Protein AF-0000000072477777 (afdb_homodimer)

pLDDT: mean 87.53, std 17.12, range [31.22, 98.88]

Secondary structure (DSSP, 8-state):
-------------------HHHHHHHHHHHHHHHHHHHTTHHHHTS------EEEEEE-GGG-B--SSEE--GGGGSSPPEEEEEE-SS-TTS------TT--EEEEEEETT-S-SS--TTPSEEEEEEEEEPBSSPP-TT-SEEEB-GGGSEEEE------PPTTS--EEEEEEEEEPPTT------S-SBGGGS-STT-SHHHHHHHH-TT-EEEEEEEEEE--S-----/-------------------HHHHHHHHHHHHHHHHHHHTTHHHHTS------EEEEEE-GGG-B--SSEE--GGGGSSPPEEEEEE-SS-TTS------TT--EEEEEEETT-S-SS--TTPSEEEEEEEEEPBSSPP-TT-SEEEB-GGGSEEEE------PPTTS-EEEEEEEEEEPPTT------S-SBGGGS-STT-SHHHHHHHH-TT-EEEEEEEEEEE-S-----

Radius of gyration: 25.32 Å; Cα contacts (8 Å, |Δi|>4): 1079; chains: 2; bounding box: 70×66×112 Å

InterPro domains:
  IPR001858 Phosphatidylethanolamine-binding, conserved site [PS01220] (104-126)
  IPR008914 Phosphatidylethanolamine-binding protein [PF01161] (75-219)
  IPR035810 Phosphatidylethanolamine-binding protein, eukaryotic [PTHR11362] (37-225)
  IPR035810 Phosphatidylethanolamine-binding protein, eukaryotic [cd00866] (53-224)
  IPR036610 PEBP-like superfamily [G3DSA:3.90.280.10] (22-226)
  IPR036610 PEBP-like superfamily [SSF49777] (28-226)

Nearest PDB structures (foldseek):
  1wpx-assembly1_B  TM=9.021E-01  e=7.093E-21  Saccharomyces cerevisiae
  5tvd-assembly1_A  TM=8.126E-01  e=9.063E-13  Trichuris muris
  6ywx-assembly1_1  TM=7.406E-01  e=5.701E-10  Neurospora crassa OR74A
  7o9k-assembly1_6  TM=7.422E-01  e=9.399E-10  Homo sapiens
  5mrc-assembly1_1  TM=7.133E-01  e=5.260E-09  Saccharomyces cerevisiae

Sequence (464 aa):
MLSRCLRPALGPWRTFAPSVASRSLITISQSLNESYTTHKIVPDVVDEFDTQGLLSVDYDNGNRVTLGNELAVDATQNTPRVSFTLNSPNQDGTTESFEPEDKFMVVLTDPDAPSNHDHKWSEYCHWIATDIPLSPPANKEDVIHTLDIANATQLVPYEGPAPPPSTGKHRYVFLLYKQAQAAKLHPPKDRPTWGTGVAGSGVRDWINKYGAGSKLLGVNFFYAKNPVQEESMLSRCLRPALGPWRTFAPSVASRSLITISQSLNESYTTHKIVPDVVDEFDTQGLLSVDYDNGNRVTLGNELAVDATQNTPRVSFTLNSPNQDGTTESFEPEDKFMVVLTDPDAPSNHDHKWSEYCHWIATDIPLSPPANKEDVIHTLDIANATQLVPYEGPAPPPSTGKHRYVFLLYKQAQAAKLHPPKDRPTWGTGVAGSGVRDWINKYGAGSKLLGVNFFYAKNPVQEES

Solvent-accessible surface area (backbone atoms only — not comparable to full-atom values): 24870 Å² total; per-residue (Å²): 136,85,78,76,79,79,72,78,76,76,67,80,80,71,76,72,71,72,51,68,67,54,48,50,46,38,38,50,50,46,28,52,52,41,48,33,45,76,68,38,39,38,65,68,56,37,71,90,73,72,64,40,38,51,44,39,41,37,31,66,93,79,43,62,46,22,69,61,40,77,49,58,41,84,61,40,56,60,86,56,49,44,34,39,34,52,37,84,51,30,85,84,64,45,65,83,78,58,52,58,82,49,30,24,29,43,34,32,36,22,66,25,26,65,19,68,87,43,45,70,26,3,16,25,54,27,26,32,35,31,65,20,36,47,53,70,61,50,47,83,83,59,47,67,44,32,51,31,66,90,68,31,45,64,64,37,63,78,50,43,70,72,51,43,69,59,26,55,65,32,50,42,38,37,38,36,27,45,46,34,88,83,43,68,76,70,65,60,85,34,39,54,8,35,46,68,78,39,58,63,32,31,67,52,58,50,35,62,72,32,35,55,78,39,41,72,33,29,61,33,26,27,28,33,43,35,86,55,55,73,76,127,139,83,81,76,79,79,72,77,75,77,67,81,81,73,75,72,71,72,52,69,69,54,48,50,47,39,38,50,49,48,27,52,53,41,48,33,45,75,69,40,41,39,65,70,56,36,72,90,71,73,64,40,38,50,44,40,42,36,33,67,94,80,42,62,47,22,69,61,40,77,48,59,42,82,62,40,58,59,87,57,50,44,35,40,34,52,36,83,50,31,85,84,64,44,64,83,78,57,52,58,83,49,28,23,29,44,36,32,38,22,65,25,27,65,19,69,88,42,44,71,27,3,16,26,54,27,27,31,36,31,63,21,36,46,53,68,61,50,47,83,82,58,48,68,46,32,51,32,66,89,67,31,45,65,64,37,63,78,50,41,71,72,51,42,70,58,28,53,63,31,52,43,39,38,38,34,28,45,45,34,87,81,44,68,77,70,64,60,85,34,40,53,8,36,46,69,79,39,58,63,32,34,66,53,58,49,35,62,73,32,32,56,78,39,40,72,34,28,62,34,26,27,27,32,44,35,88,54,55,73,77,126

Structure (mmCIF, N/CA/C/O backbone):
data_AF-0000000072477777-model_v1
#
loop_
_entity.id
_entity.type
_entity.pdbx_description
1 polymer 'Phosphatidylethanolamine-binding protein'
#
loop_
_atom_site.group_PDB
_atom_site.id
_atom_site.type_symbol
_atom_site.label_atom_id
_atom_site.label_alt_id
_atom_site.label_comp_id
_atom_site.label_asym_id
_atom_site.label_entity_id
_atom_site.label_seq_id
_atom_site.pdbx_PDB_ins_code
_atom_site.Cartn_x
_atom_site.Cartn_y
_atom_site.Cartn_z
_atom_site.occupancy
_atom_site.B_iso_or_equiv
_atom_site.auth_seq_id
_atom_site.auth_comp_id
_atom_site.auth_asym_id
_atom_site.auth_atom_id
_atom_site.pdbx_PDB_model_num
ATOM 1 N N . MET A 1 1 ? 39.781 -14.172 53.125 1 31.55 1 MET A N 1
ATOM 2 C CA . MET A 1 1 ? 39.938 -13.258 52 1 31.55 1 MET A CA 1
ATOM 3 C C . MET A 1 1 ? 38.812 -13.461 51 1 31.55 1 MET A C 1
ATOM 5 O O . MET A 1 1 ? 38.781 -14.461 50.281 1 31.55 1 MET A O 1
ATOM 9 N N . LEU A 1 2 ? 37.531 -13.016 51.344 1 34.03 2 LEU A N 1
ATOM 10 C CA . LEU A 1 2 ? 36.219 -13.164 50.688 1 34.03 2 LEU A CA 1
ATOM 11 C C . LEU A 1 2 ? 36.156 -12.414 49.375 1 34.03 2 LEU A C 1
ATOM 13 O O . LEU A 1 2 ? 36.438 -11.211 49.312 1 34.03 2 LEU A O 1
ATOM 17 N N . SER A 1 3 ? 36.531 -13.086 48.281 1 33.31 3 SER A N 1
ATOM 18 C CA . SER A 1 3 ? 36.531 -12.602 46.875 1 33.31 3 SER A CA 1
ATOM 19 C C . SER A 1 3 ? 35.156 -12.039 46.5 1 33.31 3 SER A C 1
ATOM 21 O O . SER A 1 3 ? 34.156 -12.711 46.656 1 33.31 3 SER A O 1
ATOM 23 N N . ARG A 1 4 ? 34.938 -10.727 46.719 1 33.22 4 ARG A N 1
ATOM 24 C CA . ARG A 1 4 ? 33.75 -9.977 46.312 1 33.22 4 ARG A CA 1
ATOM 25 C C . ARG A 1 4 ? 33.5 -10.18 44.812 1 33.22 4 ARG A C 1
ATOM 27 O O . ARG A 1 4 ? 34.375 -9.969 44 1 33.22 4 ARG A O 1
ATOM 34 N N . CYS A 1 5 ? 32.656 -11.117 44.375 1 31.83 5 CYS A N 1
ATOM 35 C CA . CYS A 1 5 ? 32.188 -11.367 43 1 31.83 5 CYS A CA 1
ATOM 36 C C . CYS A 1 5 ? 31.625 -10.094 42.406 1 31.83 5 CYS A C 1
ATOM 38 O O . CYS A 1 5 ? 30.656 -9.523 42.906 1 31.83 5 CYS A O 1
ATOM 40 N N . LEU A 1 6 ? 32.438 -9.234 41.719 1 36.47 6 LEU A N 1
ATOM 41 C CA . LEU A 1 6 ? 32 -8.086 40.938 1 36.47 6 LEU A CA 1
ATOM 42 C C . LEU A 1 6 ? 30.906 -8.477 39.969 1 36.47 6 LEU A C 1
ATOM 44 O O . LEU A 1 6 ? 31.125 -9.312 39.062 1 36.47 6 LEU A O 1
ATOM 48 N N . ARG A 1 7 ? 29.641 -8.531 40.375 1 36.47 7 ARG A N 1
ATOM 49 C CA . ARG A 1 7 ? 28.531 -8.695 39.438 1 36.47 7 ARG A CA 1
ATOM 50 C C . ARG A 1 7 ? 28.625 -7.676 38.312 1 36.47 7 ARG A C 1
ATOM 52 O O . ARG A 1 7 ? 28.719 -6.473 38.562 1 36.47 7 ARG A O 1
ATOM 59 N N . PRO A 1 8 ? 28.984 -8.055 37.031 1 35.69 8 PRO A N 1
ATOM 60 C CA . PRO A 1 8 ? 28.953 -7.094 35.938 1 35.69 8 PRO A CA 1
ATOM 61 C C . PRO A 1 8 ? 27.609 -6.387 35.812 1 35.69 8 PRO A C 1
ATOM 63 O O . PRO A 1 8 ? 26.562 -6.992 36.031 1 35.69 8 PRO A O 1
ATOM 66 N N . ALA A 1 9 ? 27.531 -5.066 36.125 1 36.81 9 ALA A N 1
ATOM 67 C CA . ALA A 1 9 ? 26.344 -4.242 35.844 1 36.81 9 ALA A CA 1
ATOM 68 C C . ALA A 1 9 ? 25.859 -4.418 34.406 1 36.81 9 ALA A C 1
ATOM 70 O O . ALA A 1 9 ? 26.641 -4.254 33.469 1 36.81 9 ALA A O 1
ATOM 71 N N . LEU A 1 10 ? 24.984 -5.371 34.156 1 38.12 10 LEU A N 1
ATOM 72 C CA . LEU A 1 10 ? 24.312 -5.418 32.844 1 38.12 10 LEU A CA 1
ATOM 73 C C . LEU A 1 10 ? 23.859 -4.027 32.438 1 38.12 10 LEU A C 1
ATOM 75 O O . LEU A 1 10 ? 23.156 -3.34 33.156 1 38.12 10 LEU A O 1
ATOM 79 N N . GLY A 1 11 ? 24.703 -3.316 31.734 1 35.59 11 GLY A N 1
ATOM 80 C CA . GLY A 1 11 ? 24.312 -2.035 31.172 1 35.59 11 GLY A CA 1
ATOM 81 C C . GLY A 1 11 ? 22.938 -2.062 30.531 1 35.59 11 GLY A C 1
ATOM 82 O O . GLY A 1 11 ? 22.406 -3.133 30.219 1 35.59 11 GLY A O 1
ATOM 83 N N . PRO A 1 12 ? 22.094 -1.069 30.75 1 37.59 12 PRO A N 1
ATOM 84 C CA . PRO A 1 12 ? 20.734 -1.023 30.203 1 37.59 12 PRO A CA 1
ATOM 85 C C . PRO A 1 12 ? 20.688 -1.323 28.703 1 37.59 12 PRO A C 1
ATOM 87 O O . PRO A 1 12 ? 21.641 -1.03 27.984 1 37.59 12 PRO A O 1
ATOM 90 N N . TRP A 1 13 ? 20.203 -2.416 28.281 1 33.44 13 TRP A N 1
ATOM 91 C CA . TRP A 1 13 ? 19.844 -2.691 26.891 1 33.44 13 TRP A CA 1
ATOM 92 C C . TRP A 1 13 ? 19.219 -1.464 26.234 1 33.44 13 TRP A C 1
ATOM 94 O O . TRP A 1 13 ? 18.156 -0.993 26.672 1 33.44 13 TRP A O 1
ATOM 104 N N . ARG A 1 14 ? 19.922 -0.51 25.703 1 33.94 14 ARG A N 1
ATOM 105 C CA . ARG A 1 14 ? 19.406 0.594 24.906 1 33.94 14 ARG A CA 1
ATOM 106 C C . ARG A 1 14 ? 18.5 0.082 23.781 1 33.94 14 ARG A C 1
ATOM 108 O O . ARG A 1 14 ? 18.938 -0.706 22.938 1 33.94 14 ARG A O 1
ATOM 115 N N . THR A 1 15 ? 17.328 -0.073 24 1 37.84 15 THR A N 1
ATOM 116 C CA . THR A 1 15 ? 16.391 -0.35 22.906 1 37.84 15 THR A CA 1
ATOM 117 C C . THR A 1 15 ? 16.672 0.549 21.719 1 37.84 15 THR A C 1
ATOM 119 O O . THR A 1 15 ? 16.594 1.774 21.812 1 37.84 15 THR A O 1
ATOM 122 N N . PHE A 1 16 ? 17.594 0.126 20.969 1 42.97 16 PHE A N 1
ATOM 123 C CA . PHE A 1 16 ? 17.922 0.893 19.781 1 42.97 16 PHE A CA 1
ATOM 124 C C . PHE A 1 16 ? 16.688 1.125 18.922 1 42.97 16 PHE A C 1
ATOM 126 O O . PHE A 1 16 ? 15.961 0.182 18.609 1 42.97 16 PHE A O 1
ATOM 133 N N . ALA A 1 17 ? 16.156 2.277 19.078 1 51.97 17 ALA A N 1
ATOM 134 C CA . ALA A 1 17 ? 15.102 2.689 18.156 1 51.97 17 ALA A CA 1
ATOM 135 C C . ALA A 1 17 ? 15.5 2.406 16.719 1 51.97 17 ALA A C 1
ATOM 137 O O . ALA A 1 17 ? 16.641 2.678 16.312 1 51.97 17 ALA A O 1
ATOM 138 N N . PRO A 1 18 ? 14.719 1.582 15.992 1 57.72 18 PRO A N 1
ATOM 139 C CA . PRO A 1 18 ? 15.062 1.335 14.594 1 57.72 18 PRO A CA 1
ATOM 140 C C . PRO A 1 18 ? 15.461 2.607 13.852 1 57.72 18 PRO A C 1
ATOM 142 O O . PRO A 1 18 ? 14.945 3.688 14.148 1 57.72 18 PRO A O 1
ATOM 145 N N . SER A 1 19 ? 16.469 2.451 13.062 1 71.44 19 SER A N 1
ATOM 146 C CA . SER A 1 19 ? 16.906 3.543 12.195 1 71.44 19 SER A CA 1
ATOM 147 C C . SER A 1 19 ? 15.758 4.035 11.32 1 71.44 19 SER A C 1
ATOM 149 O O . SER A 1 19 ? 14.758 3.334 11.148 1 71.44 19 SER A O 1
ATOM 151 N N . VAL A 1 20 ? 15.812 5.09 10.82 1 70.56 20 VAL A N 1
ATOM 152 C CA . VAL A 1 20 ? 14.797 5.664 9.953 1 70.56 20 VAL A CA 1
ATOM 153 C C . VAL A 1 20 ? 14.57 4.75 8.75 1 70.56 20 VAL A C 1
ATOM 155 O O . VAL A 1 20 ? 13.438 4.574 8.297 1 70.56 20 VAL A O 1
ATOM 158 N N . ALA A 1 21 ? 15.625 4.238 8.234 1 70.88 21 ALA A N 1
ATOM 159 C CA . ALA A 1 21 ? 15.508 3.307 7.117 1 70.88 21 ALA A CA 1
ATOM 160 C C . ALA A 1 21 ? 14.672 2.09 7.508 1 70.88 21 ALA A C 1
ATOM 162 O O . ALA A 1 21 ? 13.797 1.659 6.754 1 70.88 21 ALA A O 1
ATOM 163 N N . SER A 1 22 ? 14.961 1.63 8.641 1 74.62 22 SER A N 1
ATOM 164 C CA . SER A 1 22 ? 14.211 0.479 9.125 1 74.62 22 SER A CA 1
ATOM 165 C C . SER A 1 22 ? 12.734 0.828 9.328 1 74.62 22 SER A C 1
ATOM 167 O O . SER A 1 22 ? 11.852 0.033 9 1 74.62 22 SER A O 1
ATOM 169 N N . ARG A 1 23 ? 12.508 1.962 9.711 1 74.38 23 ARG A N 1
ATOM 170 C CA . ARG A 1 23 ? 11.125 2.369 9.969 1 74.38 23 ARG A CA 1
ATOM 171 C C . ARG A 1 23 ? 10.344 2.498 8.664 1 74.38 23 ARG A C 1
ATOM 173 O O . ARG A 1 23 ? 9.172 2.135 8.602 1 74.38 23 ARG A O 1
ATOM 180 N N . SER A 1 24 ? 11.008 3.043 7.629 1 76.69 24 SER A N 1
ATOM 181 C CA . SER A 1 24 ? 10.352 3.182 6.336 1 76.69 24 SER A CA 1
ATOM 182 C C . SER A 1 24 ? 9.984 1.821 5.75 1 76.69 24 SER A C 1
ATOM 184 O O . SER A 1 24 ? 8.898 1.649 5.195 1 76.69 24 SER A O 1
ATOM 186 N N . LEU A 1 25 ? 10.844 1.001 5.93 1 75.62 25 LEU A N 1
ATOM 187 C CA . LEU A 1 25 ? 10.609 -0.344 5.414 1 75.62 25 LEU A CA 1
ATOM 188 C C . LEU A 1 25 ? 9.477 -1.028 6.18 1 75.62 25 LEU A C 1
ATOM 190 O O . LEU A 1 25 ? 8.656 -1.729 5.586 1 75.62 25 LEU A O 1
ATOM 194 N N . ILE A 1 26 ? 9.516 -0.819 7.391 1 76.88 26 ILE A N 1
ATOM 195 C CA . ILE A 1 26 ? 8.461 -1.383 8.227 1 76.88 26 ILE A CA 1
ATOM 196 C C . ILE A 1 26 ? 7.109 -0.81 7.805 1 76.88 26 ILE A C 1
ATOM 198 O O . ILE A 1 26 ? 6.125 -1.541 7.703 1 76.88 26 ILE A O 1
ATOM 202 N N . THR A 1 27 ? 7.117 0.397 7.504 1 83.62 27 THR A N 1
ATOM 203 C CA . THR A 1 27 ? 5.875 1.027 7.078 1 83.62 27 THR A CA 1
ATOM 204 C C . THR A 1 27 ? 5.387 0.424 5.762 1 83.62 27 THR A C 1
ATOM 206 O O . THR A 1 27 ? 4.195 0.151 5.605 1 83.62 27 THR A O 1
ATOM 209 N N . ILE A 1 28 ? 6.301 0.187 4.887 1 83.5 28 ILE A N 1
ATOM 210 C CA . ILE A 1 28 ? 5.934 -0.402 3.602 1 83.5 28 ILE A CA 1
ATOM 211 C C . ILE A 1 28 ? 5.336 -1.789 3.82 1 83.5 28 ILE A C 1
ATOM 213 O O . ILE A 1 28 ? 4.238 -2.082 3.338 1 83.5 28 ILE A O 1
ATOM 217 N N . SER A 1 29 ? 6.02 -2.57 4.566 1 86.12 29 SER A N 1
ATOM 218 C CA . SER A 1 29 ? 5.555 -3.932 4.816 1 86.12 29 SER A CA 1
ATOM 219 C C . SER A 1 29 ? 4.191 -3.936 5.496 1 86.12 29 SER A C 1
ATOM 221 O O . SER A 1 29 ? 3.312 -4.719 5.137 1 86.12 29 SER A O 1
ATOM 223 N N . GLN A 1 30 ? 4.027 -3.09 6.441 1 86.5 30 GLN A N 1
ATOM 224 C CA . GLN A 1 30 ? 2.766 -3.031 7.172 1 86.5 30 GLN A CA 1
ATOM 225 C C . GLN A 1 30 ? 1.643 -2.506 6.281 1 86.5 30 GLN A C 1
ATOM 227 O O . GLN A 1 30 ? 0.49 -2.922 6.418 1 86.5 30 GLN A O 1
ATOM 232 N N . SER A 1 31 ? 2.023 -1.642 5.41 1 89.25 31 SER A N 1
ATOM 233 C CA . SER A 1 31 ? 1.03 -1.136 4.469 1 89.25 31 SER A CA 1
ATOM 234 C C . SER A 1 31 ? 0.574 -2.227 3.506 1 89.25 31 SER A C 1
ATOM 236 O O . SER A 1 31 ? -0.604 -2.295 3.146 1 89.25 31 SER A O 1
ATOM 238 N N . LEU A 1 32 ? 1.504 -2.996 3.092 1 91.88 32 LEU A N 1
ATOM 239 C CA . LEU A 1 32 ? 1.141 -4.145 2.271 1 91.88 32 LEU A CA 1
ATOM 240 C C . LEU A 1 32 ? 0.183 -5.066 3.02 1 91.88 32 LEU A C 1
ATOM 242 O O . LEU A 1 32 ? -0.862 -5.449 2.488 1 91.88 32 LEU A O 1
ATOM 246 N N . ASN A 1 33 ? 0.558 -5.375 4.234 1 91.75 33 ASN A N 1
ATOM 247 C CA . ASN A 1 33 ? -0.28 -6.246 5.051 1 91.75 33 ASN A CA 1
ATOM 248 C C . ASN A 1 33 ? -1.671 -5.652 5.258 1 91.75 33 ASN A C 1
ATOM 250 O O . ASN A 1 33 ? -2.666 -6.379 5.258 1 91.75 33 ASN A O 1
ATOM 254 N N . GLU A 1 34 ? -1.665 -4.379 5.434 1 92.12 34 GLU A N 1
ATOM 255 C CA . GLU A 1 34 ? -2.951 -3.703 5.574 1 92.12 34 GLU A CA 1
ATOM 256 C C . GLU A 1 34 ? -3.803 -3.871 4.32 1 92.12 34 GLU A C 1
ATOM 258 O O . GLU A 1 34 ? -5.012 -4.102 4.41 1 92.12 34 GLU A O 1
ATOM 263 N N . SER A 1 35 ? -3.227 -3.768 3.205 1 93.88 35 SER A N 1
ATOM 264 C CA . SER A 1 35 ? -3.951 -3.961 1.953 1 93.88 35 SER A CA 1
ATOM 265 C C . SER A 1 35 ? -4.48 -5.387 1.836 1 93.88 35 SER A C 1
ATOM 267 O O . SER A 1 35 ? -5.613 -5.598 1.401 1 93.88 35 SER A O 1
ATOM 269 N N . TYR A 1 36 ? -3.658 -6.379 2.246 1 96.75 36 TYR A N 1
ATOM 270 C CA . TYR A 1 36 ? -4.09 -7.773 2.225 1 96.75 36 TYR A CA 1
ATOM 271 C C . TYR A 1 36 ? -5.348 -7.969 3.061 1 96.75 36 TYR A C 1
ATOM 273 O O . TYR A 1 36 ? -6.273 -8.664 2.645 1 96.75 36 TYR A O 1
ATOM 281 N N . THR A 1 37 ? -5.324 -7.328 4.145 1 94.44 37 THR A N 1
ATOM 282 C CA . THR A 1 37 ? -6.434 -7.48 5.078 1 94.44 37 THR A CA 1
ATOM 283 C C . THR A 1 37 ? -7.664 -6.73 4.582 1 94.44 37 THR A C 1
ATOM 285 O O . THR A 1 37 ? -8.781 -7.262 4.609 1 94.44 37 THR A O 1
ATOM 288 N N . THR A 1 38 ? -7.461 -5.547 4.105 1 92.44 38 THR A N 1
ATOM 289 C CA . THR A 1 38 ? -8.555 -4.707 3.625 1 92.44 38 THR A CA 1
ATOM 290 C C . THR A 1 38 ? -9.289 -5.383 2.471 1 92.44 38 THR A C 1
ATOM 292 O O . THR A 1 38 ? -10.516 -5.301 2.381 1 92.44 38 THR A O 1
ATOM 295 N N . HIS A 1 39 ? -8.531 -6.062 1.685 1 95.69 39 HIS A N 1
ATOM 296 C CA . HIS A 1 39 ? -9.117 -6.691 0.51 1 95.69 39 HIS A CA 1
ATOM 297 C C . HIS A 1 39 ? -9.391 -8.172 0.757 1 95.69 39 HIS A C 1
ATOM 299 O O . HIS A 1 39 ? -9.672 -8.922 -0.181 1 95.69 39 HIS A O 1
ATOM 305 N N . LYS A 1 40 ? -9.18 -8.641 1.966 1 96.06 40 LYS A N 1
ATOM 306 C CA . LYS A 1 40 ? -9.531 -9.969 2.463 1 96.06 40 LYS A CA 1
ATOM 307 C C . LYS A 1 40 ? -8.75 -11.055 1.733 1 96.06 40 LYS A C 1
ATOM 309 O O . LYS A 1 40 ? -9.25 -12.156 1.527 1 96.06 40 LYS A O 1
ATOM 314 N N . ILE A 1 41 ? -7.68 -10.641 1.192 1 98 41 ILE A N 1
ATOM 315 C CA . ILE A 1 41 ? -6.758 -11.68 0.748 1 98 41 ILE A CA 1
ATOM 316 C C . ILE A 1 41 ? -6.375 -12.57 1.928 1 98 41 ILE A C 1
ATOM 318 O O . ILE A 1 41 ? -6.301 -13.789 1.793 1 98 41 ILE A O 1
ATOM 322 N N . VAL A 1 42 ? -6.059 -11.828 2.953 1 96.5 42 VAL A N 1
ATOM 323 C CA . VAL A 1 42 ? -5.977 -12.461 4.266 1 96.5 42 VAL A CA 1
ATOM 324 C C . VAL A 1 42 ? -7.285 -12.25 5.027 1 96.5 42 VAL A C 1
ATOM 326 O O . VAL A 1 42 ? -7.691 -11.109 5.27 1 96.5 42 VAL A O 1
ATOM 329 N N . PRO A 1 43 ? -8.07 -13.25 5.359 1 96 43 PRO A N 1
ATOM 330 C CA . PRO A 1 43 ? -7.668 -14.656 5.414 1 96 43 PRO A CA 1
ATOM 331 C C . PRO A 1 43 ? -8.227 -15.477 4.254 1 96 43 PRO A C 1
ATOM 333 O O . PRO A 1 43 ? -7.996 -16.688 4.18 1 96 43 PRO A O 1
ATOM 336 N N . ASP A 1 44 ? -8.938 -14.883 3.367 1 96.12 44 ASP A N 1
ATOM 337 C CA . ASP A 1 44 ? -9.719 -15.664 2.412 1 96.12 44 ASP A CA 1
ATOM 338 C C . ASP A 1 44 ? -8.82 -16.578 1.59 1 96.12 44 ASP A C 1
ATOM 340 O O . ASP A 1 44 ? -9.195 -17.719 1.294 1 96.12 44 ASP A O 1
ATOM 344 N N . VAL A 1 45 ? -7.633 -16.109 1.23 1 97.81 45 VAL A N 1
ATOM 345 C CA . VAL A 1 45 ? -6.801 -16.828 0.27 1 97.81 45 VAL A CA 1
ATOM 346 C C . VAL A 1 45 ? -5.625 -17.484 0.99 1 97.81 45 VAL A C 1
ATOM 348 O O . VAL A 1 45 ? -5.32 -18.656 0.762 1 97.81 45 VAL A O 1
ATOM 351 N N . VAL A 1 46 ? -5.008 -16.688 1.874 1 97.69 46 VAL A N 1
ATOM 352 C CA . VAL A 1 46 ? -3.869 -17.188 2.631 1 97.69 46 VAL A CA 1
ATOM 353 C C . VAL A 1 46 ? -3.957 -16.719 4.078 1 97.69 46 VAL A C 1
ATOM 355 O O . VAL A 1 46 ? -4.664 -15.75 4.379 1 97.69 46 VAL A O 1
ATOM 358 N N . ASP A 1 47 ? -3.219 -17.406 4.891 1 96.44 47 ASP A N 1
ATOM 359 C CA . ASP A 1 47 ? -3.086 -16.984 6.277 1 96.44 47 ASP A CA 1
ATOM 360 C C . ASP A 1 47 ? -2.096 -15.82 6.402 1 96.44 47 ASP A C 1
ATOM 362 O O . ASP A 1 47 ? -1.382 -15.508 5.449 1 96.44 47 ASP A O 1
ATOM 366 N N . GLU A 1 48 ? -2.178 -15.211 7.605 1 94.94 48 GLU A N 1
ATOM 367 C CA . GLU A 1 48 ? -1.184 -14.172 7.871 1 94.94 48 GLU A CA 1
ATOM 368 C C . GLU A 1 48 ? 0.233 -14.703 7.676 1 94.94 48 GLU A C 1
ATOM 370 O O . GLU A 1 48 ? 0.541 -15.828 8.086 1 94.94 48 GLU A O 1
ATOM 375 N N . PHE A 1 49 ? 1.068 -13.938 7.066 1 93.06 49 PHE A N 1
ATOM 376 C CA . PHE A 1 49 ? 2.451 -14.32 6.797 1 93.06 49 PHE A CA 1
ATOM 377 C C . PHE A 1 49 ? 3.371 -13.109 6.883 1 93.06 49 PHE A C 1
ATOM 379 O O . PHE A 1 49 ? 2.904 -11.969 6.93 1 93.06 49 PHE A O 1
ATOM 386 N N . ASP A 1 50 ? 4.629 -13.391 6.965 1 89.25 50 ASP A N 1
ATOM 387 C CA . ASP A 1 50 ? 5.625 -12.328 6.965 1 89.25 50 ASP A CA 1
ATOM 388 C C . ASP A 1 50 ? 5.965 -11.891 5.543 1 89.25 50 ASP A C 1
ATOM 390 O O . ASP A 1 50 ? 6.73 -12.562 4.848 1 89.25 50 ASP A O 1
ATOM 394 N N . THR A 1 51 ? 5.43 -10.742 5.156 1 92.06 51 THR A N 1
ATOM 395 C CA . THR A 1 51 ? 5.711 -10.227 3.82 1 92.06 51 THR A CA 1
ATOM 396 C C . THR A 1 51 ? 7.199 -9.93 3.66 1 92.06 51 THR A C 1
ATOM 398 O O . THR A 1 51 ? 7.793 -9.242 4.496 1 92.06 51 THR A O 1
ATOM 401 N N . GLN A 1 52 ? 7.793 -10.43 2.592 1 91.5 52 GLN A N 1
ATOM 402 C CA . GLN A 1 52 ? 9.234 -10.312 2.414 1 91.5 52 GLN A CA 1
ATOM 403 C C . GLN A 1 52 ? 9.578 -9.188 1.436 1 91.5 52 GLN A C 1
ATOM 405 O O . GLN A 1 52 ? 10.75 -8.836 1.271 1 91.5 52 GLN A O 1
ATOM 410 N N . GLY A 1 53 ? 8.586 -8.641 0.801 1 91.94 53 GLY A N 1
ATOM 411 C CA . GLY A 1 53 ? 8.828 -7.617 -0.202 1 91.94 53 GLY A CA 1
ATOM 412 C C . GLY A 1 53 ? 7.613 -7.32 -1.056 1 91.94 53 GLY A C 1
ATOM 413 O O . GLY A 1 53 ? 6.492 -7.695 -0.7 1 91.94 53 GLY A O 1
ATOM 414 N N . LEU A 1 54 ? 7.867 -6.586 -2.129 1 91.56 54 LEU A N 1
ATOM 415 C CA . LEU A 1 54 ? 6.812 -6.172 -3.049 1 91.56 54 LEU A CA 1
ATOM 416 C C . LEU A 1 54 ? 6.832 -7.02 -4.316 1 91.56 54 LEU A C 1
ATOM 418 O O . LEU A 1 54 ? 7.84 -7.062 -5.027 1 91.56 54 LEU A O 1
ATOM 422 N N . LEU A 1 55 ? 5.777 -7.676 -4.555 1 96.06 55 LEU A N 1
ATOM 423 C CA . LEU A 1 55 ? 5.59 -8.406 -5.801 1 96.06 55 LEU A CA 1
ATOM 424 C C . LEU A 1 55 ? 5.078 -7.48 -6.898 1 96.06 55 LEU A C 1
ATOM 426 O O . LEU A 1 55 ? 4 -6.895 -6.77 1 96.06 55 LEU A O 1
ATOM 430 N N . SER A 1 56 ? 5.863 -7.406 -7.957 1 95.5 56 SER A N 1
ATOM 431 C CA . SER A 1 56 ? 5.469 -6.578 -9.094 1 95.5 56 SER A CA 1
ATOM 432 C C . SER A 1 56 ? 5.023 -7.434 -10.273 1 95.5 56 SER A C 1
ATOM 434 O O . SER A 1 56 ? 5.727 -8.359 -10.672 1 95.5 56 SER A O 1
ATOM 436 N N . VAL A 1 57 ? 3.889 -7.125 -10.797 1 97.69 57 VAL A N 1
ATOM 437 C CA . VAL A 1 57 ? 3.303 -7.82 -11.938 1 97.69 57 VAL A CA 1
ATOM 438 C C . VAL A 1 57 ? 2.936 -6.816 -13.023 1 97.69 57 VAL A C 1
ATOM 440 O O . VAL A 1 57 ? 2.1 -5.934 -12.805 1 97.69 57 VAL A O 1
ATOM 443 N N . ASP A 1 58 ? 3.508 -7.02 -14.148 1 95.81 58 ASP A N 1
ATOM 444 C CA . ASP A 1 58 ? 3.348 -6.047 -15.227 1 95.81 58 ASP A CA 1
ATOM 445 C C . ASP A 1 58 ? 2.791 -6.707 -16.484 1 95.81 58 ASP A C 1
ATOM 447 O O . ASP A 1 58 ? 3.441 -7.566 -17.078 1 95.81 58 ASP A O 1
ATOM 451 N N . TYR A 1 59 ? 1.619 -6.281 -16.828 1 96.69 59 TYR A N 1
ATOM 452 C CA . TYR A 1 59 ? 1.076 -6.652 -18.141 1 96.69 59 TYR A CA 1
ATOM 453 C C . TYR A 1 59 ? 1.552 -5.695 -19.219 1 96.69 59 TYR A C 1
ATOM 455 O O . TYR A 1 59 ? 2.318 -4.77 -18.953 1 96.69 59 TYR A O 1
ATOM 463 N N . ASP A 1 60 ? 1.194 -6.043 -20.438 1 93.69 60 ASP A N 1
ATOM 464 C CA . ASP A 1 60 ? 1.614 -5.223 -21.578 1 93.69 60 ASP A CA 1
ATOM 465 C C . ASP A 1 60 ? 0.957 -3.846 -21.531 1 93.69 60 ASP A C 1
ATOM 467 O O . ASP A 1 60 ? -0 -3.635 -20.781 1 93.69 60 ASP A O 1
ATOM 471 N N . ASN A 1 61 ? 1.577 -2.904 -22.172 1 91.81 61 ASN A N 1
ATOM 472 C CA . ASN A 1 61 ? 1.043 -1.567 -22.422 1 91.81 61 ASN A CA 1
ATOM 473 C C . ASN A 1 61 ? 0.875 -0.789 -21.109 1 91.81 61 ASN A C 1
ATOM 475 O O . ASN A 1 61 ? -0.106 -0.063 -20.938 1 91.81 61 ASN A O 1
ATOM 479 N N . GLY A 1 62 ? 1.664 -1.078 -20.203 1 88.12 62 GLY A N 1
ATOM 480 C CA . GLY A 1 62 ? 1.706 -0.265 -18.984 1 88.12 62 GLY A CA 1
ATOM 481 C C . GLY A 1 62 ? 0.673 -0.675 -17.953 1 88.12 62 GLY A C 1
ATOM 482 O O . GLY A 1 62 ? 0.504 -0.001 -16.938 1 88.12 62 GLY A O 1
ATOM 483 N N . ASN A 1 63 ? -0.06 -1.759 -18.188 1 93.5 63 ASN A N 1
ATOM 484 C CA . ASN A 1 63 ? -1.01 -2.275 -17.203 1 93.5 63 ASN A CA 1
ATOM 485 C C . ASN A 1 63 ? -0.302 -3.02 -16.078 1 93.5 63 ASN A C 1
ATOM 487 O O . ASN A 1 63 ? 0.33 -4.051 -16.312 1 93.5 63 ASN A O 1
ATOM 491 N N . ARG A 1 64 ? -0.423 -2.389 -14.875 1 94.56 64 ARG A N 1
ATOM 492 C CA . ARG A 1 64 ? 0.302 -2.932 -13.727 1 94.56 64 ARG A CA 1
ATOM 493 C C . ARG A 1 64 ? -0.65 -3.271 -12.586 1 94.56 64 ARG A C 1
ATOM 495 O O . ARG A 1 64 ? -1.599 -2.529 -12.32 1 94.56 64 ARG A O 1
ATOM 502 N N . VAL A 1 65 ? -0.336 -4.324 -11.922 1 97.31 65 VAL A N 1
ATOM 503 C CA . VAL A 1 65 ? -1.092 -4.707 -10.734 1 97.31 65 VAL A CA 1
ATOM 504 C C . VAL A 1 65 ? -0.609 -3.9 -9.531 1 97.31 65 VAL A C 1
ATOM 506 O O . VAL A 1 65 ? 0.584 -3.891 -9.219 1 97.31 65 VAL A O 1
ATOM 509 N N . THR A 1 66 ? -1.497 -3.25 -8.875 1 95.06 66 THR A N 1
ATOM 510 C CA . THR A 1 66 ? -1.092 -2.314 -7.828 1 95.06 66 THR A CA 1
ATOM 511 C C . THR A 1 66 ? -1.988 -2.449 -6.602 1 95.06 66 THR A C 1
ATOM 513 O O . THR A 1 66 ? -2.553 -1.461 -6.129 1 95.06 66 THR A O 1
ATOM 516 N N . LEU A 1 67 ? -2.018 -3.619 -6.055 1 95.62 67 LEU A N 1
ATOM 517 C CA . LEU A 1 67 ? -2.623 -3.961 -4.77 1 95.62 67 LEU A CA 1
ATOM 518 C C . LEU A 1 67 ? -4.07 -3.482 -4.707 1 95.62 67 LEU A C 1
ATOM 520 O O . LEU A 1 67 ? -4.457 -2.789 -3.764 1 95.62 67 LEU A O 1
ATOM 524 N N . GLY A 1 68 ? -4.871 -3.854 -5.754 1 95.81 68 GLY A N 1
ATOM 525 C CA . GLY A 1 68 ? -6.309 -3.65 -5.648 1 95.81 68 GLY A CA 1
ATOM 526 C C . GLY A 1 68 ? -6.875 -2.787 -6.758 1 95.81 68 GLY A C 1
ATOM 527 O O . GLY A 1 68 ? -8.055 -2.443 -6.742 1 95.81 68 GLY A O 1
ATOM 528 N N . ASN A 1 69 ? -6.082 -2.391 -7.648 1 96.12 69 ASN A N 1
ATOM 529 C CA . ASN A 1 69 ? -6.617 -1.64 -8.781 1 96.12 69 ASN A CA 1
ATOM 530 C C . ASN A 1 69 ? -7.48 -2.518 -9.68 1 96.12 69 ASN A C 1
ATOM 532 O O . ASN A 1 69 ? -7.457 -3.744 -9.562 1 96.12 69 ASN A O 1
ATOM 536 N N . GLU A 1 70 ? -8.234 -1.845 -10.5 1 96.69 70 GLU A N 1
ATOM 537 C CA . GLU A 1 70 ? -9.031 -2.557 -11.5 1 96.69 70 GLU A CA 1
ATOM 538 C C . GLU A 1 70 ? -8.336 -2.564 -12.859 1 96.69 70 GLU A C 1
ATOM 540 O O . GLU A 1 70 ? -7.887 -1.522 -13.336 1 96.69 70 GLU A O 1
ATOM 545 N N . LEU A 1 71 ? -8.203 -3.707 -13.453 1 97.56 71 LEU A N 1
ATOM 546 C CA . LEU A 1 71 ? -7.645 -3.848 -14.789 1 97.56 71 LEU A CA 1
ATOM 547 C C . LEU A 1 71 ? -8.672 -4.441 -15.75 1 97.56 71 LEU A C 1
ATOM 549 O O . LEU A 1 71 ? -9.492 -5.277 -15.344 1 97.56 71 LEU A O 1
ATOM 553 N N . ALA A 1 72 ? -8.562 -4.031 -16.984 1 96.88 72 ALA A N 1
ATOM 554 C CA . ALA A 1 72 ? -9.445 -4.57 -18.016 1 96.88 72 ALA A CA 1
ATOM 555 C C . ALA A 1 72 ? -9.109 -6.027 -18.312 1 96.88 72 ALA A C 1
ATOM 557 O O . ALA A 1 72 ? -7.941 -6.41 -18.344 1 96.88 72 ALA A O 1
ATOM 558 N N . VAL A 1 73 ? -10.188 -6.773 -18.594 1 97.06 73 VAL A N 1
ATOM 559 C CA . VAL A 1 73 ? -10.039 -8.195 -18.891 1 97.06 73 VAL A CA 1
ATOM 560 C C . VAL A 1 73 ? -9.141 -8.375 -20.109 1 97.06 73 VAL A C 1
ATOM 562 O O . VAL A 1 73 ? -8.211 -9.188 -20.094 1 97.06 73 VAL A O 1
ATOM 565 N N . ASP A 1 74 ? -9.305 -7.59 -21.094 1 96.69 74 ASP A N 1
ATOM 566 C CA . ASP A 1 74 ? -8.562 -7.734 -22.344 1 96.69 74 ASP A CA 1
ATOM 567 C C . ASP A 1 74 ? -7.078 -7.43 -22.141 1 96.69 74 ASP A C 1
ATOM 569 O O . ASP A 1 74 ? -6.227 -7.953 -22.859 1 96.69 74 ASP A O 1
ATOM 573 N N . ALA A 1 75 ? -6.773 -6.637 -21.188 1 97.5 75 ALA A N 1
ATOM 574 C CA . ALA A 1 75 ? -5.395 -6.219 -20.953 1 97.5 75 ALA A CA 1
ATOM 575 C C . ALA A 1 75 ? -4.629 -7.289 -20.172 1 97.5 75 ALA A C 1
ATOM 577 O O . ALA A 1 75 ? -3.414 -7.176 -19.984 1 97.5 75 ALA A O 1
ATOM 578 N N . THR A 1 76 ? -5.316 -8.312 -19.719 1 98.19 76 THR A N 1
ATOM 579 C CA . THR A 1 76 ? -4.703 -9.25 -18.781 1 98.19 76 THR A CA 1
ATOM 580 C C . THR A 1 76 ? -4.734 -10.672 -19.328 1 98.19 76 THR A C 1
ATOM 582 O O . THR A 1 76 ? -4.727 -11.641 -18.578 1 98.19 76 THR A O 1
ATOM 585 N N . GLN A 1 77 ? -4.777 -10.812 -20.625 1 98 77 GLN A N 1
ATOM 586 C CA . GLN A 1 77 ? -4.965 -12.133 -21.219 1 98 77 GLN A CA 1
ATOM 587 C C . GLN A 1 77 ? -3.627 -12.828 -21.453 1 98 77 GLN A C 1
ATOM 589 O O . GLN A 1 77 ? -3.576 -14.047 -21.625 1 98 77 GLN A O 1
ATOM 594 N N . ASN A 1 78 ? -2.58 -12.086 -21.5 1 97.5 78 ASN A N 1
ATOM 595 C CA . ASN A 1 78 ? -1.257 -12.672 -21.703 1 97.5 78 ASN A CA 1
ATOM 596 C C . ASN A 1 78 ? -0.499 -12.789 -20.375 1 97.5 78 ASN A C 1
ATOM 598 O O . ASN A 1 78 ? -0.744 -12.023 -19.453 1 97.5 78 ASN A O 1
ATOM 602 N N . THR A 1 79 ? 0.419 -13.742 -20.375 1 97.94 79 THR A N 1
ATOM 603 C CA . THR A 1 79 ? 1.232 -13.922 -19.172 1 97.94 79 THR A CA 1
ATOM 604 C C . THR A 1 79 ? 2.01 -12.641 -18.859 1 97.94 79 THR A C 1
ATOM 606 O O . THR A 1 79 ? 2.637 -12.055 -19.734 1 97.94 79 THR A O 1
ATOM 609 N N . PRO A 1 80 ? 1.986 -12.195 -17.688 1 97.62 80 PRO A N 1
ATOM 610 C CA . PRO A 1 80 ? 2.67 -10.953 -17.312 1 97.62 80 PRO A CA 1
ATOM 611 C C . PRO A 1 80 ? 4.148 -11.172 -16.984 1 97.62 80 PRO A C 1
ATOM 613 O O . PRO A 1 80 ? 4.59 -12.312 -16.828 1 97.62 80 PRO A O 1
ATOM 616 N N . ARG A 1 81 ? 4.883 -10.07 -16.953 1 96.44 81 ARG A N 1
ATOM 617 C CA . ARG A 1 81 ? 6.211 -10.062 -16.344 1 96.44 81 ARG A CA 1
ATOM 618 C C . ARG A 1 81 ? 6.121 -9.953 -14.828 1 96.44 81 ARG A C 1
ATOM 620 O O . ARG A 1 81 ? 5.262 -9.242 -14.305 1 96.44 81 ARG A O 1
ATOM 627 N N . VAL A 1 82 ? 6.992 -10.648 -14.172 1 97.38 82 VAL A N 1
ATOM 628 C CA . VAL A 1 82 ? 6.938 -10.703 -12.711 1 97.38 82 VAL A CA 1
ATOM 629 C C . VAL A 1 82 ? 8.312 -10.391 -12.133 1 97.38 82 VAL A C 1
ATOM 631 O O . VAL A 1 82 ? 9.328 -10.914 -12.602 1 97.38 82 VAL A O 1
ATOM 634 N N . SER A 1 83 ? 8.398 -9.523 -11.18 1 95.81 83 SER A N 1
ATOM 635 C CA . SER A 1 83 ? 9.609 -9.219 -10.43 1 95.81 83 SER A CA 1
ATOM 636 C C . SER A 1 83 ? 9.312 -9.062 -8.938 1 95.81 83 SER A C 1
ATOM 638 O O . SER A 1 83 ? 8.148 -8.969 -8.539 1 95.81 83 SER A O 1
ATOM 640 N N . PHE A 1 84 ? 10.352 -9.141 -8.156 1 94.5 84 PHE A N 1
ATOM 641 C CA . PHE A 1 84 ? 10.195 -9.086 -6.711 1 94.5 84 PHE A CA 1
ATOM 642 C C . PHE A 1 84 ? 11.266 -8.195 -6.082 1 94.5 84 PHE A C 1
ATOM 644 O O . PHE A 1 84 ? 12.445 -8.32 -6.395 1 94.5 84 PHE A O 1
ATOM 651 N N . THR A 1 85 ? 10.82 -7.258 -5.32 1 89.69 85 THR A N 1
ATOM 652 C CA . THR A 1 85 ? 11.711 -6.371 -4.578 1 89.69 85 THR A CA 1
ATOM 653 C C . THR A 1 85 ? 11.727 -6.738 -3.098 1 89.69 85 THR A C 1
ATOM 655 O O . THR A 1 85 ? 10.703 -6.641 -2.418 1 89.69 85 THR A O 1
ATOM 658 N N . LEU A 1 86 ? 12.852 -7.121 -2.578 1 87.81 86 LEU A N 1
ATOM 659 C CA . LEU A 1 86 ? 13 -7.539 -1.188 1 87.81 86 LEU A CA 1
ATOM 660 C C . LEU A 1 86 ? 12.898 -6.34 -0.247 1 87.81 86 LEU A C 1
ATOM 662 O O . LEU A 1 86 ? 13.398 -5.258 -0.563 1 87.81 86 LEU A O 1
ATOM 666 N N . ASN A 1 87 ? 12.258 -6.695 0.942 1 77.12 87 ASN A N 1
ATOM 667 C CA . ASN A 1 87 ? 12.352 -5.754 2.053 1 77.12 87 ASN A CA 1
ATOM 668 C C . ASN A 1 87 ? 13.727 -5.801 2.715 1 77.12 87 ASN A C 1
ATOM 670 O O . ASN A 1 87 ? 14.289 -6.879 2.916 1 77.12 87 ASN A O 1
ATOM 674 N N . SER A 1 88 ? 14.617 -4.949 2.795 1 64.25 88 SER A N 1
ATOM 675 C CA . SER A 1 88 ? 15.891 -5.059 3.496 1 64.25 88 SER A CA 1
ATOM 676 C C . SER A 1 88 ? 16.078 -3.916 4.492 1 64.25 88 SER A C 1
ATOM 678 O O . SER A 1 88 ? 16.234 -2.758 4.098 1 64.25 88 SER A O 1
ATOM 680 N N . PRO A 1 89 ? 16.156 -4.496 5.773 1 62.91 89 PRO A N 1
ATOM 681 C CA . PRO A 1 89 ? 15.836 -5.762 6.445 1 62.91 89 PRO A CA 1
ATOM 682 C C . PRO A 1 89 ? 14.328 -5.992 6.574 1 62.91 89 PRO A C 1
ATOM 684 O O . PRO A 1 89 ? 13.539 -5.07 6.363 1 62.91 89 PRO A O 1
ATOM 687 N N . ASN A 1 90 ? 13.977 -7.254 6.887 1 62.38 90 ASN A N 1
ATOM 688 C CA . ASN A 1 90 ? 12.586 -7.586 7.184 1 62.38 90 ASN A CA 1
ATOM 689 C C . ASN A 1 90 ? 12.125 -6.953 8.492 1 62.38 90 ASN A C 1
ATOM 691 O O . ASN A 1 90 ? 12.922 -6.344 9.203 1 62.38 90 ASN A O 1
ATOM 695 N N . GLN A 1 91 ? 10.875 -6.996 8.742 1 60.28 91 GLN A N 1
ATOM 696 C CA . GLN A 1 91 ? 10.289 -6.402 9.938 1 60.28 91 GLN A CA 1
ATOM 697 C C . GLN A 1 91 ? 10.953 -6.938 11.203 1 60.28 91 GLN A C 1
ATOM 699 O O . GLN A 1 91 ? 11.023 -6.242 12.219 1 60.28 91 GLN A O 1
ATOM 704 N N . ASP A 1 92 ? 11.438 -8.102 11.117 1 62.25 92 ASP A N 1
ATOM 705 C CA . ASP A 1 92 ? 12.031 -8.727 12.297 1 62.25 92 ASP A CA 1
ATOM 706 C C . ASP A 1 92 ? 13.547 -8.531 12.312 1 62.25 92 ASP A C 1
ATOM 708 O O . ASP A 1 92 ? 14.25 -9.125 13.133 1 62.25 92 ASP A O 1
ATOM 712 N N . GLY A 1 93 ? 13.977 -7.777 11.438 1 67.25 93 GLY A N 1
ATOM 713 C CA . GLY A 1 93 ? 15.391 -7.461 11.391 1 67.25 93 GLY A CA 1
ATOM 714 C C . GLY A 1 93 ? 16.188 -8.414 10.531 1 67.25 93 GLY A C 1
ATOM 715 O O . GLY A 1 93 ? 17.375 -8.195 10.281 1 67.25 93 GLY A O 1
ATOM 716 N N . THR A 1 94 ? 15.5 -9.43 10.094 1 71.94 94 THR A N 1
ATOM 717 C CA . THR A 1 94 ? 16.188 -10.391 9.234 1 71.94 94 THR A CA 1
ATOM 718 C C . THR A 1 94 ? 16.094 -9.969 7.77 1 71.94 94 THR A C 1
ATOM 720 O O . THR A 1 94 ? 15.297 -9.102 7.414 1 71.94 94 THR A O 1
ATOM 723 N N . THR A 1 95 ? 17.141 -10.422 7.09 1 73.56 95 THR A N 1
ATOM 724 C CA . THR A 1 95 ? 17.156 -10.117 5.664 1 73.56 95 THR A CA 1
ATOM 725 C C . THR A 1 95 ? 17 -11.383 4.832 1 73.56 95 THR A C 1
ATOM 727 O O . THR A 1 95 ? 17.734 -12.352 5.023 1 73.56 95 THR A O 1
ATOM 730 N N . GLU A 1 96 ? 15.93 -11.438 4.062 1 81.62 96 GLU A N 1
ATOM 731 C CA . GLU A 1 96 ? 15.789 -12.492 3.059 1 81.62 96 GLU A CA 1
ATOM 732 C C . GLU A 1 96 ? 16.797 -12.312 1.93 1 81.62 96 GLU A C 1
ATOM 734 O O . GLU A 1 96 ? 17.047 -11.188 1.491 1 81.62 96 GLU A O 1
ATOM 739 N N . SER A 1 97 ? 17.484 -13.398 1.653 1 86.06 97 SER A N 1
ATOM 740 C CA . SER A 1 97 ? 18.406 -13.383 0.52 1 86.06 97 SER A CA 1
ATOM 741 C C . SER A 1 97 ? 18.188 -14.602 -0.375 1 86.06 97 SER A C 1
ATOM 743 O O . SER A 1 97 ? 17.703 -15.641 0.078 1 86.06 97 SER A O 1
ATOM 745 N N . PHE A 1 98 ? 18.547 -14.383 -1.632 1 92.94 98 PHE A N 1
ATOM 746 C CA . PHE A 1 98 ? 18.375 -15.453 -2.605 1 92.94 98 PHE A CA 1
ATOM 747 C C . PHE A 1 98 ? 19.719 -15.945 -3.125 1 92.94 98 PHE A C 1
ATOM 749 O O . PHE A 1 98 ? 20.672 -15.172 -3.201 1 92.94 98 PHE A O 1
ATOM 756 N N . GLU A 1 99 ? 19.734 -17.234 -3.396 1 93.38 99 GLU A N 1
ATOM 757 C CA . GLU A 1 99 ? 20.875 -17.875 -4.039 1 93.38 99 GLU A CA 1
ATOM 758 C C . GLU A 1 99 ? 20.609 -18.156 -5.516 1 93.38 99 GLU A C 1
ATOM 760 O O . GLU A 1 99 ? 19.453 -18.297 -5.914 1 93.38 99 GLU A O 1
ATOM 765 N N . PRO A 1 100 ? 21.656 -18.266 -6.242 1 93.56 100 PRO A N 1
ATOM 766 C CA . PRO A 1 100 ? 21.469 -18.484 -7.676 1 93.56 100 PRO A CA 1
ATOM 767 C C . PRO A 1 100 ? 20.672 -19.766 -7.973 1 93.56 100 PRO A C 1
ATOM 769 O O . PRO A 1 100 ? 19.984 -19.828 -8.992 1 93.56 100 PRO A O 1
ATOM 772 N N . GLU A 1 101 ? 20.703 -20.719 -7.184 1 94.06 101 GLU A N 1
ATOM 773 C CA . GLU A 1 101 ? 20.078 -22.016 -7.434 1 94.06 101 GLU A CA 1
ATOM 774 C C . GLU A 1 101 ? 18.609 -22.016 -6.973 1 94.06 101 GLU A C 1
ATOM 776 O O . GLU A 1 101 ? 17.875 -22.969 -7.254 1 94.06 101 GLU A O 1
ATOM 781 N N . ASP A 1 102 ? 18.281 -20.984 -6.238 1 95.56 102 ASP A N 1
ATOM 782 C CA . ASP A 1 102 ? 16.922 -20.938 -5.73 1 95.56 102 ASP A CA 1
ATOM 783 C C . ASP A 1 102 ? 15.906 -20.922 -6.879 1 95.56 102 ASP A C 1
ATOM 785 O O . ASP A 1 102 ? 16.156 -20.328 -7.93 1 95.56 102 ASP A O 1
ATOM 789 N N . LYS A 1 103 ? 14.781 -21.594 -6.637 1 97.12 103 LYS A N 1
ATOM 790 C CA . LYS A 1 103 ? 13.656 -21.594 -7.57 1 97.12 103 LYS A CA 1
ATOM 791 C C . LYS A 1 103 ? 12.406 -21.016 -6.926 1 97.12 103 LYS A C 1
ATOM 793 O O . LYS A 1 103 ? 12.258 -21.047 -5.703 1 97.12 103 LYS A O 1
ATOM 798 N N . PHE A 1 104 ? 11.57 -20.562 -7.812 1 98 104 PHE A N 1
ATOM 799 C CA . PHE A 1 104 ? 10.383 -19.859 -7.32 1 98 104 PHE A CA 1
ATOM 800 C C . PHE A 1 104 ? 9.133 -20.391 -8.008 1 98 104 PHE A C 1
ATOM 802 O O . PHE A 1 104 ? 9.211 -21.094 -9.016 1 98 104 PHE A O 1
ATOM 809 N N . MET A 1 105 ? 8.023 -20.016 -7.367 1 98.12 105 MET A N 1
ATOM 810 C CA . MET A 1 105 ? 6.707 -20.375 -7.902 1 98.12 105 MET A CA 1
ATOM 811 C C . MET A 1 105 ? 5.773 -19.172 -7.895 1 98.12 105 MET A C 1
ATOM 813 O O . MET A 1 105 ? 5.73 -18.422 -6.918 1 98.12 105 MET A O 1
ATOM 817 N N . VAL A 1 106 ? 5.102 -18.984 -8.984 1 98.56 106 VAL A N 1
ATOM 818 C CA . VAL A 1 106 ? 4.062 -17.953 -9.078 1 98.56 106 VAL A CA 1
ATOM 819 C C . VAL A 1 106 ? 2.705 -18.609 -9.297 1 98.56 106 VAL A C 1
ATOM 821 O O . VAL A 1 106 ? 2.568 -19.516 -10.133 1 98.56 106 VAL A O 1
ATOM 824 N N . VAL A 1 107 ? 1.768 -18.141 -8.539 1 98.56 107 VAL A N 1
ATOM 825 C CA . VAL A 1 107 ? 0.405 -18.656 -8.609 1 98.56 107 VAL A CA 1
ATOM 826 C C . VAL A 1 107 ? -0.572 -17.516 -8.844 1 98.56 107 VAL A C 1
ATOM 828 O O . VAL A 1 107 ? -0.393 -16.422 -8.297 1 98.56 107 VAL A O 1
ATOM 831 N N . LEU A 1 108 ? -1.58 -17.734 -9.656 1 98.88 108 LEU A N 1
ATOM 832 C CA . LEU A 1 108 ? -2.713 -16.828 -9.805 1 98.88 108 LEU A CA 1
ATOM 833 C C . LEU A 1 108 ? -4.023 -17.547 -9.484 1 98.88 108 LEU A C 1
ATOM 835 O O . LEU A 1 108 ? -4.328 -18.578 -10.07 1 98.88 108 LEU A O 1
ATOM 839 N N . THR A 1 109 ? -4.812 -17.031 -8.57 1 98.75 109 THR A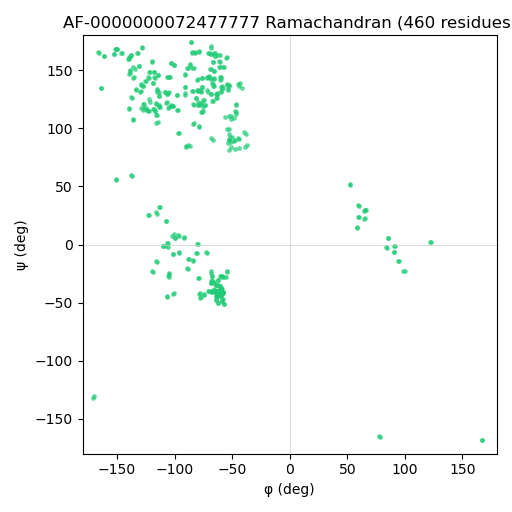 N 1
ATOM 840 C CA . THR A 1 109 ? -6.059 -17.672 -8.164 1 98.75 109 THR A CA 1
ATOM 841 C C . THR A 1 109 ? -7.18 -16.641 -8.039 1 98.75 109 THR A C 1
ATOM 843 O O . THR A 1 109 ? -6.918 -15.453 -7.848 1 98.75 109 THR A O 1
ATOM 846 N N . ASP A 1 110 ? -8.375 -17.047 -8.227 1 98.5 110 ASP A N 1
ATOM 847 C CA . ASP A 1 110 ? -9.602 -16.266 -8.117 1 98.5 110 ASP A CA 1
ATOM 848 C C . ASP A 1 110 ? -10.492 -16.797 -6.992 1 98.5 110 ASP A C 1
ATOM 850 O O . ASP A 1 110 ? -11.148 -17.828 -7.148 1 98.5 110 ASP A O 1
ATOM 854 N N . PRO A 1 111 ? -10.547 -16.125 -5.883 1 97.88 111 PRO A N 1
ATOM 855 C CA . PRO A 1 111 ? -11.359 -16.609 -4.766 1 97.88 111 PRO A CA 1
ATOM 856 C C . PRO A 1 111 ? -12.844 -16.297 -4.934 1 97.88 111 PRO A C 1
ATOM 858 O O . PRO A 1 111 ? -13.664 -16.688 -4.102 1 97.88 111 PRO A O 1
ATOM 861 N N . ASP A 1 112 ? -13.219 -15.68 -5.98 1 97.19 112 ASP A N 1
ATOM 862 C CA . ASP A 1 112 ? -14.57 -15.148 -6.09 1 97.19 112 ASP A CA 1
ATOM 863 C C . ASP A 1 112 ? -15.383 -15.93 -7.121 1 97.19 112 ASP A C 1
ATOM 865 O O . ASP A 1 112 ? -16.578 -15.688 -7.289 1 97.19 112 ASP A O 1
ATOM 869 N N . ALA A 1 113 ? -14.805 -16.859 -7.723 1 94.94 113 ALA A N 1
ATOM 870 C CA . ALA A 1 113 ? -15.461 -17.578 -8.805 1 94.94 113 ALA A CA 1
ATOM 871 C C . ALA A 1 113 ? -16.609 -18.422 -8.273 1 94.94 113 ALA A C 1
ATOM 873 O O . ALA A 1 113 ? -16.5 -19.031 -7.199 1 94.94 113 ALA A O 1
ATOM 874 N N . PRO A 1 114 ? -17.734 -18.578 -8.945 1 94.25 114 PRO A N 1
ATOM 875 C CA . PRO A 1 114 ? -17.938 -17.969 -10.266 1 94.25 114 PRO A CA 1
ATOM 876 C C . PRO A 1 114 ? -18.406 -16.516 -10.203 1 94.25 114 PRO A C 1
ATOM 878 O O . PRO A 1 114 ? -18.438 -15.828 -11.219 1 94.25 114 PRO A O 1
ATOM 881 N N . SER A 1 115 ? -18.844 -16.094 -8.914 1 89.56 115 SER A N 1
ATOM 882 C CA . SER A 1 115 ? -19.281 -14.727 -8.727 1 89.56 115 SER A CA 1
ATOM 883 C C . SER A 1 115 ? -19.047 -14.25 -7.297 1 89.56 115 SER A C 1
ATOM 885 O O . SER A 1 115 ? -18.719 -15.055 -6.418 1 89.56 115 SER A O 1
ATOM 887 N N . ASN A 1 116 ? -19.203 -12.961 -7.188 1 82.56 116 ASN A N 1
ATOM 888 C CA . ASN A 1 116 ? -19 -12.398 -5.859 1 82.56 116 ASN A CA 1
ATOM 889 C C . ASN A 1 116 ? -20.141 -12.758 -4.914 1 82.56 116 ASN A C 1
ATOM 891 O O . ASN A 1 116 ? -20.031 -12.586 -3.701 1 82.56 116 ASN A O 1
ATOM 895 N N . HIS A 1 117 ? -21.172 -13.367 -5.445 1 85.19 117 HIS A N 1
ATOM 896 C CA . HIS A 1 117 ? -22.312 -13.75 -4.609 1 85.19 117 HIS A CA 1
ATOM 897 C C . HIS A 1 117 ? -22.469 -15.266 -4.555 1 85.19 117 HIS A C 1
ATOM 899 O O . HIS A 1 117 ? -23.25 -15.781 -3.754 1 85.19 117 HIS A O 1
ATOM 905 N N . ASP A 1 118 ? -21.875 -15.984 -5.375 1 89 118 ASP A N 1
ATOM 906 C CA . ASP A 1 118 ? -21.781 -17.438 -5.402 1 89 118 ASP A CA 1
ATOM 907 C C . ASP A 1 118 ? -20.312 -17.891 -5.484 1 89 118 ASP A C 1
ATOM 909 O O . ASP A 1 118 ? -19.656 -17.688 -6.5 1 89 118 ASP A O 1
ATOM 913 N N . HIS A 1 119 ? -19.875 -18.609 -4.453 1 91.19 119 HIS A N 1
ATOM 914 C CA . HIS A 1 119 ? -18.453 -18.953 -4.387 1 91.19 119 HIS A CA 1
ATOM 915 C C . HIS A 1 119 ? -18.25 -20.453 -4.535 1 91.19 119 HIS A C 1
ATOM 917 O O . HIS A 1 119 ? -17.312 -21.016 -3.957 1 91.19 119 HIS A O 1
ATOM 923 N N . LYS A 1 120 ? -19.078 -21.062 -5.27 1 92.19 120 LYS A N 1
ATOM 924 C CA . LYS A 1 120 ? -19.047 -22.516 -5.355 1 92.19 120 LYS A CA 1
ATOM 925 C C . LYS A 1 120 ? -17.797 -23 -6.066 1 92.19 120 LYS A C 1
ATOM 927 O O . LYS A 1 120 ? -17.375 -24.141 -5.898 1 92.19 120 LYS A O 1
ATOM 932 N N . TRP A 1 121 ? -17.188 -22.172 -6.879 1 94 121 TRP A N 1
ATOM 933 C CA . TRP A 1 121 ? -15.977 -22.562 -7.586 1 94 121 TRP A CA 1
ATOM 934 C C . TRP A 1 121 ? -14.742 -21.969 -6.922 1 94 121 TRP A C 1
ATOM 936 O O . TRP A 1 121 ? -13.633 -22.094 -7.434 1 94 121 TRP A O 1
ATOM 946 N N . SER A 1 122 ? -14.969 -21.359 -5.77 1 95.31 122 SER A N 1
ATOM 947 C CA . SER A 1 122 ? -13.859 -20.766 -5.023 1 95.31 122 SER A CA 1
ATOM 948 C C . SER A 1 122 ? -12.961 -21.844 -4.426 1 95.31 122 SER A C 1
ATOM 950 O O . SER A 1 122 ? -13.445 -22.797 -3.812 1 95.31 122 SER A O 1
ATOM 952 N N . GLU A 1 123 ? -11.688 -21.703 -4.617 1 97.88 123 GLU A N 1
ATOM 953 C CA . GLU A 1 123 ? -10.961 -20.797 -5.512 1 97.88 123 GLU A CA 1
ATOM 954 C C . GLU A 1 123 ? -10.844 -21.391 -6.914 1 97.88 123 GLU A C 1
ATOM 956 O O . GLU A 1 123 ? -10.875 -22.609 -7.082 1 97.88 123 GLU A O 1
ATOM 961 N N . TYR A 1 124 ? -10.758 -20.562 -7.902 1 98.44 124 TYR A N 1
ATOM 962 C CA . TYR A 1 124 ? -10.508 -21 -9.273 1 98.44 124 TYR A CA 1
ATOM 963 C C . TYR A 1 124 ? -9.047 -20.781 -9.664 1 98.44 124 TYR A C 1
ATOM 965 O O . TYR A 1 124 ? -8.547 -19.656 -9.602 1 98.44 124 TYR A O 1
ATOM 973 N N . CYS A 1 125 ? -8.328 -21.828 -10 1 98.62 125 CYS A N 1
ATOM 974 C CA . CYS A 1 125 ? -6.902 -21.781 -10.312 1 98.62 125 CYS A CA 1
ATOM 975 C C . CYS A 1 125 ? -6.672 -21.234 -11.719 1 98.62 125 CYS A C 1
ATOM 977 O O . CYS A 1 125 ? -7.133 -21.812 -12.695 1 98.62 125 CYS A O 1
ATOM 979 N N . HIS A 1 126 ? -5.945 -20.172 -11.82 1 98.81 126 HIS A N 1
ATOM 980 C CA . HIS A 1 126 ? -5.703 -19.562 -13.125 1 98.81 126 HIS A CA 1
ATOM 981 C C . HIS A 1 126 ? -4.293 -19.859 -13.617 1 98.81 126 HIS A C 1
ATOM 983 O O . HIS A 1 126 ? -4.051 -19.906 -14.828 1 98.81 126 HIS A O 1
ATOM 989 N N . TRP A 1 127 ? -3.391 -20.062 -12.727 1 98.88 127 TRP A N 1
ATOM 990 C CA . TRP A 1 127 ? -2.004 -20.188 -13.164 1 98.88 127 TRP A CA 1
ATOM 991 C C . TRP A 1 127 ? -1.144 -20.812 -12.07 1 98.88 127 TRP A C 1
ATOM 993 O O . TRP A 1 127 ? -1.286 -20.484 -10.891 1 98.88 127 TRP A O 1
ATOM 1003 N N . ILE A 1 128 ? -0.288 -21.781 -12.406 1 98.62 128 ILE A N 1
ATOM 1004 C CA . ILE A 1 128 ? 0.798 -22.266 -11.555 1 98.62 128 ILE A CA 1
ATOM 1005 C C . ILE A 1 128 ? 2.066 -22.438 -12.391 1 98.62 128 ILE A C 1
ATOM 1007 O O . ILE A 1 128 ? 2.148 -23.344 -13.227 1 98.62 128 ILE A O 1
ATOM 1011 N N . ALA A 1 129 ? 2.998 -21.578 -12.203 1 98.44 129 ALA A N 1
ATOM 1012 C CA . ALA A 1 129 ? 4.332 -21.719 -12.781 1 98.44 129 ALA A CA 1
ATOM 1013 C C . ALA A 1 129 ? 5.359 -22.062 -11.703 1 98.44 129 ALA A C 1
ATOM 1015 O O . ALA A 1 129 ? 5.41 -21.422 -10.648 1 98.44 129 ALA A O 1
ATOM 1016 N N . THR A 1 130 ? 6.191 -23.078 -11.945 1 97.88 130 THR A N 1
ATOM 1017 C CA . THR A 1 130 ? 7.141 -23.562 -10.953 1 97.88 130 THR A CA 1
ATOM 1018 C C . THR A 1 130 ? 8.547 -23.641 -11.539 1 97.88 130 THR A C 1
ATOM 1020 O O . THR A 1 130 ? 8.75 -23.359 -12.727 1 97.88 130 THR A O 1
ATOM 1023 N N . ASP A 1 131 ? 9.5 -23.859 -10.648 1 97.25 131 ASP A N 1
ATOM 1024 C CA . ASP A 1 131 ? 10.898 -24.016 -11.039 1 97.25 131 ASP A CA 1
ATOM 1025 C C . ASP A 1 131 ? 11.414 -22.781 -11.758 1 97.25 131 ASP A C 1
ATOM 1027 O O . ASP A 1 131 ? 12.18 -22.875 -12.719 1 97.25 131 ASP A O 1
ATOM 1031 N N . ILE A 1 132 ? 10.914 -21.688 -11.328 1 98 132 ILE A N 1
ATOM 1032 C CA . ILE A 1 132 ? 11.25 -20.438 -12.008 1 98 132 ILE A CA 1
ATOM 1033 C C . ILE A 1 132 ? 12.625 -19.953 -11.547 1 98 132 ILE A C 1
ATOM 1035 O O . ILE A 1 132 ? 12.828 -19.672 -10.367 1 98 132 ILE A O 1
ATOM 1039 N N . PRO A 1 133 ? 13.555 -19.812 -12.406 1 97.62 133 PRO A N 1
ATOM 1040 C CA . PRO A 1 133 ? 14.82 -19.188 -12.031 1 97.62 133 PRO A CA 1
ATOM 1041 C C . PRO A 1 133 ? 14.742 -17.656 -12.062 1 97.62 133 PRO A C 1
ATOM 1043 O O . PRO A 1 133 ? 13.75 -17.094 -12.531 1 97.62 133 PRO A O 1
ATOM 1046 N N . LEU A 1 134 ? 15.727 -17.094 -11.453 1 96.38 134 LEU A N 1
ATOM 1047 C CA . LEU A 1 134 ? 15.875 -15.641 -11.57 1 96.38 134 LEU A CA 1
ATOM 1048 C C . LEU A 1 134 ? 16.766 -15.281 -12.766 1 96.38 134 LEU A C 1
ATOM 1050 O O . LEU A 1 134 ? 17.703 -16 -13.086 1 96.38 134 LEU A O 1
ATOM 1054 N N . SER A 1 135 ? 16.469 -14.148 -13.422 1 92.5 135 SER A N 1
ATOM 1055 C CA . SER A 1 135 ? 17.312 -13.648 -14.508 1 92.5 135 SER A CA 1
ATOM 1056 C C . SER A 1 135 ? 17.469 -12.133 -14.43 1 92.5 135 SER A C 1
ATOM 1058 O O . SER A 1 135 ? 16.516 -11.391 -14.664 1 92.5 135 SER A O 1
ATOM 1060 N N . PRO A 1 136 ? 18.641 -11.648 -14.234 1 91.38 136 PRO A N 1
ATOM 1061 C CA . PRO A 1 136 ? 19.875 -12.398 -13.984 1 91.38 136 PRO A CA 1
ATOM 1062 C C . PRO A 1 136 ? 19.844 -13.164 -12.664 1 91.38 136 PRO A C 1
ATOM 1064 O O . PRO A 1 136 ? 18.953 -12.93 -11.828 1 91.38 136 PRO A O 1
ATOM 1067 N N . PRO A 1 137 ? 20.766 -14.133 -12.586 1 91 137 PRO A N 1
ATOM 1068 C CA . PRO A 1 137 ? 20.828 -14.859 -11.312 1 91 137 PRO A CA 1
ATOM 1069 C C . PRO A 1 137 ? 21.094 -13.938 -10.125 1 91 137 PRO A C 1
ATOM 1071 O O . PRO A 1 137 ? 21.719 -12.883 -10.281 1 91 137 PRO A O 1
ATOM 1074 N N . ALA A 1 138 ? 20.578 -14.469 -9 1 87.06 138 ALA A N 1
ATOM 1075 C CA . ALA A 1 138 ? 20.656 -13.633 -7.809 1 87.06 138 ALA A CA 1
ATOM 1076 C C . ALA A 1 138 ? 22.109 -13.422 -7.379 1 87.06 138 ALA A C 1
ATOM 1078 O O . ALA A 1 138 ? 22.938 -14.336 -7.488 1 87.06 138 ALA A O 1
ATOM 1079 N N . ASN A 1 139 ? 22.297 -12.18 -6.906 1 84.75 139 ASN A N 1
ATOM 1080 C CA . ASN A 1 139 ? 23.484 -11.844 -6.137 1 84.75 139 ASN A CA 1
ATOM 1081 C C . ASN A 1 139 ? 23.141 -11.32 -4.75 1 84.75 139 ASN A C 1
ATOM 1083 O O . ASN A 1 139 ? 22.031 -10.828 -4.535 1 84.75 139 ASN A O 1
ATOM 1087 N N . LYS A 1 140 ? 23.938 -11.562 -3.85 1 76.31 140 LYS A N 1
ATOM 1088 C CA . LYS A 1 140 ? 23.656 -11.281 -2.447 1 76.31 140 LYS A CA 1
ATOM 1089 C C . LYS A 1 140 ? 23.266 -9.82 -2.248 1 76.31 140 LYS A C 1
ATOM 1091 O O . LYS A 1 140 ? 22.484 -9.492 -1.348 1 76.31 140 LYS A O 1
ATOM 1096 N N . GLU A 1 141 ? 23.625 -8.984 -3.049 1 77.25 141 GLU A N 1
ATOM 1097 C CA . GLU A 1 141 ? 23.422 -7.555 -2.84 1 77.25 141 GLU A CA 1
ATOM 1098 C C . GLU A 1 141 ? 22.156 -7.066 -3.545 1 77.25 141 GLU A C 1
ATOM 1100 O O . GLU A 1 141 ? 21.688 -5.957 -3.293 1 77.25 141 GLU A O 1
ATOM 1105 N N . ASP A 1 142 ? 21.578 -7.957 -4.301 1 81.75 142 ASP A N 1
ATOM 1106 C CA . ASP A 1 142 ? 20.438 -7.531 -5.109 1 81.75 142 ASP A CA 1
ATOM 1107 C C . ASP A 1 142 ? 19.188 -7.379 -4.254 1 81.75 142 ASP A C 1
ATOM 1109 O O . ASP A 1 142 ? 18.891 -8.227 -3.406 1 81.75 142 ASP A O 1
ATOM 1113 N N . VAL A 1 143 ? 18.469 -6.312 -4.469 1 83.31 143 VAL A N 1
ATOM 1114 C CA . VAL A 1 143 ? 17.203 -6.094 -3.766 1 83.31 143 VAL A CA 1
ATOM 1115 C C . VAL A 1 143 ? 16.031 -6.352 -4.711 1 83.31 143 VAL A C 1
ATOM 1117 O O . VAL A 1 143 ? 14.938 -6.715 -4.273 1 83.31 143 VAL A O 1
ATOM 1120 N N . ILE A 1 144 ? 16.312 -6.215 -5.973 1 87.88 144 ILE A N 1
ATOM 1121 C CA . ILE A 1 144 ? 15.273 -6.426 -6.98 1 87.88 144 ILE A CA 1
ATOM 1122 C C . ILE A 1 144 ? 15.633 -7.641 -7.836 1 87.88 144 ILE A C 1
ATOM 1124 O O . ILE A 1 144 ? 16.766 -7.766 -8.312 1 87.88 144 ILE A O 1
ATOM 1128 N N . HIS A 1 145 ? 14.656 -8.508 -8 1 92.75 145 HIS A N 1
ATOM 1129 C CA . HIS A 1 145 ? 14.859 -9.758 -8.727 1 92.75 145 HIS A CA 1
ATOM 1130 C C . HIS A 1 145 ? 13.797 -9.945 -9.797 1 92.75 145 HIS A C 1
ATOM 1132 O O . HIS A 1 145 ? 12.617 -9.68 -9.555 1 92.75 145 HIS A O 1
ATOM 1138 N N . THR A 1 146 ? 14.227 -10.391 -10.938 1 94.81 146 THR A N 1
ATOM 1139 C CA . THR A 1 146 ? 13.297 -10.672 -12.023 1 94.81 146 THR A CA 1
ATOM 1140 C C . THR A 1 146 ? 13.109 -12.172 -12.203 1 94.81 146 THR A C 1
ATOM 1142 O O . THR A 1 146 ? 14.086 -12.922 -12.242 1 94.81 146 THR A O 1
ATOM 1145 N N . LEU A 1 147 ? 11.898 -12.555 -12.266 1 97.25 147 LEU A N 1
ATOM 1146 C CA . LEU A 1 147 ? 11.602 -13.969 -12.492 1 97.25 147 LEU A CA 1
ATOM 1147 C C . LEU A 1 147 ? 11.617 -14.297 -13.977 1 97.25 147 LEU A C 1
ATOM 1149 O O . LEU A 1 147 ? 11 -13.586 -14.781 1 97.25 147 LEU A O 1
ATOM 1153 N N . ASP A 1 148 ? 12.281 -15.336 -14.289 1 97.44 148 ASP A N 1
ATOM 1154 C CA . ASP A 1 148 ? 12.359 -15.781 -15.68 1 97.44 148 ASP A CA 1
ATOM 1155 C C . ASP A 1 148 ? 11.227 -16.75 -16 1 97.44 148 ASP A C 1
ATOM 1157 O O . ASP A 1 148 ? 11.438 -17.969 -16.062 1 97.44 148 ASP A O 1
ATOM 1161 N N . ILE A 1 149 ? 10.133 -16.188 -16.312 1 97.5 149 ILE A N 1
ATOM 1162 C CA . ILE A 1 149 ? 8.914 -16.953 -16.547 1 97.5 149 ILE A CA 1
ATOM 1163 C C . ILE A 1 149 ? 9.078 -17.828 -17.781 1 97.5 149 ILE A C 1
ATOM 1165 O O . ILE A 1 149 ? 8.508 -18.922 -17.859 1 97.5 149 ILE A O 1
ATOM 1169 N N . ALA A 1 150 ? 9.812 -17.391 -18.734 1 96.12 150 ALA A N 1
ATOM 1170 C CA . ALA A 1 150 ? 10.016 -18.125 -19.984 1 96.12 150 ALA A CA 1
ATOM 1171 C C . ALA A 1 150 ? 10.656 -19.484 -19.719 1 96.12 150 ALA A C 1
ATOM 1173 O O . ALA A 1 150 ? 10.445 -20.438 -20.469 1 96.12 150 ALA A O 1
ATOM 1174 N N . ASN A 1 151 ? 11.406 -19.672 -18.688 1 97 151 ASN A N 1
ATOM 1175 C CA . ASN A 1 151 ? 12.094 -20.922 -18.375 1 97 151 ASN A CA 1
ATOM 1176 C C . ASN A 1 151 ? 11.438 -21.641 -17.188 1 97 151 ASN A C 1
ATOM 1178 O O . ASN A 1 151 ? 12.062 -22.484 -16.547 1 97 151 ASN A O 1
ATOM 1182 N N . ALA A 1 152 ? 10.266 -21.297 -16.953 1 97.75 152 ALA A N 1
ATOM 1183 C CA . ALA A 1 152 ? 9.508 -21.922 -15.875 1 97.75 152 ALA A CA 1
ATOM 1184 C C . ALA A 1 152 ? 8.82 -23.203 -16.359 1 97.75 152 ALA A C 1
ATOM 1186 O O . ALA A 1 152 ? 8.633 -23.391 -17.562 1 97.75 152 ALA A O 1
ATOM 1187 N N . THR A 1 153 ? 8.547 -24.109 -15.445 1 97.25 153 THR A N 1
ATOM 1188 C CA . THR A 1 153 ? 7.59 -25.188 -15.695 1 97.25 153 THR A CA 1
ATOM 1189 C C . THR A 1 153 ? 6.16 -24.672 -15.531 1 97.25 153 THR A C 1
ATOM 1191 O O . THR A 1 153 ? 5.797 -24.156 -14.477 1 97.25 153 THR A O 1
ATOM 1194 N N . GLN A 1 154 ? 5.395 -24.812 -16.578 1 97.88 154 GLN A N 1
ATOM 1195 C CA . GLN A 1 154 ? 3.996 -24.406 -16.516 1 97.88 154 GLN A CA 1
ATOM 1196 C C . GLN A 1 154 ? 3.113 -25.547 -16.016 1 97.88 154 GLN A C 1
ATOM 1198 O O . GLN A 1 154 ? 2.543 -26.281 -16.812 1 97.88 154 GLN A O 1
ATOM 1203 N N . LEU A 1 155 ? 3.006 -25.672 -14.734 1 97.56 155 LEU A N 1
ATOM 1204 C CA . LEU A 1 155 ? 2.207 -26.734 -14.156 1 97.56 155 LEU A CA 1
ATOM 1205 C C . LEU A 1 155 ? 0.735 -26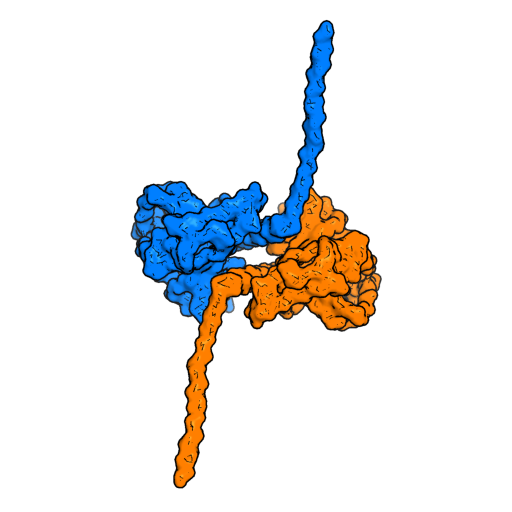.578 -14.523 1 97.56 155 LEU A C 1
ATOM 1207 O O . LEU A 1 155 ? 0.05 -27.562 -14.797 1 97.56 155 LEU A O 1
ATOM 1211 N N . VAL A 1 156 ? 0.179 -25.438 -14.391 1 98.31 156 VAL A N 1
ATOM 1212 C CA . VAL A 1 156 ? -1.104 -25 -14.938 1 98.31 156 VAL A CA 1
ATOM 1213 C C . VAL A 1 156 ? -0.902 -23.766 -15.812 1 98.31 156 VAL A C 1
ATOM 1215 O O . VAL A 1 156 ? -0.503 -22.719 -15.32 1 98.31 156 VAL A O 1
ATOM 1218 N N . PRO A 1 157 ? -1.16 -23.906 -17.078 1 98.31 157 PRO A N 1
ATOM 1219 C CA . PRO A 1 157 ? -0.923 -22.766 -17.953 1 98.31 157 PRO A CA 1
ATOM 1220 C C . PRO A 1 157 ? -1.769 -21.547 -17.594 1 98.31 157 PRO A C 1
ATOM 1222 O O . PRO A 1 157 ? -2.891 -21.703 -17.094 1 98.31 157 PRO A O 1
ATOM 1225 N N . TYR A 1 158 ? -1.234 -20.422 -17.938 1 98.69 158 TYR A N 1
ATOM 1226 C CA . TYR A 1 158 ? -1.876 -19.156 -17.609 1 98.69 158 TYR A CA 1
ATOM 1227 C C . TYR A 1 158 ? -3.225 -19.031 -18.297 1 98.69 158 TYR A C 1
ATOM 1229 O O . TYR A 1 158 ? -3.324 -19.234 -19.516 1 98.69 158 TYR A O 1
ATOM 1237 N N . GLU A 1 159 ? -4.23 -18.781 -17.594 1 98.31 159 GLU A N 1
ATOM 1238 C CA . GLU A 1 159 ? -5.547 -18.359 -18.062 1 98.31 159 GLU A CA 1
ATOM 1239 C C . GLU A 1 159 ? -5.906 -16.984 -17.516 1 98.31 159 GLU A C 1
ATOM 1241 O O . GLU A 1 159 ? -6 -16.797 -16.297 1 98.31 159 GLU A O 1
ATOM 1246 N N . GLY A 1 160 ? -6.059 -16.047 -18.344 1 97.81 160 GLY A N 1
ATOM 1247 C CA . GLY A 1 160 ? -6.375 -14.688 -17.906 1 97.81 160 GLY A CA 1
ATOM 1248 C C . GLY A 1 160 ? -7.738 -14.578 -17.25 1 97.81 160 GLY A C 1
ATOM 1249 O O . GLY A 1 160 ? -8.586 -15.461 -17.406 1 97.81 160 GLY A O 1
ATOM 1250 N N . PRO A 1 161 ? -7.961 -13.508 -16.578 1 97.06 161 PRO A N 1
ATOM 1251 C CA . PRO A 1 161 ? -9.258 -13.219 -15.945 1 97.06 161 PRO A CA 1
ATOM 1252 C C . PRO A 1 161 ? -10.422 -13.32 -16.922 1 97.06 161 PRO A C 1
ATOM 1254 O O . PRO A 1 161 ? -10.305 -12.875 -18.078 1 97.06 161 PRO A O 1
ATOM 1257 N N . ALA A 1 162 ? -11.516 -13.953 -16.469 1 94.88 162 ALA A N 1
ATOM 1258 C CA . ALA A 1 162 ? -12.727 -14.062 -17.281 1 94.88 162 ALA A CA 1
ATOM 1259 C C . ALA A 1 162 ? -13.969 -14.133 -16.391 1 94.88 162 ALA A C 1
ATOM 1261 O O . ALA A 1 162 ? -14.766 -15.07 -16.5 1 94.88 162 ALA A O 1
ATOM 1262 N N . PRO A 1 163 ? -14.102 -13.148 -15.57 1 94.81 163 PRO A N 1
ATOM 1263 C CA . PRO A 1 163 ? -15.336 -13.18 -14.789 1 94.81 163 PRO A CA 1
ATOM 1264 C C . PRO A 1 163 ? -16.594 -13.188 -15.664 1 94.81 163 PRO A C 1
ATOM 1266 O O . PRO A 1 163 ? -16.656 -12.469 -16.672 1 94.81 163 PRO A O 1
ATOM 1269 N N . PRO A 1 164 ? -17.516 -14.039 -15.32 1 93.12 164 PRO A N 1
ATOM 1270 C CA . PRO A 1 164 ? -18.734 -14.078 -16.125 1 93.12 164 PRO A CA 1
ATOM 1271 C C . PRO A 1 164 ? -19.516 -12.766 -16.094 1 93.12 164 PRO A C 1
ATOM 1273 O O . PRO A 1 164 ? -19.25 -11.914 -15.234 1 93.12 164 PRO A O 1
ATOM 1276 N N . PRO A 1 165 ? -20.391 -12.656 -17.047 1 92.69 165 PRO A N 1
ATOM 1277 C CA . PRO A 1 165 ? -21.219 -11.453 -17.031 1 92.69 165 PRO A CA 1
ATOM 1278 C C . PRO A 1 165 ? -22.047 -11.312 -15.758 1 92.69 165 PRO A C 1
ATOM 1280 O O . PRO A 1 165 ? -22.5 -12.32 -15.195 1 92.69 165 PRO A O 1
ATOM 1283 N N . SER A 1 166 ? -22.188 -10.102 -15.281 1 90.94 166 SER A N 1
ATOM 1284 C CA . SER A 1 166 ? -23.062 -9.703 -14.188 1 90.94 166 SER A CA 1
ATOM 1285 C C . SER A 1 166 ? -22.641 -10.344 -12.867 1 90.94 166 SER A C 1
ATOM 1287 O O . SER A 1 166 ? -23.5 -10.688 -12.047 1 90.94 166 SER A O 1
ATOM 1289 N N . THR A 1 167 ? -21.406 -10.609 -12.758 1 92.12 167 THR A N 1
ATOM 1290 C CA . THR A 1 167 ? -20.938 -11.219 -11.516 1 92.12 167 THR A CA 1
ATOM 1291 C C . THR A 1 167 ? -20.172 -10.211 -10.664 1 92.12 167 THR A C 1
ATOM 1293 O O . THR A 1 167 ? -19.703 -10.539 -9.578 1 92.12 167 THR A O 1
ATOM 1296 N N . GLY A 1 168 ? -20 -8.977 -11.18 1 91.75 168 GLY A N 1
ATOM 1297 C CA . GLY A 1 168 ? -19.266 -7.953 -10.469 1 91.75 168 GLY A CA 1
ATOM 1298 C C . GLY A 1 168 ? -17.75 -8.133 -10.57 1 91.75 168 GLY A C 1
ATOM 1299 O O . GLY A 1 168 ? -17.266 -8.867 -11.43 1 91.75 168 GLY A O 1
ATOM 1300 N N . LYS A 1 169 ? -17 -7.438 -9.719 1 95.06 169 LYS A N 1
ATOM 1301 C CA . LYS A 1 169 ? -15.539 -7.488 -9.711 1 95.06 169 LYS A CA 1
ATOM 1302 C C . LYS A 1 169 ? -15.039 -8.75 -9.008 1 95.06 169 LYS A C 1
ATOM 1304 O O . LYS A 1 169 ? -15.555 -9.125 -7.957 1 95.06 169 LYS A O 1
ATOM 1309 N N . HIS A 1 170 ? -14.102 -9.422 -9.648 1 97.56 170 HIS A N 1
ATOM 1310 C CA . HIS A 1 170 ? -13.414 -10.555 -9.031 1 97.56 170 HIS A CA 1
ATOM 1311 C C . HIS A 1 170 ? -12 -10.164 -8.602 1 97.56 170 HIS A C 1
ATOM 1313 O O . HIS A 1 170 ? -11.328 -9.391 -9.289 1 97.56 170 HIS A O 1
ATOM 1319 N N . ARG A 1 171 ? -11.656 -10.734 -7.531 1 98.12 171 ARG A N 1
ATOM 1320 C CA . ARG A 1 171 ? -10.25 -10.648 -7.152 1 98.12 171 ARG A CA 1
ATOM 1321 C C . ARG A 1 171 ? -9.414 -11.656 -7.93 1 98.12 171 ARG A C 1
ATOM 1323 O O . ARG A 1 171 ? -9.789 -12.828 -8.047 1 98.12 171 ARG A O 1
ATOM 1330 N N . TYR A 1 172 ? -8.336 -11.188 -8.461 1 98.75 172 TYR A N 1
ATOM 1331 C CA . TYR A 1 172 ? -7.285 -12.039 -9.016 1 98.75 172 TYR A CA 1
ATOM 1332 C C . TYR A 1 172 ? -5.977 -11.859 -8.25 1 98.75 172 TYR A C 1
ATOM 1334 O O . TYR A 1 172 ? -5.352 -10.797 -8.32 1 98.75 172 TYR A O 1
ATOM 1342 N N . VAL A 1 173 ? -5.555 -12.922 -7.582 1 98.88 173 VAL A N 1
ATOM 1343 C CA . VAL A 1 173 ? -4.516 -12.82 -6.559 1 98.88 173 VAL A CA 1
ATOM 1344 C C . VAL A 1 173 ? -3.262 -13.555 -7.02 1 98.88 173 VAL A C 1
ATOM 1346 O O . VAL A 1 173 ? -3.297 -14.766 -7.254 1 98.88 173 VAL A O 1
ATOM 1349 N N . PHE A 1 174 ? -2.146 -12.82 -7.145 1 98.88 174 PHE A N 1
ATOM 1350 C CA . PHE A 1 174 ? -0.829 -13.383 -7.422 1 98.88 174 PHE A CA 1
ATOM 1351 C C . PHE A 1 174 ? -0.095 -13.703 -6.121 1 98.88 174 PHE A C 1
ATOM 1353 O O . PHE A 1 174 ? -0.102 -12.898 -5.188 1 98.88 174 PHE A O 1
ATOM 1360 N N . LEU A 1 175 ? 0.501 -14.844 -6.074 1 98.81 175 LEU A N 1
ATOM 1361 C CA . LEU A 1 175 ? 1.338 -15.258 -4.949 1 98.81 175 LEU A CA 1
ATOM 1362 C C . LEU A 1 175 ? 2.709 -15.719 -5.434 1 98.81 175 LEU A C 1
ATOM 1364 O O . LEU A 1 175 ? 2.811 -16.422 -6.438 1 98.81 175 LEU A O 1
ATOM 1368 N N . LEU A 1 176 ? 3.715 -15.289 -4.742 1 98.69 176 LEU A N 1
ATOM 1369 C CA . LEU A 1 176 ? 5.078 -15.727 -5.016 1 98.69 176 LEU A CA 1
ATOM 1370 C C . LEU A 1 176 ? 5.625 -16.562 -3.859 1 98.69 176 LEU A C 1
ATOM 1372 O O . LEU A 1 176 ? 5.602 -16.125 -2.707 1 98.69 176 LEU A O 1
ATOM 1376 N N . TYR A 1 177 ?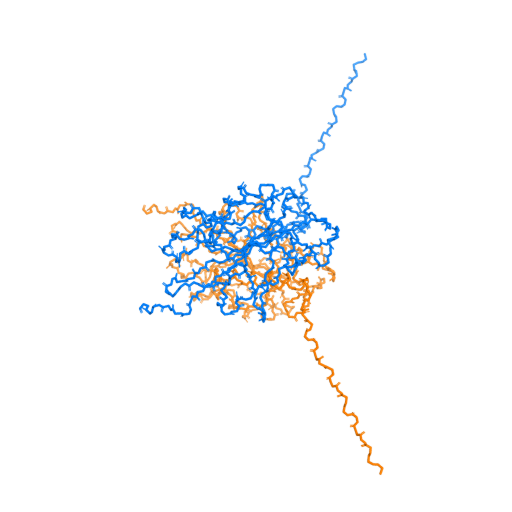 6.129 -17.719 -4.172 1 98.19 177 TYR A N 1
ATOM 1377 C CA . TYR A 1 177 ? 6.762 -18.609 -3.195 1 98.19 177 TYR A CA 1
ATOM 1378 C C . TYR A 1 177 ? 8.219 -18.859 -3.551 1 98.19 177 TYR A C 1
ATOM 1380 O O . TYR A 1 177 ? 8.562 -19 -4.727 1 98.19 177 TYR A O 1
ATOM 1388 N N . LYS A 1 178 ? 9.047 -18.859 -2.572 1 97.44 178 LYS A N 1
ATOM 1389 C CA . LYS A 1 178 ? 10.312 -19.562 -2.73 1 97.44 178 LYS A CA 1
ATOM 1390 C C . LYS A 1 178 ? 10.094 -21.078 -2.684 1 97.44 178 LYS A C 1
ATOM 1392 O O . LYS A 1 178 ? 9.625 -21.609 -1.678 1 97.44 178 LYS A O 1
ATOM 1397 N N . GLN A 1 179 ? 10.438 -21.75 -3.707 1 97.25 179 GLN A N 1
ATOM 1398 C CA . GLN A 1 179 ? 10.109 -23.156 -3.883 1 97.25 179 GLN A CA 1
ATOM 1399 C C . GLN A 1 179 ? 11.023 -24.047 -3.043 1 97.25 179 GLN A C 1
ATOM 1401 O O . GLN A 1 179 ? 12.242 -23.875 -3.059 1 97.25 179 GLN A O 1
ATOM 1406 N N . ALA A 1 180 ? 10.367 -24.938 -2.354 1 95.12 180 ALA A N 1
ATOM 1407 C CA . ALA A 1 180 ? 11.164 -25.922 -1.623 1 95.12 180 ALA A CA 1
ATOM 1408 C C . ALA A 1 180 ? 11.922 -26.844 -2.582 1 95.12 180 ALA A C 1
ATOM 1410 O O . ALA A 1 180 ? 11.375 -27.266 -3.605 1 95.12 180 ALA A O 1
ATOM 1411 N N . GLN A 1 181 ? 13.148 -27.125 -2.279 1 86.62 181 GLN A N 1
ATOM 1412 C CA . GLN A 1 181 ? 13.984 -27.953 -3.143 1 86.62 181 GLN A CA 1
ATOM 1413 C C . GLN A 1 181 ? 13.414 -29.359 -3.277 1 86.62 181 GLN A C 1
ATOM 1415 O O . GLN A 1 181 ? 13.477 -29.969 -4.352 1 86.62 181 GLN A O 1
ATOM 1420 N N . ALA A 1 182 ? 12.867 -29.812 -2.283 1 78.38 182 ALA A N 1
ATOM 1421 C CA . ALA A 1 182 ? 12.406 -31.203 -2.262 1 78.38 182 ALA A CA 1
ATOM 1422 C C . ALA A 1 182 ? 10.953 -31.312 -2.719 1 78.38 182 ALA A C 1
ATOM 1424 O O . ALA A 1 182 ? 10.406 -32.406 -2.811 1 78.38 182 ALA A O 1
ATOM 1425 N N . ALA A 1 183 ? 10.406 -30.219 -3.148 1 79.75 183 ALA A N 1
ATOM 1426 C CA . ALA A 1 183 ? 8.969 -30.25 -3.422 1 79.75 183 ALA A CA 1
ATOM 1427 C C . ALA A 1 183 ? 8.672 -31.016 -4.715 1 79.75 183 ALA A C 1
ATOM 1429 O O . ALA A 1 183 ? 9.352 -30.812 -5.727 1 79.75 183 ALA A O 1
ATOM 1430 N N . LYS A 1 184 ? 7.812 -32.031 -4.566 1 87.06 184 LYS A N 1
ATOM 1431 C CA . LYS A 1 184 ? 7.223 -32.688 -5.734 1 87.06 184 LYS A CA 1
ATOM 1432 C C . LYS A 1 184 ? 5.844 -32.094 -6.047 1 87.06 184 LYS A C 1
ATOM 1434 O O . LYS A 1 184 ? 4.836 -32.562 -5.508 1 87.06 184 LYS A O 1
ATOM 1439 N N . LEU A 1 185 ? 5.758 -31.188 -6.918 1 93.69 185 LEU A N 1
ATOM 1440 C CA . LEU A 1 185 ? 4.547 -30.422 -7.188 1 93.69 185 LEU A CA 1
ATOM 1441 C C . LEU A 1 185 ? 3.711 -31.094 -8.281 1 93.69 185 LEU A C 1
ATOM 1443 O O . LEU A 1 185 ? 4.246 -31.5 -9.312 1 93.69 185 LEU A O 1
ATOM 1447 N N . HIS A 1 186 ? 2.453 -31.266 -8.008 1 95.06 186 HIS A N 1
ATOM 1448 C CA . HIS A 1 186 ? 1.476 -31.797 -8.953 1 95.06 186 HIS A CA 1
ATOM 1449 C C . HIS A 1 186 ? 0.382 -30.766 -9.234 1 95.06 186 HIS A C 1
ATOM 1451 O O . HIS A 1 186 ? -0.055 -30.062 -8.336 1 95.06 186 HIS A O 1
ATOM 1457 N N . PRO A 1 187 ? -0.032 -30.781 -10.422 1 96.69 187 PRO A N 1
ATOM 1458 C CA . PRO A 1 187 ? -1.146 -29.859 -10.695 1 96.69 187 PRO A CA 1
ATOM 1459 C C . PRO A 1 187 ? -2.443 -30.297 -10.023 1 96.69 187 PRO A C 1
ATOM 1461 O O . PRO A 1 187 ? -2.656 -31.484 -9.789 1 96.69 187 PRO A O 1
ATOM 1464 N N . PRO A 1 188 ? -3.26 -29.344 -9.703 1 96.81 188 PRO A N 1
ATOM 1465 C CA . PRO A 1 188 ? -4.594 -29.734 -9.242 1 96.81 188 PRO A CA 1
ATOM 1466 C C . PRO A 1 188 ? -5.375 -30.516 -10.297 1 96.81 188 PRO A C 1
ATOM 1468 O O . PRO A 1 188 ? -5.078 -30.422 -11.492 1 96.81 188 PRO A O 1
ATOM 1471 N N . LYS A 1 189 ? -6.316 -31.266 -9.82 1 95.12 189 LYS A N 1
ATOM 1472 C CA . LYS A 1 189 ? -7.102 -32.094 -10.719 1 95.12 189 LYS A CA 1
ATOM 1473 C C . LYS A 1 189 ? -7.977 -31.266 -11.641 1 95.12 189 LYS A C 1
ATOM 1475 O O . LYS A 1 189 ? -8.328 -31.703 -12.742 1 95.12 189 LYS A O 1
ATOM 1480 N N . ASP A 1 190 ? -8.367 -30.156 -11.117 1 96.62 190 ASP A N 1
ATOM 1481 C CA . ASP A 1 190 ? -9.211 -29.234 -11.867 1 96.62 190 ASP A CA 1
ATOM 1482 C C . ASP A 1 190 ? -9 -27.797 -11.383 1 96.62 190 ASP A C 1
ATOM 1484 O O . ASP A 1 190 ? -8.469 -27.578 -10.297 1 96.62 190 ASP A O 1
ATOM 1488 N N . ARG A 1 191 ? -9.445 -26.859 -12.18 1 97.75 191 ARG A N 1
ATOM 1489 C CA . ARG A 1 191 ? -9.266 -25.453 -11.828 1 97.75 191 ARG A CA 1
ATOM 1490 C C . ARG A 1 191 ? -10.281 -25.031 -10.773 1 97.75 191 ARG A C 1
ATOM 1492 O O . ARG A 1 191 ? -9.914 -24.391 -9.781 1 97.75 191 ARG A O 1
ATOM 1499 N N . PRO A 1 192 ? -11.648 -25.438 -10.992 1 97.38 192 PRO A N 1
ATOM 1500 C CA . PRO A 1 192 ? -12.586 -25.094 -9.922 1 97.38 192 PRO A CA 1
ATOM 1501 C C . PRO A 1 192 ? -12.258 -25.781 -8.602 1 97.38 192 PRO A C 1
ATOM 1503 O O . PRO A 1 192 ? -11.922 -26.969 -8.586 1 97.38 192 PRO A O 1
ATOM 1506 N N . THR A 1 193 ? -12.188 -24.984 -7.555 1 97.31 193 THR A N 1
ATOM 1507 C CA . THR A 1 193 ? -11.922 -25.453 -6.199 1 97.31 193 THR A CA 1
ATOM 1508 C C . THR A 1 193 ? -10.578 -26.188 -6.141 1 97.31 193 THR A C 1
ATOM 1510 O O . THR A 1 193 ? -10.359 -27.016 -5.258 1 97.31 193 THR A O 1
ATOM 1513 N N . TRP A 1 194 ? -9.82 -25.953 -7.223 1 97.19 194 TRP A N 1
ATOM 1514 C CA . TRP A 1 194 ? -8.5 -26.562 -7.352 1 97.19 194 TRP A CA 1
ATOM 1515 C C . TRP A 1 194 ? -8.594 -28.078 -7.316 1 97.19 194 TRP A C 1
ATOM 1517 O O . TRP A 1 194 ? -7.703 -28.75 -6.789 1 97.19 194 TRP A O 1
ATOM 1527 N N . GLY A 1 195 ? -9.797 -28.594 -7.672 1 96.12 195 GLY A N 1
ATOM 1528 C CA . GLY A 1 195 ? -9.992 -30.031 -7.852 1 96.12 195 GLY A CA 1
ATOM 1529 C C . GLY A 1 195 ? -10.445 -30.734 -6.586 1 96.12 195 GLY A C 1
ATOM 1530 O O . GLY A 1 195 ? -10.648 -31.953 -6.586 1 96.12 195 GLY A O 1
ATOM 1531 N N . THR A 1 196 ? -10.57 -30 -5.508 1 94.56 196 THR A N 1
ATOM 1532 C CA . THR A 1 196 ? -10.953 -30.625 -4.25 1 94.56 196 THR A CA 1
ATOM 1533 C C . THR A 1 196 ? -12.453 -30.891 -4.207 1 94.56 196 THR A C 1
ATOM 1535 O O . THR A 1 196 ? -12.922 -31.734 -3.439 1 94.56 196 THR A O 1
ATOM 1538 N N . GLY A 1 197 ? -13.203 -30.078 -4.91 1 94.25 197 GLY A N 1
ATOM 1539 C CA . GLY A 1 197 ? -14.656 -30.172 -4.871 1 94.25 197 GLY A CA 1
ATOM 1540 C C . GLY A 1 197 ? -15.266 -29.438 -3.693 1 94.25 197 GLY A C 1
ATOM 1541 O O . GLY A 1 197 ? -16.484 -29.375 -3.564 1 94.25 197 GLY A O 1
ATOM 1542 N N . VAL A 1 198 ? -14.398 -28.891 -2.916 1 94.19 198 VAL A N 1
ATOM 1543 C CA . VAL A 1 198 ? -14.867 -28.172 -1.738 1 94.19 198 VAL A CA 1
ATOM 1544 C C . VAL A 1 198 ? -14.703 -26.656 -1.956 1 94.19 198 VAL A C 1
ATOM 1546 O O . VAL A 1 198 ? -13.586 -26.172 -2.154 1 94.19 198 VAL A O 1
ATOM 1549 N N . ALA A 1 199 ? -15.844 -25.969 -1.855 1 91.19 199 ALA A N 1
ATOM 1550 C CA . ALA A 1 199 ? -15.805 -24.516 -2.018 1 91.19 199 ALA A CA 1
ATOM 1551 C C . ALA A 1 199 ? -14.875 -23.875 -0.989 1 91.19 199 ALA A C 1
ATOM 1553 O O . ALA A 1 199 ? -14.891 -24.25 0.186 1 91.19 199 ALA A O 1
ATOM 1554 N N . GLY A 1 200 ? -14.062 -22.938 -1.425 1 89.94 200 GLY A N 1
ATOM 1555 C CA . GLY A 1 200 ? -13.148 -22.25 -0.529 1 89.94 200 GLY A CA 1
ATOM 1556 C C . GLY A 1 200 ? -11.766 -22.875 -0.494 1 89.94 200 GLY A C 1
ATOM 1557 O O . GLY A 1 200 ? -10.812 -22.25 -0.023 1 89.94 200 GLY A O 1
ATOM 1558 N N . SER A 1 201 ? -11.695 -24.078 -1.033 1 91.25 201 SER A N 1
ATOM 1559 C CA . SER A 1 201 ? -10.383 -24.703 -1.147 1 91.25 201 SER A CA 1
ATOM 1560 C C . SER A 1 201 ? -9.578 -24.094 -2.297 1 91.25 201 SER A C 1
ATOM 1562 O O . SER A 1 201 ? -10.141 -23.766 -3.346 1 91.25 201 SER A O 1
ATOM 1564 N N . GLY A 1 202 ? -8.273 -23.969 -2.053 1 96.88 202 GLY A N 1
ATOM 1565 C CA . GLY A 1 202 ? -7.461 -23.344 -3.086 1 96.88 202 GLY A CA 1
ATOM 1566 C C . GLY A 1 202 ? -5.973 -23.453 -2.82 1 96.88 202 GLY A C 1
ATOM 1567 O O . GLY A 1 202 ? -5.465 -24.547 -2.557 1 96.88 202 GLY A O 1
ATOM 1568 N N . VAL A 1 203 ? -5.301 -22.359 -2.939 1 97.69 203 VAL A N 1
ATOM 1569 C CA . VAL A 1 203 ? -3.84 -22.359 -2.945 1 97.69 203 VAL A CA 1
ATOM 1570 C C . VAL A 1 203 ? -3.312 -22.812 -1.591 1 97.69 203 VAL A C 1
ATOM 1572 O O . VAL A 1 203 ? -2.305 -23.531 -1.521 1 97.69 203 VAL A O 1
ATOM 1575 N N . ARG A 1 204 ? -3.953 -22.422 -0.525 1 96.31 204 ARG A N 1
ATOM 1576 C CA . ARG A 1 204 ? -3.525 -22.812 0.812 1 96.31 204 ARG A CA 1
ATOM 1577 C C . ARG A 1 204 ? -3.479 -24.344 0.939 1 96.31 204 ARG A C 1
ATOM 1579 O O . ARG A 1 204 ? -2.473 -24.891 1.382 1 96.31 204 ARG A O 1
ATOM 1586 N N . ASP A 1 205 ? -4.527 -25 0.581 1 95.69 205 ASP A N 1
ATOM 1587 C CA . ASP A 1 205 ? -4.621 -26.453 0.653 1 95.69 205 ASP A CA 1
ATOM 1588 C C . ASP A 1 205 ? -3.596 -27.109 -0.265 1 95.69 205 ASP A C 1
ATOM 1590 O O . ASP A 1 205 ? -2.965 -28.109 0.112 1 95.69 205 ASP A O 1
ATOM 1594 N N . TRP A 1 206 ? -3.479 -26.625 -1.41 1 96.88 206 TRP A N 1
ATOM 1595 C CA . TRP A 1 206 ? -2.584 -27.203 -2.414 1 96.88 206 TRP A CA 1
ATOM 1596 C C . TRP A 1 206 ? -1.132 -27.125 -1.953 1 96.88 206 TRP A C 1
ATOM 1598 O O . TRP A 1 206 ? -0.387 -28.094 -2.061 1 96.88 206 TRP A O 1
ATOM 1608 N N . ILE A 1 207 ? -0.73 -26 -1.436 1 95.88 207 ILE A N 1
ATOM 1609 C CA . ILE A 1 207 ? 0.634 -25.828 -0.953 1 95.88 207 ILE A CA 1
ATOM 1610 C C . ILE A 1 207 ? 0.897 -26.766 0.217 1 95.88 207 ILE A C 1
ATOM 1612 O O . ILE A 1 207 ? 1.976 -27.359 0.315 1 95.88 207 ILE A O 1
ATOM 1616 N N . ASN A 1 208 ? -0.035 -26.844 1.099 1 93.75 208 ASN A N 1
ATOM 1617 C CA . ASN A 1 208 ? 0.122 -27.734 2.25 1 93.75 208 ASN A CA 1
ATOM 1618 C C . ASN A 1 208 ? 0.301 -29.188 1.822 1 93.75 208 ASN A C 1
ATOM 1620 O O . ASN A 1 208 ? 1.068 -29.922 2.438 1 93.75 208 ASN A O 1
ATOM 1624 N N . LYS A 1 209 ? -0.388 -29.516 0.832 1 93.19 209 LYS A N 1
ATOM 1625 C CA . LYS A 1 209 ? -0.365 -30.906 0.368 1 93.19 209 LYS A CA 1
ATOM 1626 C C . LYS A 1 209 ? 0.896 -31.188 -0.441 1 93.19 209 LYS A C 1
ATOM 1628 O O . LYS A 1 209 ? 1.528 -32.219 -0.267 1 93.19 209 LYS A O 1
ATOM 1633 N N . TYR A 1 210 ? 1.317 -30.281 -1.324 1 92.69 210 TYR A N 1
ATOM 1634 C CA . TYR A 1 210 ? 2.344 -30.625 -2.305 1 92.69 210 TYR A CA 1
ATOM 1635 C C . TYR A 1 210 ? 3.576 -29.734 -2.125 1 92.69 210 TYR A C 1
ATOM 1637 O O . TYR A 1 210 ? 4.668 -30.094 -2.586 1 92.69 210 TYR A O 1
ATOM 1645 N N . GLY A 1 211 ? 3.412 -28.656 -1.558 1 90.25 211 GLY A N 1
ATOM 1646 C CA . GLY A 1 211 ? 4.484 -27.672 -1.53 1 90.25 211 GLY A CA 1
ATOM 1647 C C . GLY A 1 211 ? 5.004 -27.391 -0.132 1 90.25 211 GLY A C 1
ATOM 1648 O O . GLY A 1 211 ? 5.508 -26.297 0.145 1 90.25 211 GLY A O 1
ATOM 1649 N N . ALA A 1 212 ? 4.844 -28.375 0.676 1 88.62 212 ALA A N 1
ATOM 1650 C CA . ALA A 1 212 ? 5.305 -28.188 2.049 1 88.62 212 ALA A CA 1
ATOM 1651 C C . ALA A 1 212 ? 6.762 -27.734 2.08 1 88.62 212 ALA A C 1
ATOM 1653 O O . ALA A 1 212 ? 7.59 -28.25 1.317 1 88.62 212 ALA A O 1
ATOM 1654 N N . GLY A 1 213 ? 7.094 -26.766 2.838 1 92.94 213 GLY A N 1
ATOM 1655 C CA . GLY A 1 213 ? 8.445 -26.219 2.918 1 92.94 213 GLY A CA 1
ATOM 1656 C C . GLY A 1 213 ? 8.633 -24.969 2.086 1 92.94 213 GLY A C 1
ATOM 1657 O O . GLY A 1 213 ? 9.602 -24.219 2.275 1 92.94 213 GLY A O 1
ATOM 1658 N N . SER A 1 214 ? 7.809 -24.797 1.108 1 96.31 214 SER A N 1
ATOM 1659 C CA . SER A 1 214 ? 7.863 -23.562 0.342 1 96.31 214 SER A CA 1
ATOM 1660 C C . SER A 1 214 ? 7.461 -22.359 1.198 1 96.31 214 SER A C 1
ATOM 1662 O O . SER A 1 214 ? 6.645 -22.484 2.109 1 96.31 214 SER A O 1
ATOM 1664 N N . LYS A 1 215 ? 8.039 -21.219 0.872 1 96 215 LYS A N 1
ATOM 1665 C CA . LYS A 1 215 ? 7.801 -20.016 1.675 1 96 215 LYS A CA 1
ATOM 1666 C C . LYS A 1 215 ? 7.094 -18.938 0.857 1 96 215 LYS A C 1
ATOM 1668 O O . LYS A 1 215 ? 7.59 -18.531 -0.194 1 96 215 LYS A O 1
ATOM 1673 N N . LEU A 1 216 ? 5.941 -18.531 1.313 1 97.12 216 LEU A N 1
ATOM 1674 C CA . LEU A 1 216 ? 5.258 -17.406 0.696 1 97.12 216 LEU A CA 1
ATOM 1675 C C . LEU A 1 216 ? 6.039 -16.109 0.916 1 97.12 216 LEU A C 1
ATOM 1677 O O . LEU A 1 216 ? 6.312 -15.734 2.057 1 97.12 216 LEU A O 1
ATOM 1681 N N . LEU A 1 217 ? 6.387 -15.414 -0.195 1 96.31 217 LEU A N 1
ATOM 1682 C CA . LEU A 1 217 ? 7.242 -14.234 -0.108 1 96.31 217 LEU A CA 1
ATOM 1683 C C . LEU A 1 217 ? 6.418 -12.961 -0.195 1 96.31 217 LEU A C 1
ATOM 1685 O O . LEU A 1 217 ? 6.711 -11.977 0.493 1 96.31 217 LEU A O 1
ATOM 1689 N N . GLY A 1 218 ? 5.48 -12.922 -1.061 1 96.38 218 GLY A N 1
ATOM 1690 C CA . GLY A 1 218 ? 4.668 -11.742 -1.294 1 96.38 218 GLY A CA 1
ATOM 1691 C C . GLY A 1 218 ? 3.418 -12.023 -2.107 1 96.38 218 GLY A C 1
ATOM 1692 O O . GLY A 1 218 ? 3.289 -13.094 -2.703 1 96.38 218 GLY A O 1
ATOM 1693 N N . VAL A 1 219 ? 2.512 -11.062 -2.08 1 98.25 219 VAL A N 1
ATOM 1694 C CA . VAL A 1 219 ? 1.23 -11.148 -2.771 1 98.25 219 VAL A CA 1
ATOM 1695 C C . VAL A 1 219 ? 0.943 -9.828 -3.494 1 98.25 219 VAL A C 1
ATOM 1697 O O . VAL A 1 219 ? 1.338 -8.758 -3.027 1 98.25 219 VAL A O 1
ATOM 1700 N N . ASN A 1 220 ? 0.37 -9.891 -4.578 1 98.38 220 ASN A N 1
ATOM 1701 C CA . ASN A 1 220 ? -0.259 -8.766 -5.266 1 98.38 220 ASN A CA 1
ATOM 1702 C C . ASN A 1 220 ? -1.573 -9.172 -5.926 1 98.38 220 ASN A C 1
ATOM 1704 O O . ASN A 1 220 ? -1.84 -10.367 -6.098 1 98.38 220 ASN A O 1
ATOM 1708 N N . PHE A 1 221 ? -2.398 -8.188 -6.188 1 98.69 221 PHE A N 1
ATOM 1709 C CA . PHE A 1 221 ? -3.725 -8.555 -6.672 1 98.69 221 PHE A CA 1
ATOM 1710 C C . PHE A 1 221 ? -4.398 -7.367 -7.352 1 98.69 221 PHE A C 1
ATOM 1712 O O . PHE A 1 221 ? -3.965 -6.227 -7.195 1 98.69 221 PHE A O 1
ATOM 1719 N N . PHE A 1 222 ? -5.367 -7.684 -8.102 1 98.38 222 PHE A N 1
ATOM 1720 C CA . PHE A 1 222 ? -6.184 -6.688 -8.789 1 98.38 222 PHE A CA 1
ATOM 1721 C C . PHE A 1 222 ? -7.609 -7.191 -8.977 1 98.38 222 PHE A C 1
ATOM 1723 O O . PHE A 1 222 ? -7.902 -8.359 -8.703 1 98.38 222 PHE A O 1
ATOM 1730 N N . TYR A 1 223 ? -8.484 -6.289 -9.367 1 97.69 223 TYR A N 1
ATOM 1731 C CA . TYR A 1 223 ? -9.867 -6.617 -9.688 1 97.69 223 TYR A CA 1
ATOM 1732 C C . TYR A 1 223 ? -10.109 -6.574 -11.188 1 97.69 223 TYR A C 1
ATOM 1734 O O . TYR A 1 223 ? -9.516 -5.754 -11.898 1 97.69 223 TYR A O 1
ATOM 1742 N N . ALA A 1 224 ? -10.898 -7.422 -11.633 1 97.38 224 ALA A N 1
ATOM 1743 C CA . ALA A 1 224 ? -11.406 -7.391 -13.008 1 97.38 224 ALA A CA 1
ATOM 1744 C C . ALA A 1 224 ? -12.891 -7.746 -13.055 1 97.38 224 ALA A C 1
ATOM 1746 O O . ALA A 1 224 ? -13.375 -8.516 -12.227 1 97.38 224 ALA A O 1
ATOM 1747 N N . LYS A 1 225 ? -13.539 -7.152 -13.969 1 95.69 225 LYS A N 1
ATOM 1748 C CA . LYS A 1 225 ? -14.969 -7.402 -14.148 1 95.69 225 LYS A CA 1
ATOM 1749 C C . LYS A 1 225 ? -15.336 -7.496 -15.625 1 95.69 225 LYS A C 1
ATOM 1751 O O . LYS A 1 225 ? -14.672 -6.898 -16.469 1 95.69 225 LYS A O 1
ATOM 1756 N N . ASN A 1 226 ? -16.344 -8.273 -15.844 1 93.69 226 ASN A N 1
ATOM 1757 C CA . ASN A 1 226 ? -16.891 -8.312 -17.188 1 93.69 226 ASN A CA 1
ATOM 1758 C C . ASN A 1 226 ? -17.531 -6.988 -17.578 1 93.69 226 ASN A C 1
ATOM 1760 O O . ASN A 1 226 ? -18.25 -6.379 -16.781 1 93.69 226 ASN A O 1
ATOM 1764 N N . PRO A 1 227 ? -17.266 -6.59 -18.734 1 89.06 227 PRO A N 1
ATOM 1765 C CA . PRO A 1 227 ? -17.875 -5.316 -19.125 1 89.06 227 PRO A CA 1
ATOM 1766 C C . PRO A 1 227 ? -19.391 -5.371 -19.125 1 89.06 227 PRO A C 1
ATOM 1768 O O . PRO A 1 227 ? -20.047 -4.336 -19 1 89.06 227 PRO A O 1
ATOM 1771 N N . VAL A 1 228 ? -19.984 -6.531 -19.406 1 85.94 228 VAL A N 1
ATOM 1772 C CA . VAL A 1 228 ? -21.438 -6.695 -19.375 1 85.94 228 VAL A CA 1
ATOM 1773 C C . VAL A 1 228 ? -21.922 -6.844 -17.938 1 85.94 228 VAL A C 1
ATOM 1775 O O . VAL A 1 228 ? -21.656 -7.859 -17.297 1 85.94 228 VAL A O 1
ATOM 1778 N N . GLN A 1 229 ? -22.5 -5.664 -17.406 1 78 229 GLN A N 1
ATOM 1779 C CA . GLN A 1 229 ? -23.047 -5.691 -16.062 1 78 229 GLN A CA 1
ATOM 1780 C C . GLN A 1 229 ? -24.562 -5.441 -16.078 1 78 229 GLN A C 1
ATOM 1782 O O . GLN A 1 229 ? -25.078 -4.75 -16.953 1 78 229 GLN A O 1
ATOM 1787 N N . GLU A 1 230 ? -25.422 -6.34 -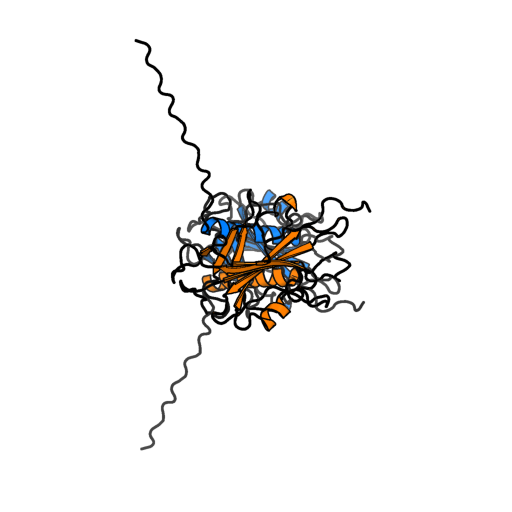15.781 1 62.44 230 GLU A N 1
ATOM 1788 C CA . GLU A 1 230 ? -26.859 -6.09 -15.852 1 62.44 230 GLU A CA 1
ATOM 1789 C C . GLU A 1 230 ? -27.219 -4.77 -15.18 1 62.44 230 GLU A C 1
ATOM 1791 O O . GLU A 1 230 ? -26.594 -4.383 -14.188 1 62.44 230 GLU A O 1
ATOM 1796 N N . GLU A 1 231 ? -27.719 -3.816 -16.031 1 51.44 231 GLU A N 1
ATOM 1797 C CA . GLU A 1 231 ? -28.391 -2.586 -15.641 1 51.44 231 GLU A CA 1
ATOM 1798 C C . GLU A 1 231 ? -29.328 -2.822 -14.445 1 51.44 231 GLU A C 1
ATOM 1800 O O . GLU A 1 231 ? -30.078 -3.793 -14.43 1 51.44 231 GLU A O 1
ATOM 1805 N N . SER A 1 232 ? -28.734 -2.49 -13.148 1 39 232 SER A N 1
ATOM 1806 C CA . SER A 1 232 ? -29.938 -2.41 -12.336 1 39 232 SER A CA 1
ATOM 1807 C C . SER A 1 232 ? -31.031 -1.616 -13.039 1 39 232 SER A C 1
ATOM 1809 O O . SER A 1 232 ? -30.75 -0.673 -13.781 1 39 232 SER A O 1
ATOM 1811 N N . MET B 1 1 ? 25.516 18.297 -60.719 1 31.22 1 MET B N 1
ATOM 1812 C CA . MET B 1 1 ? 26.172 17.719 -59.562 1 31.22 1 MET B CA 1
ATOM 1813 C C . MET B 1 1 ? 25.281 17.797 -58.344 1 31.22 1 MET B C 1
ATOM 1815 O O . MET B 1 1 ? 25.234 18.828 -57.656 1 31.22 1 MET B O 1
ATOM 1819 N N . LEU B 1 2 ? 24.016 17.219 -58.344 1 35.25 2 LEU B N 1
ATOM 1820 C CA . LEU B 1 2 ? 22.891 17.25 -57.438 1 35.25 2 LEU B CA 1
ATOM 1821 C C . LEU B 1 2 ? 23.234 16.516 -56.125 1 35.25 2 LEU B C 1
ATOM 1823 O O . LEU B 1 2 ? 23.625 15.344 -56.188 1 35.25 2 LEU B O 1
ATOM 1827 N N . SER B 1 3 ? 23.734 17.25 -55.125 1 32.94 3 SER B N 1
ATOM 1828 C CA . SER B 1 3 ? 24.078 16.812 -53.75 1 32.94 3 SER B CA 1
ATOM 1829 C C . SER B 1 3 ? 22.906 16.094 -53.094 1 32.94 3 SER B C 1
ATOM 1831 O O . SER B 1 3 ? 21.812 16.656 -53 1 32.94 3 SER B O 1
ATOM 1833 N N . ARG B 1 4 ? 22.797 14.75 -53.25 1 34.03 4 ARG B N 1
ATOM 1834 C CA . ARG B 1 4 ? 21.844 13.875 -52.562 1 34.03 4 ARG B CA 1
ATOM 1835 C C . ARG B 1 4 ? 21.891 14.086 -51.062 1 34.03 4 ARG B C 1
ATOM 1837 O O . ARG B 1 4 ? 22.953 14 -50.438 1 34.03 4 ARG B O 1
ATOM 1844 N N . CYS B 1 5 ? 21.078 14.961 -50.438 1 32.62 5 CYS B N 1
ATOM 1845 C CA . CYS B 1 5 ? 20.891 15.172 -49 1 32.62 5 CYS B CA 1
ATOM 1846 C C . CYS B 1 5 ? 20.625 13.859 -48.281 1 32.62 5 CYS B C 1
ATOM 1848 O O . CYS B 1 5 ? 19.641 13.18 -48.562 1 32.62 5 CYS B O 1
ATOM 1850 N N . LEU B 1 6 ? 21.625 13.156 -47.75 1 36 6 LEU B N 1
ATOM 1851 C CA . LEU B 1 6 ? 21.547 11.977 -46.906 1 36 6 LEU B CA 1
ATOM 1852 C C . LEU B 1 6 ? 20.641 12.242 -45.719 1 36 6 LEU B C 1
ATOM 1854 O O . LEU B 1 6 ? 20.953 13.109 -44.875 1 36 6 LEU B O 1
ATOM 1858 N N . ARG B 1 7 ? 19.328 12.148 -45.844 1 37.09 7 ARG B N 1
ATOM 1859 C CA . ARG B 1 7 ? 18.453 12.203 -44.688 1 37.09 7 ARG B CA 1
ATOM 1860 C C . ARG B 1 7 ? 18.906 11.227 -43.625 1 37.09 7 ARG B C 1
ATOM 1862 O O . ARG B 1 7 ? 19.125 10.039 -43.906 1 37.09 7 ARG B O 1
ATOM 1869 N N . PRO B 1 8 ? 19.438 11.672 -42.438 1 34.97 8 PRO B N 1
ATOM 1870 C CA . PRO B 1 8 ? 19.781 10.734 -41.375 1 34.97 8 PRO B CA 1
ATOM 1871 C C . PRO B 1 8 ? 18.609 9.852 -40.938 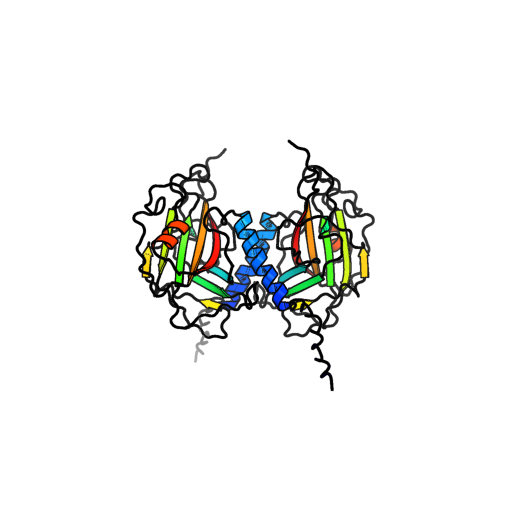1 34.97 8 PRO B C 1
ATOM 1873 O O . PRO B 1 8 ? 17.453 10.305 -40.969 1 34.97 8 PRO B O 1
ATOM 1876 N N . ALA B 1 9 ? 18.641 8.562 -41.25 1 38.06 9 ALA B N 1
ATOM 1877 C CA . ALA B 1 9 ? 17.688 7.582 -40.75 1 38.06 9 ALA B CA 1
ATOM 1878 C C . ALA B 1 9 ? 17.516 7.719 -39.25 1 38.06 9 ALA B C 1
ATOM 1880 O O . ALA B 1 9 ? 18.484 7.648 -38.5 1 38.06 9 ALA B O 1
ATOM 1881 N N . LEU B 1 10 ? 16.562 8.555 -38.781 1 37.12 10 LEU B N 1
ATOM 1882 C CA . LEU B 1 10 ? 16.219 8.516 -37.375 1 37.12 10 LEU B CA 1
ATOM 1883 C C . LEU B 1 10 ? 16.062 7.082 -36.875 1 37.12 10 LEU B C 1
ATOM 1885 O O . LEU B 1 10 ? 15.328 6.293 -37.469 1 37.12 10 LEU B O 1
ATOM 1889 N N . GLY B 1 11 ? 17.125 6.516 -36.375 1 34.97 11 GLY B N 1
ATOM 1890 C CA . GLY B 1 11 ? 17.047 5.191 -35.75 1 34.97 11 GLY B CA 1
ATOM 1891 C C . GLY B 1 11 ? 15.82 5.004 -34.875 1 34.97 11 GLY B C 1
ATOM 1892 O O . GLY B 1 11 ? 15.195 5.977 -34.469 1 34.97 11 GLY B O 1
ATOM 1893 N N . PRO B 1 12 ? 15.125 3.879 -35 1 39.34 12 PRO B N 1
ATOM 1894 C CA . PRO B 1 12 ? 13.906 3.635 -34.219 1 39.34 12 PRO B CA 1
ATOM 1895 C C . PRO B 1 12 ? 14.078 3.98 -32.719 1 39.34 12 PRO B C 1
ATOM 1897 O O . PRO B 1 12 ? 15.18 3.873 -32.188 1 39.34 12 PRO B O 1
ATOM 1900 N N . TRP B 1 13 ? 13.445 4.969 -32.188 1 35.75 13 TRP B N 1
ATOM 1901 C CA . TRP B 1 13 ? 13.273 5.277 -30.781 1 35.75 13 TRP B CA 1
ATOM 1902 C C . TRP B 1 13 ? 13.086 4 -29.969 1 35.75 13 TRP B C 1
ATOM 1904 O O . TRP B 1 13 ? 12.117 3.266 -30.156 1 35.75 13 TRP B O 1
ATOM 1914 N N . ARG B 1 14 ? 14.094 3.375 -29.562 1 34.25 14 ARG B N 1
ATOM 1915 C CA . ARG B 1 14 ? 13.984 2.26 -28.625 1 34.25 14 ARG B CA 1
ATOM 1916 C C . ARG B 1 14 ? 13.211 2.666 -27.375 1 34.25 14 ARG B C 1
ATOM 1918 O O . ARG B 1 14 ? 13.625 3.57 -26.656 1 34.25 14 ARG B O 1
ATOM 1925 N N . THR B 1 15 ? 11.984 2.566 -27.359 1 38.56 15 THR B N 1
ATOM 1926 C CA . THR B 1 15 ? 11.25 2.709 -26.109 1 38.56 15 THR B CA 1
ATOM 1927 C C . THR B 1 15 ? 11.898 1.868 -25 1 38.56 15 THR B C 1
ATOM 1929 O O . THR B 1 15 ? 11.984 0.644 -25.125 1 38.56 15 THR B O 1
ATOM 1932 N N . PHE B 1 16 ? 12.875 2.385 -24.438 1 43.75 16 PHE B N 1
ATOM 1933 C CA . PHE B 1 16 ? 13.555 1.688 -23.344 1 43.75 16 PHE B CA 1
ATOM 1934 C C . PHE B 1 16 ? 12.555 1.282 -22.266 1 43.75 16 PHE B C 1
ATOM 1936 O O . PHE B 1 16 ? 11.773 2.107 -21.797 1 43.75 16 PHE B O 1
ATOM 1943 N N . ALA B 1 17 ? 12.18 0.063 -22.328 1 52.16 17 ALA B N 1
ATOM 1944 C CA . ALA B 1 17 ? 11.414 -0.492 -21.219 1 52.16 17 ALA B CA 1
ATOM 1945 C C . ALA B 1 17 ? 12.055 -0.134 -19.875 1 52.16 17 ALA B C 1
ATOM 1947 O O . ALA B 1 17 ? 13.273 -0.224 -19.719 1 52.16 17 ALA B O 1
ATOM 1948 N N . PRO B 1 18 ? 11.336 0.554 -19.016 1 57.94 18 PRO B N 1
ATOM 1949 C CA . PRO B 1 18 ? 11.914 0.878 -17.703 1 57.94 18 PRO B CA 1
ATOM 1950 C C . PRO B 1 18 ? 12.625 -0.311 -17.062 1 57.94 18 PRO B C 1
ATOM 1952 O O . PRO B 1 18 ? 12.219 -1.459 -17.266 1 57.94 18 PRO B O 1
ATOM 1955 N N . SER B 1 19 ? 13.734 0.005 -16.5 1 71.44 19 SER B N 1
ATOM 1956 C CA . SER B 1 19 ? 14.477 -0.998 -15.75 1 71.44 19 SER B CA 1
ATOM 1957 C C . SER B 1 19 ? 13.609 -1.637 -14.672 1 71.44 19 SER B C 1
ATOM 1959 O O . SER B 1 19 ? 12.578 -1.084 -14.297 1 71.44 19 SER B O 1
ATOM 1961 N N . VAL B 1 20 ? 13.922 -2.656 -14.211 1 70.62 20 VAL B N 1
ATOM 1962 C CA . VAL B 1 20 ? 13.188 -3.365 -13.164 1 70.62 20 VAL B CA 1
ATOM 1963 C C . VAL B 1 20 ? 13.062 -2.477 -11.93 1 70.62 20 VAL B C 1
ATOM 1965 O O . VAL B 1 20 ? 12.023 -2.461 -11.266 1 70.62 20 VAL B O 1
ATOM 1968 N N . ALA B 1 21 ? 14.109 -1.814 -11.625 1 71.38 21 ALA B N 1
ATOM 1969 C CA . ALA B 1 21 ? 14.07 -0.896 -10.484 1 71.38 21 ALA B CA 1
ATOM 1970 C C . ALA B 1 21 ? 13.008 0.179 -10.688 1 71.38 21 ALA B C 1
ATOM 1972 O O . ALA B 1 21 ? 12.242 0.486 -9.773 1 71.38 21 ALA B O 1
ATOM 1973 N N . SER B 1 22 ? 13 0.663 -11.859 1 74.81 22 SER B N 1
ATOM 1974 C CA . SER B 1 22 ? 12.008 1.683 -12.164 1 74.81 22 SER B CA 1
ATOM 1975 C C . SER B 1 22 ? 10.594 1.115 -12.078 1 74.81 22 SER B C 1
ATOM 1977 O O . SER B 1 22 ? 9.68 1.772 -11.57 1 74.81 22 SER B O 1
ATOM 1979 N N . ARG B 1 23 ? 10.453 -0.04 -12.43 1 74.44 23 ARG B N 1
ATOM 1980 C CA . ARG B 1 23 ? 9.133 -0.65 -12.422 1 74.44 23 ARG B CA 1
ATOM 1981 C C . ARG B 1 23 ? 8.648 -0.88 -10.992 1 74.44 23 ARG B C 1
ATOM 1983 O O . ARG B 1 23 ? 7.465 -0.689 -10.695 1 74.44 23 ARG B O 1
ATOM 1990 N N . SER B 1 24 ? 9.578 -1.321 -10.117 1 77.06 24 SER B N 1
ATOM 1991 C CA . SER B 1 24 ? 9.211 -1.544 -8.727 1 77.06 24 SER B CA 1
ATOM 1992 C C . SER B 1 24 ? 8.773 -0.246 -8.055 1 77.06 24 SER B C 1
ATOM 1994 O O . SER B 1 24 ? 7.805 -0.231 -7.293 1 77.06 24 SER B O 1
ATOM 1996 N N . LEU B 1 25 ? 9.445 0.693 -8.383 1 75.81 25 LEU B N 1
ATOM 1997 C CA . LEU B 1 25 ? 9.125 1.994 -7.805 1 75.81 25 LEU B CA 1
ATOM 1998 C C . LEU B 1 25 ? 7.777 2.496 -8.32 1 75.81 25 LEU B C 1
ATOM 2000 O O . LEU B 1 25 ? 6.996 3.076 -7.566 1 75.81 25 LEU B O 1
ATOM 2004 N N . ILE B 1 26 ? 7.609 2.279 -9.523 1 76.88 26 ILE B N 1
ATOM 2005 C CA . ILE B 1 26 ? 6.34 2.674 -10.125 1 76.88 26 ILE B CA 1
ATOM 2006 C C . ILE B 1 26 ? 5.195 1.913 -9.453 1 76.88 26 ILE B C 1
ATOM 2008 O O . ILE B 1 26 ? 4.148 2.492 -9.148 1 76.88 26 ILE B O 1
ATOM 2012 N N . THR B 1 27 ? 5.434 0.724 -9.188 1 83.69 27 THR B N 1
ATOM 2013 C CA . THR B 1 27 ? 4.402 -0.077 -8.539 1 83.69 27 THR B CA 1
ATOM 2014 C C . THR B 1 27 ? 4.098 0.466 -7.145 1 83.69 27 THR B C 1
ATOM 2016 O O . THR B 1 27 ? 2.934 0.562 -6.75 1 83.69 27 THR B O 1
ATOM 2019 N N . ILE B 1 28 ? 5.121 0.846 -6.453 1 83.62 28 ILE B N 1
ATOM 2020 C CA . ILE B 1 28 ? 4.934 1.39 -5.113 1 83.62 28 ILE B CA 1
ATOM 2021 C C . ILE B 1 28 ? 4.105 2.67 -5.188 1 83.62 28 ILE B C 1
ATOM 2023 O O . ILE B 1 28 ? 3.092 2.803 -4.496 1 83.62 28 ILE B O 1
ATOM 2027 N N . SER B 1 29 ? 4.508 3.541 -6.043 1 86.06 29 SER B N 1
ATOM 2028 C CA . SER B 1 29 ? 3.807 4.816 -6.176 1 86.06 29 SER B CA 1
ATOM 2029 C C . SER B 1 29 ? 2.35 4.605 -6.578 1 86.06 29 SER B C 1
ATOM 2031 O O . SER B 1 29 ? 1.451 5.25 -6.031 1 86.06 29 SER B O 1
ATOM 2033 N N . GLN B 1 30 ? 2.139 3.73 -7.488 1 86.44 30 GLN B N 1
ATOM 2034 C CA . GLN B 1 30 ? 0.782 3.475 -7.957 1 86.44 30 GLN B CA 1
ATOM 2035 C C . GLN B 1 30 ? -0.055 2.799 -6.875 1 86.44 30 GLN B C 1
ATOM 2037 O O . GLN B 1 30 ? -1.261 3.035 -6.777 1 86.44 30 GLN B O 1
ATOM 2042 N N . SER B 1 31 ? 0.617 2.01 -6.105 1 89.19 31 SER B N 1
ATOM 2043 C CA . SER B 1 31 ? -0.088 1.374 -4.996 1 89.19 31 SER B CA 1
ATOM 2044 C C . SER B 1 31 ? -0.505 2.398 -3.947 1 89.19 31 SER B C 1
ATOM 2046 O O . SER B 1 31 ? -1.587 2.293 -3.365 1 89.19 31 SER B O 1
ATOM 2048 N N . LEU B 1 32 ? 0.358 3.301 -3.709 1 91.88 32 LEU B N 1
ATOM 2049 C CA . LEU B 1 32 ? -0.005 4.395 -2.812 1 91.88 32 LEU B CA 1
ATOM 2050 C C . LEU B 1 32 ? -1.217 5.152 -3.344 1 91.88 32 LEU B C 1
ATOM 2052 O O . LEU B 1 32 ? -2.182 5.379 -2.611 1 91.88 32 LEU B O 1
ATOM 2056 N N . ASN B 1 33 ? -1.141 5.5 -4.609 1 91.81 33 ASN B N 1
ATOM 2057 C CA . ASN B 1 33 ? -2.242 6.227 -5.234 1 91.81 33 ASN B CA 1
ATOM 2058 C C . ASN B 1 33 ? -3.543 5.43 -5.172 1 91.81 33 ASN B C 1
ATOM 2060 O O . ASN B 1 33 ? -4.617 6 -4.965 1 91.81 33 ASN B O 1
ATOM 2064 N N . GLU B 1 34 ? -3.377 4.164 -5.359 1 92.19 34 GLU B N 1
ATOM 2065 C CA . GLU B 1 34 ? -4.551 3.303 -5.258 1 92.19 34 GLU B CA 1
ATOM 2066 C C . GLU B 1 34 ? -5.156 3.359 -3.857 1 92.19 34 GLU B C 1
ATOM 2068 O O . GLU B 1 34 ? -6.379 3.406 -3.705 1 92.19 34 GLU B O 1
ATOM 2073 N N . SER B 1 35 ? -4.367 3.363 -2.877 1 93.88 35 SER B N 1
ATOM 2074 C CA . SER B 1 35 ? -4.855 3.463 -1.505 1 93.88 35 SER B CA 1
ATOM 2075 C C . SER B 1 35 ? -5.559 4.793 -1.263 1 93.88 35 SER B C 1
ATOM 2077 O O . SER B 1 35 ? -6.602 4.84 -0.61 1 93.88 35 SER B O 1
ATOM 2079 N N . TYR B 1 36 ? -4.988 5.891 -1.812 1 96.81 36 TYR B N 1
ATOM 2080 C CA . TYR B 1 36 ? -5.613 7.203 -1.685 1 96.81 36 TYR B CA 1
ATOM 2081 C C . TYR B 1 36 ? -7.023 7.199 -2.258 1 96.81 36 TYR B C 1
ATOM 2083 O O . TYR B 1 36 ? -7.945 7.758 -1.663 1 96.81 36 TYR B O 1
ATOM 2091 N N . THR B 1 37 ? -7.121 6.555 -3.334 1 94.5 37 THR B N 1
ATOM 2092 C CA . THR B 1 37 ? -8.406 6.527 -4.031 1 94.5 37 THR B CA 1
ATOM 2093 C C . THR B 1 37 ? -9.391 5.605 -3.316 1 94.5 37 THR B C 1
ATOM 2095 O O . THR B 1 37 ? -10.555 5.965 -3.123 1 94.5 37 THR B O 1
ATOM 2098 N N . THR B 1 38 ? -8.914 4.477 -2.906 1 92.44 38 THR B N 1
ATOM 2099 C CA . THR B 1 38 ? -9.758 3.488 -2.234 1 92.44 38 THR B CA 1
ATOM 2100 C C . THR B 1 38 ? -10.344 4.062 -0.95 1 92.44 38 THR B C 1
ATOM 2102 O O . THR B 1 38 ? -11.5 3.805 -0.622 1 92.44 38 THR B O 1
ATOM 2105 N N . HIS B 1 39 ? -9.555 4.859 -0.315 1 95.75 39 HIS B N 1
ATOM 2106 C CA . HIS B 1 39 ? -9.992 5.41 0.962 1 95.75 39 HIS B CA 1
ATOM 2107 C C . HIS B 1 39 ? -10.523 6.828 0.795 1 95.75 39 HIS B C 1
ATOM 2109 O O . HIS B 1 39 ? -10.719 7.547 1.78 1 95.75 39 HIS B O 1
ATOM 2115 N N . LYS B 1 40 ? -10.625 7.312 -0.426 1 96 40 LYS B N 1
ATOM 2116 C CA . LYS B 1 40 ? -11.266 8.562 -0.826 1 96 40 LYS B CA 1
ATOM 2117 C C . LYS B 1 40 ? -10.523 9.766 -0.247 1 96 40 LYS B C 1
ATOM 2119 O O . LYS B 1 40 ? -11.141 10.789 0.075 1 96 40 LYS B O 1
ATOM 2124 N N . ILE B 1 41 ? -9.312 9.523 0.053 1 98 41 ILE B N 1
ATOM 2125 C CA . ILE B 1 41 ? -8.484 10.695 0.323 1 98 41 ILE B CA 1
ATOM 2126 C C . ILE B 1 41 ? -8.477 11.609 -0.897 1 98 41 ILE B C 1
ATOM 2128 O O . ILE B 1 41 ? -8.555 12.836 -0.764 1 98 41 ILE B O 1
ATOM 2132 N N . VAL B 1 42 ? -8.273 10.922 -1.951 1 96.5 42 VAL B N 1
ATOM 2133 C CA . VAL B 1 42 ? -8.547 11.531 -3.248 1 96.5 42 VAL B CA 1
ATOM 2134 C C . VAL B 1 42 ? -9.922 11.109 -3.742 1 96.5 42 VAL B C 1
ATOM 2136 O O . VAL B 1 42 ? -10.195 9.922 -3.916 1 96.5 42 VAL B O 1
ATOM 2139 N N . PRO B 1 43 ? -10.898 11.977 -3.908 1 96 43 PRO B N 1
ATOM 2140 C CA . PRO B 1 43 ? -10.727 13.43 -4.02 1 96 43 PRO B CA 1
ATOM 2141 C C . PRO B 1 43 ? -11.164 14.172 -2.762 1 96 43 PRO B C 1
ATOM 2143 O O . PRO B 1 43 ? -11.102 15.406 -2.717 1 96 43 PRO B O 1
ATOM 2146 N N . ASP B 1 44 ? -11.586 13.508 -1.767 1 96.19 44 ASP B N 1
ATOM 2147 C CA . ASP B 1 44 ? -12.273 14.18 -0.667 1 96.19 44 ASP B CA 1
ATOM 2148 C C . ASP B 1 44 ? -11.383 15.242 -0.025 1 96.19 44 ASP B C 1
ATOM 2150 O O . ASP B 1 44 ? -11.859 16.312 0.357 1 96.19 44 ASP B O 1
ATOM 2154 N N . VAL B 1 45 ? -10.086 14.945 0.093 1 97.81 45 VAL B N 1
ATOM 2155 C CA . VAL B 1 45 ? -9.203 15.789 0.883 1 97.81 45 VAL B CA 1
ATOM 2156 C C . VAL B 1 45 ? -8.297 16.594 -0.045 1 97.81 45 VAL B C 1
ATOM 2158 O O . VAL B 1 45 ? -8.133 17.812 0.135 1 97.81 45 VAL B O 1
ATOM 2161 N N . VAL B 1 46 ? -7.758 15.891 -1.05 1 97.69 46 VAL B N 1
ATOM 2162 C CA . VAL B 1 46 ? -6.871 16.547 -2.01 1 97.69 46 VAL B CA 1
ATOM 2163 C C . VAL B 1 46 ? -7.172 16.031 -3.418 1 97.69 46 VAL B C 1
ATOM 2165 O O . VAL B 1 46 ? -7.773 14.969 -3.584 1 97.69 46 VAL B O 1
ATOM 2168 N N . ASP B 1 47 ? -6.707 16.828 -4.348 1 96.44 47 ASP B N 1
ATOM 2169 C CA . ASP B 1 47 ? -6.789 16.391 -5.738 1 96.44 47 ASP B CA 1
ATOM 2170 C C . ASP B 1 47 ? -5.68 15.398 -6.07 1 96.44 47 ASP B C 1
ATOM 2172 O O . ASP B 1 47 ? -4.7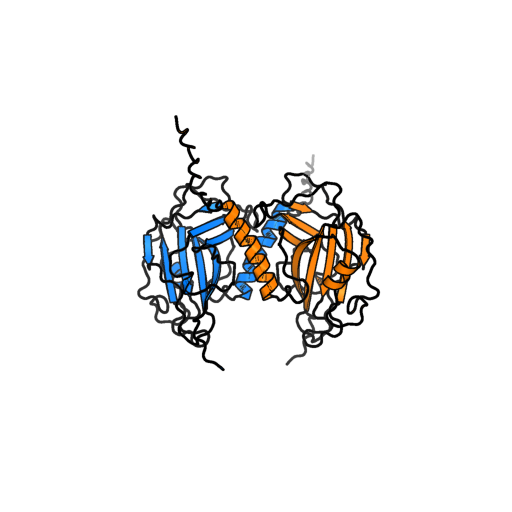5 15.211 -5.281 1 96.44 47 ASP B O 1
ATOM 2176 N N . GLU B 1 48 ? -5.906 14.758 -7.238 1 95 48 GLU B N 1
ATOM 2177 C CA . GLU B 1 48 ? -4.84 13.883 -7.703 1 95 48 GLU B CA 1
ATOM 2178 C C . GLU B 1 48 ? -3.508 14.625 -7.785 1 95 48 GLU B C 1
ATOM 2180 O O . GLU B 1 48 ? -3.457 15.766 -8.234 1 95 48 GLU B O 1
ATOM 2185 N N . PHE B 1 49 ? -2.457 13.984 -7.367 1 93 49 PHE B N 1
ATOM 2186 C CA . PHE B 1 49 ? -1.121 14.57 -7.367 1 93 49 PHE B CA 1
ATOM 2187 C C . PHE B 1 49 ? -0.065 13.508 -7.645 1 93 49 PHE B C 1
ATOM 2189 O O . PHE B 1 49 ? -0.356 12.312 -7.609 1 93 49 PHE B O 1
ATOM 2196 N N . ASP B 1 50 ? 1.088 13.977 -7.973 1 89.19 50 ASP B N 1
ATOM 2197 C CA . ASP B 1 50 ? 2.213 13.07 -8.172 1 89.19 50 ASP B CA 1
ATOM 2198 C C . ASP B 1 50 ? 2.881 12.719 -6.848 1 89.19 50 ASP B C 1
ATOM 2200 O O . ASP B 1 50 ? 3.648 13.516 -6.305 1 89.19 50 ASP B O 1
ATOM 2204 N N . THR B 1 51 ? 2.609 11.5 -6.387 1 91.94 51 THR B N 1
ATOM 2205 C CA . THR B 1 51 ? 3.223 11.062 -5.137 1 91.94 51 THR B CA 1
ATOM 2206 C C . THR B 1 51 ? 4.738 10.992 -5.273 1 91.94 51 THR B C 1
ATOM 2208 O O . THR B 1 51 ? 5.258 10.391 -6.219 1 91.94 51 THR B O 1
ATOM 2211 N N . GLN B 1 52 ? 5.453 11.594 -4.328 1 91.38 52 GLN B N 1
ATOM 2212 C CA . GLN B 1 52 ? 6.906 11.695 -4.438 1 91.38 52 GLN B CA 1
ATOM 2213 C C . GLN B 1 52 ? 7.594 10.656 -3.559 1 91.38 52 GLN B C 1
ATOM 2215 O O . GLN B 1 52 ? 8.812 10.492 -3.621 1 91.38 52 GLN B O 1
ATOM 2220 N N . GLY B 1 53 ? 6.852 9.977 -2.756 1 91.81 53 GLY B N 1
ATOM 2221 C CA . GLY B 1 53 ? 7.43 9.016 -1.831 1 91.81 53 GLY B CA 1
ATOM 2222 C C . GLY B 1 53 ? 6.461 8.547 -0.763 1 91.81 53 GLY B C 1
ATOM 2223 O O . GLY B 1 53 ? 5.25 8.742 -0.893 1 91.81 53 GLY B O 1
ATOM 2224 N N . LEU B 1 54 ? 7.02 7.879 0.23 1 91.56 54 LEU B N 1
ATOM 2225 C CA . LEU B 1 54 ? 6.238 7.324 1.33 1 91.56 54 LEU B CA 1
ATOM 2226 C C . LEU B 1 54 ? 6.371 8.188 2.58 1 91.56 54 LEU B C 1
ATOM 2228 O O . LEU B 1 54 ? 7.48 8.391 3.084 1 91.56 54 LEU B O 1
ATOM 2232 N N . LEU B 1 55 ? 5.301 8.688 3.023 1 96.06 55 LEU B N 1
ATOM 2233 C CA . LEU B 1 55 ? 5.25 9.398 4.297 1 96.06 55 LEU B CA 1
ATOM 2234 C C . LEU B 1 55 ? 5.102 8.43 5.461 1 96.06 55 LEU B C 1
ATOM 2236 O O . LEU B 1 55 ? 4.121 7.684 5.531 1 96.06 55 LEU B O 1
ATOM 2240 N N . SER B 1 56 ? 6.078 8.484 6.344 1 95.38 56 SER B N 1
ATOM 2241 C CA . SER B 1 56 ? 6.043 7.625 7.523 1 95.38 56 SER B CA 1
ATOM 2242 C C . SER B 1 56 ? 5.715 8.422 8.781 1 95.38 56 SER B C 1
ATOM 2244 O O . SER B 1 56 ? 6.336 9.453 9.047 1 95.38 56 SER B O 1
ATOM 2246 N N . VAL B 1 57 ? 4.766 7.961 9.508 1 97.69 57 VAL B N 1
ATOM 2247 C CA . VAL B 1 57 ? 4.316 8.578 10.75 1 97.69 57 VAL B CA 1
ATOM 2248 C C . VAL B 1 57 ? 4.32 7.543 11.875 1 97.69 57 VAL B C 1
ATOM 2250 O O . VAL B 1 57 ? 3.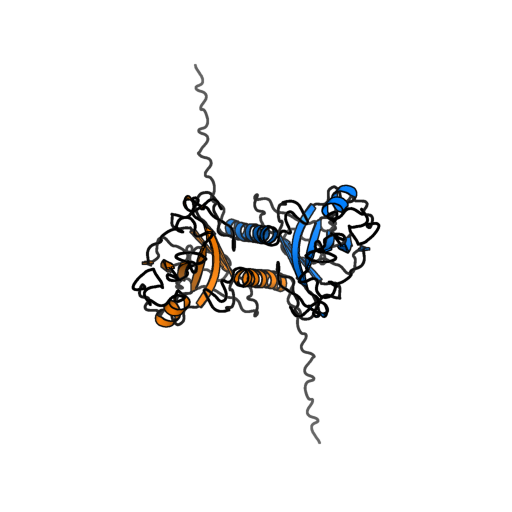596 6.547 11.812 1 97.69 57 VAL B O 1
ATOM 2253 N N . ASP B 1 58 ? 5.062 7.848 12.867 1 95.75 58 ASP B N 1
ATOM 2254 C CA . ASP B 1 58 ? 5.262 6.879 13.938 1 95.75 58 ASP B CA 1
ATOM 2255 C C . ASP B 1 58 ? 4.867 7.469 15.289 1 95.75 58 ASP B C 1
ATOM 2257 O O . ASP B 1 58 ? 5.488 8.422 15.766 1 95.75 58 ASP B O 1
ATOM 2261 N N . TYR B 1 59 ? 3.867 6.879 15.859 1 96.69 59 TYR B N 1
ATOM 2262 C CA . TYR B 1 59 ? 3.539 7.191 17.25 1 96.69 59 TYR B CA 1
ATOM 2263 C C . TYR B 1 59 ? 4.355 6.332 18.203 1 96.69 59 TYR B C 1
ATOM 2265 O O . TYR B 1 59 ? 5.184 5.527 17.781 1 96.69 59 TYR B O 1
ATOM 2273 N N . ASP B 1 60 ? 4.191 6.641 19.469 1 93.69 60 ASP B N 1
ATOM 2274 C CA . ASP B 1 60 ? 4.941 5.91 20.5 1 93.69 60 ASP B CA 1
ATOM 2275 C C . ASP B 1 60 ? 4.5 4.449 20.562 1 93.69 60 ASP B C 1
ATOM 2277 O O . ASP B 1 60 ? 3.459 4.086 20.016 1 93.69 60 ASP B O 1
ATOM 2281 N N . ASN B 1 61 ? 5.367 3.619 21.062 1 91.81 61 ASN B N 1
ATOM 2282 C CA . ASN B 1 61 ? 5.094 2.223 21.391 1 91.81 61 ASN B CA 1
ATOM 2283 C C . ASN B 1 61 ? 4.793 1.407 20.141 1 91.81 61 ASN B C 1
ATOM 2285 O O . ASN B 1 61 ? 3.916 0.542 20.141 1 91.81 61 ASN B O 1
ATOM 2289 N N . GLY B 1 62 ? 5.348 1.794 19.078 1 88.12 62 GLY B N 1
ATOM 2290 C CA . GLY B 1 62 ? 5.27 0.978 17.875 1 88.12 62 GLY B CA 1
ATOM 2291 C C . GLY B 1 62 ? 4.008 1.217 17.078 1 88.12 62 GLY B C 1
ATOM 2292 O O . GLY B 1 62 ? 3.748 0.514 16.094 1 88.12 62 GLY B O 1
ATOM 2293 N N . ASN B 1 63 ? 3.178 2.18 17.469 1 93.5 63 ASN B N 1
ATOM 2294 C CA . ASN B 1 63 ? 1.99 2.535 16.703 1 93.5 63 ASN B CA 1
ATOM 2295 C C . ASN B 1 63 ? 2.348 3.359 15.461 1 93.5 63 ASN B C 1
ATOM 2297 O O . ASN B 1 63 ? 2.859 4.473 15.578 1 93.5 63 ASN B O 1
ATOM 2301 N N . ARG B 1 64 ? 2.082 2.703 14.289 1 94.56 64 ARG B N 1
ATOM 2302 C CA . ARG B 1 64 ? 2.48 3.33 13.031 1 94.56 64 ARG B CA 1
ATOM 2303 C C . ARG B 1 64 ? 1.284 3.506 12.109 1 94.56 64 ARG B C 1
ATOM 2305 O O . ARG B 1 64 ? 0.426 2.625 12.016 1 94.56 64 ARG B O 1
ATOM 2312 N N . VAL B 1 65 ? 1.302 4.582 11.398 1 97.31 65 VAL B N 1
ATOM 2313 C CA . VAL B 1 65 ? 0.281 4.828 10.391 1 97.31 65 VAL B CA 1
ATOM 2314 C C . VAL B 1 65 ? 0.635 4.078 9.109 1 97.31 65 VAL B C 1
ATOM 2316 O O . VAL B 1 65 ? 1.732 4.242 8.57 1 97.31 65 VAL B O 1
ATOM 2319 N N . THR B 1 66 ? -0.259 3.291 8.633 1 95 66 THR B N 1
ATOM 2320 C CA . THR B 1 66 ? 0.068 2.408 7.516 1 95 66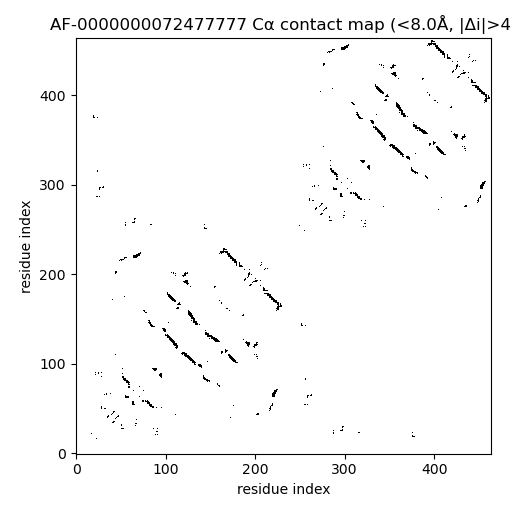 THR B CA 1
ATOM 2321 C C . THR B 1 66 ? -1.063 2.385 6.492 1 95 66 THR B C 1
ATOM 2323 O O . THR B 1 66 ? -1.566 1.316 6.141 1 95 66 THR B O 1
ATOM 2326 N N . LEU B 1 67 ? -1.367 3.533 5.961 1 95.62 67 LEU B N 1
ATOM 2327 C CA . LEU B 1 67 ? -2.254 3.756 4.824 1 95.62 67 LEU B CA 1
ATOM 2328 C C . LEU B 1 67 ? -3.598 3.068 5.043 1 95.62 67 LEU B C 1
ATOM 2330 O O . LEU B 1 67 ? -4.055 2.307 4.188 1 95.62 67 LEU B O 1
ATOM 2334 N N . GLY B 1 68 ? -4.227 3.346 6.227 1 95.81 68 GLY B N 1
ATOM 2335 C CA . GLY B 1 68 ? -5.609 2.936 6.398 1 95.81 68 GLY B CA 1
ATOM 2336 C C . GLY B 1 68 ? -5.816 2.018 7.59 1 95.81 68 GLY B C 1
ATOM 2337 O O . GLY B 1 68 ? -6.922 1.517 7.809 1 95.81 68 GLY B O 1
ATOM 2338 N N . ASN B 1 69 ? -4.805 1.749 8.305 1 96.12 69 ASN B N 1
ATOM 2339 C CA . ASN B 1 69 ? -4.992 0.943 9.5 1 96.12 69 ASN B CA 1
ATOM 2340 C C . ASN B 1 69 ? -5.785 1.698 10.57 1 96.12 69 ASN B C 1
ATOM 2342 O O . ASN B 1 69 ? -5.965 2.914 10.469 1 96.12 69 ASN B O 1
ATOM 2346 N N . GLU B 1 70 ? -6.258 0.933 11.516 1 96.69 70 GLU B N 1
ATOM 2347 C CA . GLU B 1 70 ? -6.941 1.533 12.656 1 96.69 70 GLU B CA 1
ATOM 2348 C C . GLU B 1 70 ? -6.008 1.666 13.852 1 96.69 70 GLU B C 1
ATOM 2350 O O . GLU B 1 70 ? -5.316 0.711 14.211 1 96.69 70 GLU B O 1
ATOM 2355 N N . LEU B 1 71 ? -5.934 2.822 14.422 1 97.56 71 LEU B N 1
ATOM 2356 C CA . LEU B 1 71 ? -5.156 3.064 15.633 1 97.56 71 LEU B CA 1
ATOM 2357 C C . LEU B 1 71 ? -6.055 3.516 16.781 1 97.56 71 LEU B C 1
ATOM 2359 O O . LEU B 1 71 ? -7.047 4.211 16.562 1 97.56 71 LEU B O 1
ATOM 2363 N N . ALA B 1 72 ? -5.645 3.146 17.953 1 96.88 72 ALA B N 1
ATOM 2364 C CA . ALA B 1 72 ? -6.379 3.564 19.141 1 96.88 72 ALA B CA 1
ATOM 2365 C C . ALA B 1 72 ? -6.219 5.059 19.391 1 96.88 72 ALA B C 1
ATOM 2367 O O . ALA B 1 72 ? -5.133 5.613 19.203 1 96.88 72 ALA B O 1
ATOM 2368 N N . VAL B 1 73 ? -7.309 5.645 19.891 1 97.06 73 VAL B N 1
ATOM 2369 C CA . VAL B 1 73 ? -7.32 7.074 20.172 1 97.06 73 VAL B CA 1
ATOM 2370 C C . VAL B 1 73 ? -6.238 7.398 21.203 1 97.06 73 VAL B C 1
ATOM 2372 O O . VAL B 1 73 ? -5.461 8.336 21.016 1 97.06 73 VAL B O 1
ATOM 2375 N N . ASP B 1 74 ? -6.098 6.617 22.172 1 96.69 74 ASP B N 1
ATOM 2376 C CA . ASP B 1 74 ? -5.156 6.887 23.266 1 96.69 74 ASP B CA 1
ATOM 2377 C C . ASP B 1 74 ? -3.713 6.801 22.766 1 96.69 74 ASP B C 1
ATOM 2379 O O . ASP B 1 74 ? -2.826 7.457 23.328 1 96.69 74 ASP B O 1
ATOM 2383 N N . ALA B 1 75 ? -3.473 6.047 21.766 1 97.44 75 ALA B N 1
ATOM 2384 C CA . ALA B 1 75 ? -2.123 5.836 21.25 1 97.44 75 ALA B CA 1
ATOM 2385 C C . ALA B 1 75 ? -1.686 6.996 20.359 1 97.44 75 ALA B C 1
ATOM 2387 O O . ALA B 1 75 ? -0.527 7.066 19.953 1 97.44 75 ALA B O 1
ATOM 2388 N N . THR B 1 76 ? -2.598 7.906 20.078 1 98.19 76 THR B N 1
ATOM 2389 C CA . THR B 1 76 ? -2.324 8.906 19.047 1 98.19 76 THR B CA 1
ATOM 2390 C C . THR B 1 76 ? -2.461 10.312 19.609 1 98.19 76 THR B C 1
ATOM 2392 O O . THR B 1 76 ? -2.744 11.266 18.875 1 98.19 76 THR B O 1
ATOM 2395 N N . GLN B 1 77 ? -2.277 10.469 20.875 1 98 77 GLN B N 1
ATOM 2396 C CA . GLN B 1 77 ? -2.537 11.758 21.531 1 98 77 GLN B CA 1
ATOM 2397 C C . GLN B 1 77 ? -1.299 12.641 21.5 1 98 77 GLN B C 1
ATOM 2399 O O . GLN B 1 77 ? -1.399 13.859 21.656 1 98 77 GLN B O 1
ATOM 2404 N N . ASN B 1 78 ? -0.162 12.07 21.328 1 97.5 78 ASN B N 1
ATOM 2405 C CA . ASN B 1 78 ? 1.07 12.844 21.281 1 97.5 78 ASN B CA 1
ATOM 2406 C C . ASN B 1 78 ? 1.532 13.055 19.844 1 97.5 78 ASN B C 1
ATOM 2408 O O . ASN B 1 78 ? 1.229 12.25 18.953 1 97.5 78 ASN B O 1
ATOM 2412 N N . THR B 1 79 ? 2.283 14.133 19.672 1 97.94 79 THR B N 1
ATOM 2413 C CA . THR B 1 79 ? 2.814 14.414 18.344 1 97.94 79 THR B CA 1
ATOM 2414 C C . THR B 1 79 ? 3.695 13.258 17.859 1 97.94 79 THR B C 1
ATOM 2416 O O . THR B 1 79 ? 4.562 12.789 18.594 1 97.94 79 THR B O 1
ATOM 2419 N N . PRO B 1 80 ? 3.502 12.797 16.703 1 97.62 80 PRO B N 1
ATOM 2420 C CA . PRO B 1 80 ? 4.277 11.672 16.203 1 97.62 80 PRO B CA 1
ATOM 2421 C C . PRO B 1 80 ? 5.613 12.094 15.594 1 97.62 80 PRO B C 1
ATOM 2423 O O . PRO B 1 80 ? 5.844 13.289 15.375 1 97.62 80 PRO B O 1
ATOM 2426 N N . ARG B 1 81 ? 6.488 11.117 15.391 1 96.44 81 ARG B N 1
ATOM 2427 C CA . ARG B 1 81 ? 7.66 11.297 14.539 1 96.44 81 ARG B CA 1
ATOM 2428 C C . ARG B 1 81 ? 7.297 11.141 13.062 1 96.44 81 ARG B C 1
ATOM 2430 O O . ARG B 1 81 ? 6.469 10.305 12.703 1 96.44 81 ARG B O 1
ATOM 2437 N N . VAL B 1 82 ? 7.902 11.953 12.273 1 97.38 82 VAL B N 1
ATOM 2438 C CA . VAL B 1 82 ? 7.559 11.969 10.852 1 97.38 82 VAL B CA 1
ATOM 2439 C C . VAL B 1 82 ? 8.828 11.859 10.008 1 97.38 82 VAL B C 1
ATOM 2441 O O . VAL B 1 82 ? 9.82 12.539 10.281 1 97.38 82 VAL B O 1
ATOM 2444 N N . SER B 1 83 ? 8.852 11 9.047 1 95.75 83 SER B N 1
ATOM 2445 C CA . SER B 1 83 ? 9.93 10.867 8.07 1 95.75 83 SER B CA 1
ATOM 2446 C C . SER B 1 83 ? 9.375 10.648 6.664 1 95.75 83 SER B C 1
ATOM 2448 O O . SER B 1 83 ? 8.188 10.367 6.5 1 95.75 83 SER B O 1
ATOM 2450 N N . PHE B 1 84 ? 10.219 10.859 5.699 1 94.38 84 PHE B N 1
ATOM 2451 C CA . PHE B 1 84 ? 9.789 10.758 4.309 1 94.38 84 PHE B CA 1
ATOM 2452 C C . PHE B 1 84 ? 10.836 10.031 3.475 1 94.38 84 PHE B C 1
ATOM 2454 O O . PHE B 1 84 ? 12.031 10.336 3.553 1 94.38 84 PHE B O 1
ATOM 2461 N N . THR B 1 85 ? 10.406 9.039 2.793 1 89.69 85 THR B N 1
ATOM 2462 C CA . THR B 1 85 ? 11.258 8.281 1.88 1 89.69 85 THR B CA 1
ATOM 2463 C C . THR B 1 85 ? 10.93 8.625 0.429 1 89.69 85 THR B C 1
ATOM 2465 O O . THR B 1 85 ? 9.828 8.359 -0.043 1 89.69 85 THR B O 1
ATOM 2468 N N . LEU B 1 86 ? 11.859 9.164 -0.285 1 87.75 86 LEU B N 1
ATOM 2469 C CA . LEU B 1 86 ? 11.672 9.578 -1.672 1 87.75 86 LEU B CA 1
ATOM 2470 C C . LEU B 1 86 ? 11.578 8.359 -2.592 1 87.75 86 LEU B C 1
ATOM 2472 O O . LEU B 1 86 ? 12.289 7.375 -2.396 1 87.75 86 LEU B O 1
ATOM 2476 N N . ASN B 1 87 ? 10.656 8.594 -3.609 1 77.12 87 ASN B N 1
ATOM 2477 C CA . ASN B 1 87 ? 10.68 7.664 -4.734 1 77.12 87 ASN B CA 1
ATOM 2478 C C . ASN B 1 87 ? 11.875 7.926 -5.652 1 77.12 87 ASN B C 1
ATOM 2480 O O . ASN B 1 87 ? 12.203 9.078 -5.93 1 77.12 87 ASN B O 1
ATOM 2484 N N . SER B 1 88 ? 12.836 7.195 -5.953 1 64.31 88 SER B N 1
ATOM 2485 C CA . SER B 1 88 ? 13.906 7.488 -6.895 1 64.31 88 SER B CA 1
ATOM 2486 C C . SER B 1 88 ? 14.086 6.355 -7.898 1 64.31 88 SER B C 1
ATOM 2488 O O . SER B 1 88 ? 14.516 5.258 -7.535 1 64.31 88 SER B O 1
ATOM 2490 N N . PRO B 1 89 ? 13.812 6.895 -9.172 1 62.88 89 PRO B N 1
ATOM 2491 C CA . PRO B 1 89 ? 13.188 8.086 -9.75 1 62.88 89 PRO B CA 1
ATOM 2492 C C . PRO B 1 89 ? 11.672 8.102 -9.578 1 62.88 89 PRO B C 1
ATOM 2494 O O . PRO B 1 89 ? 11.078 7.082 -9.227 1 62.88 89 PRO B O 1
ATOM 2497 N N . ASN B 1 90 ? 11.078 9.289 -9.797 1 62.94 90 ASN B N 1
ATOM 2498 C CA . ASN B 1 90 ? 9.625 9.414 -9.82 1 62.94 90 ASN B CA 1
ATOM 2499 C C . ASN B 1 90 ? 9.016 8.711 -11.023 1 62.94 90 ASN B C 1
ATOM 2501 O O . ASN B 1 90 ? 9.742 8.18 -11.867 1 62.94 90 ASN B O 1
ATOM 2505 N N . GLN B 1 91 ? 7.754 8.594 -11.055 1 60.72 91 GLN B N 1
ATOM 2506 C CA . GLN B 1 91 ? 7.035 7.902 -12.117 1 60.72 91 GLN B CA 1
ATOM 2507 C C . GLN B 1 91 ? 7.363 8.5 -13.484 1 60.72 91 GLN B C 1
ATOM 2509 O O . GLN B 1 91 ? 7.328 7.801 -14.5 1 60.72 91 GLN B O 1
ATOM 2514 N N . ASP B 1 92 ? 7.691 9.727 -13.469 1 62.72 92 ASP B N 1
ATOM 2515 C CA . ASP B 1 92 ? 7.957 10.398 -14.734 1 62.72 92 ASP B CA 1
ATOM 2516 C C . ASP B 1 92 ? 9.453 10.43 -15.039 1 62.72 92 ASP B C 1
ATOM 2518 O O . ASP B 1 92 ? 9.891 11.109 -15.969 1 62.72 92 ASP B O 1
ATOM 2522 N N . GLY B 1 93 ? 10.148 9.75 -14.258 1 67.44 93 GLY B N 1
ATOM 2523 C CA . GLY B 1 93 ? 11.586 9.648 -14.492 1 67.44 93 GLY B CA 1
ATOM 2524 C C . GLY B 1 93 ? 12.383 10.719 -13.789 1 67.44 93 GLY B C 1
ATOM 2525 O O . GLY B 1 93 ? 13.617 10.68 -13.781 1 67.44 93 GLY B O 1
ATOM 2526 N N . THR B 1 94 ? 11.648 11.617 -13.203 1 72.19 94 THR B N 1
ATOM 2527 C CA . THR B 1 94 ? 12.336 12.688 -12.484 1 72.19 94 THR B CA 1
ATOM 2528 C C . THR B 1 94 ? 12.594 12.289 -11.039 1 72.19 94 THR B C 1
ATOM 2530 O O . THR B 1 94 ? 12.016 11.32 -10.539 1 72.19 94 THR B O 1
ATOM 2533 N N . THR B 1 95 ? 13.656 12.898 -10.547 1 73.31 95 THR B N 1
ATOM 2534 C CA . THR B 1 95 ? 13.992 12.617 -9.156 1 73.31 95 THR B CA 1
ATOM 2535 C C . THR B 1 95 ? 13.805 13.867 -8.297 1 73.31 95 THR B C 1
ATOM 2537 O O . THR B 1 95 ? 14.336 14.93 -8.609 1 73.31 95 THR B O 1
ATOM 2540 N N . GLU B 1 96 ? 12.914 13.781 -7.34 1 81.56 96 GLU B N 1
ATOM 2541 C CA . GLU B 1 96 ? 12.812 14.82 -6.316 1 81.56 96 GLU B CA 1
ATOM 2542 C C . GLU B 1 96 ? 14.039 14.82 -5.406 1 81.56 96 GLU B C 1
ATOM 2544 O O . GLU B 1 96 ? 14.547 13.75 -5.043 1 81.56 96 GLU B O 1
ATOM 2549 N N . SER B 1 97 ? 14.586 16 -5.254 1 86.12 97 SER B N 1
ATOM 2550 C CA . SER B 1 97 ? 15.695 16.141 -4.32 1 86.12 97 SER B CA 1
ATOM 2551 C C . SER B 1 97 ? 15.484 17.328 -3.385 1 86.12 97 SER B C 1
ATOM 2553 O O . SER B 1 97 ? 14.758 18.266 -3.719 1 86.12 97 SER B O 1
ATOM 2555 N N . PHE B 1 98 ? 16.109 17.172 -2.223 1 93 98 PHE B N 1
ATOM 2556 C CA . PHE B 1 98 ? 15.961 18.219 -1.217 1 93 98 PHE B CA 1
ATOM 2557 C C . PHE B 1 98 ? 17.297 18.906 -0.964 1 93 98 PHE B C 1
ATOM 2559 O O . PHE B 1 98 ? 18.359 18.297 -1.093 1 93 98 PHE B O 1
ATOM 2566 N N . GLU B 1 99 ? 17.172 20.203 -0.683 1 93.38 99 GLU B N 1
ATOM 2567 C CA . GLU B 1 99 ? 18.328 21.016 -0.266 1 93.38 99 GLU B CA 1
ATOM 2568 C C . GLU B 1 99 ? 18.297 21.266 1.237 1 93.38 99 GLU B C 1
ATOM 2570 O O . GLU B 1 99 ? 17.234 21.25 1.859 1 93.38 99 GLU B O 1
ATOM 2575 N N . PRO B 1 100 ? 19.438 21.531 1.751 1 93.69 100 PRO B N 1
ATOM 2576 C CA . PRO B 1 100 ? 19.5 21.75 3.197 1 93.69 100 PRO B CA 1
ATOM 2577 C C . PRO B 1 100 ? 18.609 22.906 3.66 1 93.69 100 PRO B C 1
ATOM 2579 O O . PRO B 1 100 ? 18.109 22.891 4.793 1 93.69 100 PRO B O 1
ATOM 2582 N N . GLU B 1 101 ? 18.328 23.844 2.895 1 94.12 101 GLU B N 1
ATOM 2583 C CA . GLU B 1 101 ? 17.578 25.031 3.279 1 94.12 101 GLU B CA 1
ATOM 2584 C C . GLU B 1 101 ? 16.078 24.812 3.111 1 94.12 101 GLU B C 1
ATOM 2586 O O . GLU B 1 101 ? 15.273 25.641 3.541 1 94.12 101 GLU B O 1
ATOM 2591 N N . ASP B 1 102 ? 15.773 23.734 2.438 1 95.56 102 ASP B N 1
ATOM 2592 C CA . ASP B 1 102 ? 14.352 23.469 2.209 1 95.56 102 ASP B CA 1
ATOM 2593 C C . ASP B 1 102 ? 13.602 23.328 3.529 1 95.56 102 ASP B C 1
ATOM 2595 O O . ASP B 1 102 ? 14.141 22.797 4.504 1 95.56 102 ASP B O 1
ATOM 2599 N N . LYS B 1 103 ? 12.367 23.812 3.516 1 97.12 103 LYS B N 1
ATOM 2600 C CA . LYS B 1 103 ? 11.461 23.656 4.648 1 97.12 103 LYS B CA 1
ATOM 2601 C C . LYS B 1 103 ? 10.211 22.891 4.25 1 97.12 103 LYS B C 1
ATOM 2603 O O . LYS B 1 103 ? 9.82 22.875 3.078 1 97.12 103 LYS B O 1
ATOM 2608 N N . PHE B 1 104 ? 9.625 22.344 5.277 1 98 104 PHE B N 1
ATOM 2609 C CA . PHE B 1 104 ? 8.484 21.469 5.016 1 98 104 PHE B CA 1
ATOM 2610 C C . PHE B 1 104 ? 7.324 21.812 5.938 1 98 104 PHE B C 1
ATOM 2612 O O . PHE B 1 104 ? 7.492 22.547 6.918 1 98 104 PHE B O 1
ATOM 2619 N N . MET B 1 105 ? 6.184 21.266 5.523 1 98.12 105 MET B N 1
ATOM 2620 C CA . MET B 1 105 ? 4.961 21.438 6.301 1 98.12 105 MET B CA 1
ATOM 2621 C C . MET B 1 105 ? 4.234 20.109 6.465 1 98.12 105 MET B C 1
ATOM 2623 O O . MET B 1 105 ? 4.113 19.344 5.508 1 98.12 105 MET B O 1
ATOM 2627 N N . VAL B 1 106 ? 3.824 19.828 7.664 1 98.56 106 VAL B N 1
ATOM 2628 C CA . VAL B 1 106 ? 2.99 18.656 7.949 1 98.56 106 VAL B CA 1
ATOM 2629 C C . VAL B 1 106 ? 1.615 19.125 8.438 1 98.56 106 VAL B C 1
ATOM 2631 O O . VAL B 1 106 ? 1.515 20 9.297 1 98.56 106 VAL B O 1
ATOM 2634 N N . VAL B 1 107 ? 0.633 18.516 7.855 1 98.56 107 VAL B N 1
ATOM 2635 C CA . VAL B 1 107 ? -0.75 18.812 8.203 1 98.56 107 VAL B CA 1
ATOM 2636 C C . VAL B 1 107 ? -1.48 17.531 8.602 1 98.56 107 VAL B C 1
ATOM 2638 O O . VAL B 1 107 ? -1.244 16.469 8.023 1 98.56 107 VAL B O 1
ATOM 2641 N N . LEU B 1 108 ? -2.338 17.609 9.633 1 98.88 108 LEU B N 1
ATOM 2642 C CA . LEU B 1 108 ? -3.273 16.547 9.984 1 98.88 108 LEU B CA 1
ATOM 2643 C C . LEU B 1 108 ? -4.711 17.047 9.945 1 98.88 108 LEU B C 1
ATOM 2645 O O . LEU B 1 108 ? -5.043 18.047 10.586 1 98.88 108 LEU B O 1
ATOM 2649 N N . THR B 1 109 ? -5.578 16.422 9.156 1 98.75 109 THR B N 1
ATOM 2650 C CA . THR B 1 109 ? -6.957 16.875 9.016 1 98.75 109 THR B CA 1
ATOM 2651 C C . THR B 1 109 ? -7.918 15.695 9.094 1 98.75 109 THR B C 1
ATOM 2653 O O . THR B 1 109 ? -7.531 14.555 8.844 1 98.75 109 THR B O 1
ATOM 2656 N N . ASP B 1 110 ? -9.094 15.906 9.539 1 98.5 110 ASP B N 1
ATOM 2657 C CA . ASP B 1 110 ? -10.195 14.953 9.656 1 98.5 110 ASP B CA 1
ATOM 2658 C C . ASP B 1 110 ? -11.352 15.336 8.727 1 98.5 110 ASP B C 1
ATOM 2660 O O . ASP B 1 110 ? -12.109 16.266 9.016 1 98.5 110 ASP B O 1
ATOM 2664 N N . PRO B 1 111 ? -11.531 14.633 7.633 1 97.88 111 PRO B N 1
ATOM 2665 C CA . PRO B 1 111 ? -12.609 14.977 6.703 1 97.88 111 PRO B CA 1
ATOM 2666 C C . PRO B 1 111 ? -13.969 14.445 7.152 1 97.88 111 PRO B C 1
ATOM 2668 O O . PRO B 1 111 ? -14.984 14.703 6.504 1 97.88 111 PRO B O 1
ATOM 2671 N N . ASP B 1 112 ? -14.031 13.789 8.25 1 97.19 112 ASP B N 1
ATOM 2672 C CA . ASP B 1 112 ? -15.25 13.07 8.617 1 97.19 112 ASP B CA 1
ATOM 2673 C C . ASP B 1 112 ? -15.953 13.742 9.797 1 97.19 112 ASP B C 1
ATOM 2675 O O . ASP B 1 112 ? -17.047 13.344 10.172 1 97.19 112 ASP B O 1
ATOM 2679 N N . ALA B 1 113 ? -15.406 14.75 10.289 1 95 113 ALA B N 1
ATOM 2680 C CA . ALA B 1 113 ? -15.945 15.391 11.484 1 95 113 ALA B CA 1
ATOM 2681 C C . ALA B 1 113 ? -17.281 16.047 11.195 1 95 113 ALA B C 1
ATOM 2683 O O . ALA B 1 113 ? -17.484 16.641 10.133 1 95 113 ALA B O 1
ATOM 2684 N N . PRO B 1 114 ? -18.266 16.031 12.078 1 94.38 114 PRO B N 1
ATOM 2685 C CA . PRO B 1 114 ? -18.125 15.438 13.406 1 94.38 114 PRO B CA 1
ATOM 2686 C C . PRO B 1 114 ? -18.359 13.93 13.406 1 94.38 114 PRO B C 1
ATOM 2688 O O . PRO B 1 114 ? -18.094 13.258 14.406 1 94.38 114 PRO B O 1
ATOM 2691 N N . SER B 1 115 ? -18.969 13.43 12.227 1 89.62 115 SER B N 1
ATOM 2692 C CA . SER B 1 115 ? -19.219 11.992 12.109 1 89.62 115 SER B CA 1
ATOM 2693 C C . SER B 1 115 ? -19.188 11.539 10.656 1 89.62 115 SER B C 1
ATOM 2695 O O . SER B 1 115 ? -19.156 12.367 9.742 1 89.62 115 SER B O 1
ATOM 2697 N N . ASN B 1 116 ? -19.172 10.242 10.562 1 82.75 116 ASN B N 1
ATOM 2698 C CA . ASN B 1 116 ? -19.141 9.695 9.211 1 82.75 116 ASN B CA 1
ATOM 2699 C C . ASN B 1 116 ? -20.484 9.859 8.516 1 82.75 116 ASN B C 1
ATOM 2701 O O . ASN B 1 116 ? -20.578 9.672 7.297 1 82.75 116 ASN B O 1
ATOM 2705 N N . HIS B 1 117 ? -21.484 10.328 9.242 1 85.25 117 HIS B N 1
ATOM 2706 C CA . HIS B 1 117 ? -22.797 10.523 8.641 1 85.25 117 HIS B CA 1
ATOM 2707 C C . HIS B 1 117 ? -23.188 11.992 8.641 1 85.25 117 HIS B C 1
ATOM 2709 O O . HIS B 1 117 ? -24.188 12.375 8.016 1 85.25 117 HIS B O 1
ATOM 2715 N N . ASP B 1 118 ? -22.562 12.805 9.336 1 89 118 ASP B N 1
ATOM 2716 C CA . ASP B 1 118 ? -22.688 14.258 9.375 1 89 118 ASP B CA 1
ATOM 2717 C C . ASP B 1 118 ? -21.328 14.938 9.18 1 89 118 ASP B C 1
ATOM 2719 O O . ASP B 1 118 ? -20.453 14.852 10.047 1 89 118 ASP B O 1
ATOM 2723 N N . HIS B 1 119 ? -21.203 15.68 8.086 1 91.25 119 HIS B N 1
ATOM 2724 C CA . HIS B 1 119 ? -19.891 16.234 7.75 1 91.25 119 HIS B CA 1
ATOM 2725 C C . HIS B 1 119 ? -19.891 17.75 7.875 1 91.25 119 HIS B C 1
ATOM 2727 O O . HIS B 1 119 ? -19.188 18.438 7.133 1 91.25 119 HIS B O 1
ATOM 2733 N N . LYS B 1 120 ? -20.641 18.234 8.766 1 92.38 120 LYS B N 1
ATOM 2734 C CA . LYS B 1 120 ? -20.812 19.688 8.859 1 92.38 120 LYS B CA 1
ATOM 2735 C C . LYS B 1 120 ? -19.516 20.359 9.312 1 92.38 120 LYS B C 1
ATOM 2737 O O . LYS B 1 120 ? -19.328 21.562 9.078 1 92.38 120 LYS B O 1
ATOM 2742 N N . TRP B 1 121 ? -18.672 19.641 9.992 1 94.25 121 TRP B N 1
ATOM 2743 C CA . TRP B 1 121 ? -17.422 20.219 10.453 1 94.25 121 TRP B CA 1
ATOM 2744 C C . TRP B 1 121 ? -16.25 19.812 9.555 1 94.25 121 TRP B C 1
ATOM 2746 O O . TRP B 1 121 ? -15.094 20.109 9.844 1 94.25 121 TRP B O 1
ATOM 2756 N N . SER B 1 122 ? -16.609 19.188 8.461 1 95.38 122 SER B N 1
ATOM 2757 C CA . SER B 1 122 ? -15.594 18.75 7.512 1 95.38 122 SER B CA 1
ATOM 2758 C C . SER B 1 122 ? -14.992 19.938 6.766 1 95.38 122 SER B C 1
ATOM 2760 O O . SER B 1 122 ? -15.719 20.797 6.277 1 95.38 122 SER B O 1
ATOM 2762 N N . GLU B 1 123 ? -13.711 19.953 6.695 1 97.88 123 GLU B N 1
ATOM 2763 C CA . GLU B 1 123 ? -12.703 19.188 7.418 1 97.88 123 GLU B CA 1
ATOM 2764 C C . GLU B 1 123 ? -12.406 19.812 8.781 1 97.88 123 GLU B C 1
ATOM 2766 O O . GLU B 1 123 ? -12.586 21.031 8.969 1 97.88 123 GLU B O 1
ATOM 2771 N N . TYR B 1 124 ? -12 19.031 9.719 1 98.44 124 TYR B N 1
ATOM 2772 C CA . TYR B 1 124 ? -11.562 19.516 11.023 1 98.44 124 TYR B CA 1
ATOM 2773 C C . TYR B 1 124 ? -10.039 19.531 11.117 1 98.44 124 TYR B C 1
ATOM 2775 O O . TYR B 1 124 ? -9.391 18.5 10.953 1 98.44 124 TYR B O 1
ATOM 2783 N N . CYS B 1 125 ? -9.422 20.672 11.328 1 98.62 125 CYS B N 1
ATOM 2784 C CA . CYS B 1 125 ? -7.973 20.844 11.359 1 98.62 125 CYS B CA 1
ATOM 2785 C C . CYS B 1 125 ? -7.398 20.344 12.68 1 98.62 125 CYS B C 1
ATOM 2787 O O . CYS B 1 125 ? -7.746 20.859 13.742 1 98.62 125 CYS B O 1
ATOM 2789 N N . HIS B 1 126 ? -6.504 19.422 12.617 1 98.81 126 HIS B N 1
ATOM 2790 C CA . HIS B 1 126 ? -5.93 18.875 13.836 1 98.81 126 HIS B CA 1
ATOM 2791 C C . HIS B 1 126 ? -4.508 19.375 14.055 1 98.81 126 HIS B C 1
ATOM 2793 O O . HIS B 1 126 ? -4.043 19.469 15.195 1 98.81 126 HIS B O 1
ATOM 2799 N N . TRP B 1 127 ? -3.838 19.703 13.008 1 98.88 127 TRP B N 1
ATOM 2800 C CA . TRP B 1 127 ? -2.428 20.047 13.172 1 98.88 127 TRP B CA 1
ATOM 2801 C C . TRP B 1 127 ? -1.899 20.766 11.938 1 98.88 127 TRP B C 1
ATOM 2803 O O . TRP B 1 127 ? -2.221 20.391 10.805 1 98.88 127 TRP B O 1
ATOM 2813 N N . ILE B 1 128 ? -1.147 21.859 12.109 1 98.62 128 ILE B N 1
ATOM 2814 C CA . ILE B 1 128 ? -0.331 22.469 11.07 1 98.62 128 ILE B CA 1
ATOM 2815 C C . ILE B 1 128 ? 1.035 22.844 11.641 1 98.62 128 ILE B C 1
ATOM 2817 O O . ILE B 1 128 ? 1.143 23.766 12.453 1 98.62 128 ILE B O 1
ATOM 2821 N N . ALA B 1 129 ? 2.029 22.141 11.266 1 98.44 129 ALA B N 1
ATOM 2822 C CA . ALA B 1 129 ? 3.416 22.484 11.57 1 98.44 129 ALA B CA 1
ATOM 2823 C C . ALA B 1 129 ? 4.152 22.953 10.32 1 98.44 129 ALA B C 1
ATOM 2825 O O . ALA B 1 129 ? 4.09 22.312 9.273 1 98.44 129 ALA B O 1
ATOM 2826 N N . THR B 1 130 ? 4.852 24.094 10.414 1 97.88 130 THR B N 1
ATOM 2827 C CA . THR B 1 130 ? 5.508 24.688 9.266 1 97.88 130 THR B CA 1
ATOM 2828 C C . THR B 1 130 ? 6.977 24.984 9.57 1 97.88 130 THR B C 1
ATOM 2830 O O . THR B 1 130 ? 7.438 24.766 10.688 1 97.88 130 THR B O 1
ATOM 2833 N N . ASP B 1 131 ? 7.695 25.328 8.508 1 97.25 131 ASP B N 1
ATOM 2834 C CA . ASP B 1 131 ? 9.102 25.703 8.625 1 97.25 131 ASP B CA 1
ATOM 2835 C C . ASP B 1 131 ? 9.93 24.562 9.211 1 97.25 131 ASP B C 1
ATOM 2837 O O . ASP B 1 131 ? 10.844 24.797 10 1 97.25 131 ASP B O 1
ATOM 2841 N N . ILE B 1 132 ? 9.516 23.391 8.875 1 97.94 132 ILE B N 1
ATOM 2842 C CA . ILE B 1 132 ? 10.164 22.219 9.453 1 97.94 132 ILE B CA 1
ATOM 2843 C C . ILE B 1 132 ? 11.477 21.953 8.727 1 97.94 132 ILE B C 1
ATOM 2845 O O . ILE B 1 132 ? 11.484 21.672 7.527 1 97.94 132 ILE B O 1
ATOM 2849 N N . PRO B 1 133 ? 12.57 21.969 9.391 1 97.62 133 PRO B N 1
ATOM 2850 C CA . PRO B 1 133 ? 13.812 21.516 8.758 1 97.62 133 PRO B CA 1
ATOM 2851 C C . PRO B 1 133 ? 13.969 20 8.781 1 97.62 133 PRO B C 1
ATOM 2853 O O . PRO B 1 133 ? 13.18 19.297 9.43 1 97.62 133 PRO B O 1
ATOM 2856 N N . LEU B 1 134 ? 14.891 19.578 7.992 1 96.38 134 LEU B N 1
ATOM 2857 C CA . LEU B 1 134 ? 15.266 18.172 8.055 1 96.38 134 LEU B CA 1
ATOM 2858 C C . LEU B 1 134 ? 16.406 17.953 9.047 1 96.38 134 LEU B C 1
ATOM 2860 O O . LEU B 1 134 ? 17.281 18.828 9.188 1 96.38 134 LEU B O 1
ATOM 2864 N N . SER B 1 135 ? 16.422 16.812 9.727 1 92.44 135 SER B N 1
ATOM 2865 C CA . SER B 1 135 ? 17.531 16.469 10.617 1 92.44 135 SER B CA 1
ATOM 2866 C C . SER B 1 135 ? 17.891 14.984 10.492 1 92.44 135 SER B C 1
ATOM 2868 O O . SER B 1 135 ? 17.125 14.109 10.898 1 92.44 135 SER B O 1
ATOM 2870 N N . PRO B 1 136 ? 19.078 14.672 10.07 1 91.5 136 PRO B N 1
ATOM 2871 C CA . PRO B 1 136 ? 20.109 15.602 9.594 1 91.5 136 PRO B CA 1
ATOM 2872 C C . PRO B 1 136 ? 19.703 16.328 8.32 1 91.5 136 PRO B C 1
ATOM 2874 O O . PRO B 1 136 ? 18.719 15.945 7.668 1 91.5 136 PRO B O 1
ATOM 2877 N N . PRO B 1 137 ? 20.422 17.422 8.07 1 91.19 137 PRO B N 1
ATOM 2878 C CA . PRO B 1 137 ? 20.141 18.125 6.82 1 91.19 137 PRO B CA 1
ATOM 2879 C C . PRO B 1 137 ? 20.297 17.234 5.59 1 91.19 137 PRO B C 1
ATOM 2881 O O . PRO B 1 137 ? 21.078 16.281 5.609 1 91.19 137 PRO B O 1
ATOM 2884 N N . ALA B 1 138 ? 19.5 17.672 4.602 1 87.44 138 ALA B N 1
ATOM 2885 C CA . ALA B 1 138 ? 19.453 16.844 3.4 1 87.44 138 ALA B CA 1
ATOM 2886 C C . ALA B 1 138 ? 20.812 16.844 2.695 1 87.44 138 ALA B C 1
ATOM 2888 O O . ALA B 1 138 ? 21.5 17.875 2.652 1 87.44 138 ALA B O 1
ATOM 2889 N N . ASN B 1 139 ? 21.078 15.641 2.18 1 84.81 139 ASN B N 1
ATOM 2890 C CA . ASN B 1 139 ? 22.141 15.477 1.191 1 84.81 139 ASN B CA 1
ATOM 2891 C C . ASN B 1 139 ? 21.609 14.867 -0.105 1 84.81 139 ASN B C 1
ATOM 2893 O O . ASN B 1 139 ? 20.562 14.219 -0.107 1 84.81 139 ASN B O 1
ATOM 2897 N N . LYS B 1 140 ? 22.188 15.227 -1.153 1 76.19 140 LYS B N 1
ATOM 2898 C CA . LYS B 1 140 ? 21.672 14.875 -2.475 1 76.19 140 LYS B CA 1
ATOM 2899 C C . LYS B 1 140 ? 21.484 13.367 -2.609 1 76.19 140 LYS B C 1
ATOM 2901 O O . LYS B 1 140 ? 20.609 12.906 -3.344 1 76.19 140 LYS B O 1
ATOM 2906 N N . GLU B 1 141 ? 22.109 12.609 -1.893 1 77 141 GLU B N 1
ATOM 2907 C CA . GLU B 1 141 ? 22.094 11.164 -2.07 1 77 141 GLU B CA 1
ATOM 2908 C C . GLU B 1 141 ? 21.078 10.508 -1.141 1 77 141 GLU B C 1
ATOM 2910 O O . GLU B 1 141 ? 20.734 9.336 -1.312 1 77 141 GLU B O 1
ATOM 2915 N N . ASP B 1 142 ? 20.531 11.312 -0.278 1 81.69 142 ASP B N 1
ATOM 2916 C CA . ASP B 1 142 ? 19.641 10.742 0.73 1 81.69 142 ASP B CA 1
ATOM 2917 C C . ASP B 1 142 ? 18.281 10.391 0.131 1 81.69 142 ASP B C 1
ATOM 2919 O O . ASP B 1 142 ? 17.719 11.172 -0.634 1 81.69 142 ASP B O 1
ATOM 2923 N N . VAL B 1 143 ? 17.781 9.242 0.466 1 83.25 143 VAL B N 1
ATOM 2924 C CA . VAL B 1 143 ? 16.453 8.82 0.021 1 83.25 143 VAL B CA 1
ATOM 2925 C C . VAL B 1 143 ? 15.461 8.922 1.182 1 83.25 143 VAL B C 1
ATOM 2927 O O . VAL B 1 143 ? 14.266 9.117 0.969 1 83.25 143 VAL B O 1
ATOM 2930 N N . ILE B 1 144 ? 16 8.836 2.348 1 87.88 144 ILE B N 1
ATOM 2931 C CA . ILE B 1 144 ? 15.164 8.906 3.543 1 87.88 144 ILE B CA 1
ATOM 2932 C C . ILE B 1 144 ? 15.484 10.172 4.332 1 87.88 144 ILE B C 1
ATOM 2934 O O . ILE B 1 144 ? 16.656 10.477 4.574 1 87.88 144 ILE B O 1
ATOM 2938 N N . HIS B 1 145 ? 14.453 10.883 4.695 1 92.81 145 HIS B N 1
ATOM 2939 C CA . HIS B 1 145 ? 14.602 12.156 5.387 1 92.81 145 HIS B CA 1
ATOM 2940 C C . HIS B 1 145 ? 13.75 12.211 6.645 1 92.81 145 HIS B C 1
ATOM 2942 O O . HIS B 1 145 ? 12.594 11.773 6.633 1 92.81 145 HIS B O 1
ATOM 2948 N N . THR B 1 146 ? 14.328 12.719 7.688 1 94.81 146 THR B N 1
ATOM 2949 C CA . THR B 1 146 ? 13.586 12.875 8.938 1 94.81 146 THR B CA 1
ATOM 2950 C C . THR B 1 146 ? 13.219 14.336 9.172 1 94.81 146 THR B C 1
ATOM 2952 O O . THR B 1 146 ? 14.062 15.219 9.031 1 94.81 146 THR B O 1
ATOM 2955 N N . LEU B 1 147 ? 12.008 14.547 9.469 1 97.25 147 LEU B N 1
ATOM 2956 C CA . LEU B 1 147 ? 11.555 15.898 9.773 1 97.25 147 LEU B CA 1
ATOM 2957 C C . LEU B 1 147 ? 11.812 16.25 11.234 1 97.25 147 LEU B C 1
ATOM 2959 O O . LEU B 1 147 ? 11.477 15.477 12.133 1 97.25 147 LEU B O 1
ATOM 2963 N N . ASP B 1 148 ? 12.359 17.375 11.414 1 97.44 148 ASP B N 1
ATOM 2964 C CA . ASP B 1 148 ? 12.633 17.844 12.773 1 97.44 148 ASP B CA 1
ATOM 2965 C C . ASP B 1 148 ? 11.453 18.641 13.328 1 97.44 148 ASP B C 1
ATOM 2967 O O . ASP B 1 148 ? 11.492 19.875 13.359 1 97.44 148 ASP B O 1
ATOM 2971 N N . ILE B 1 149 ? 10.547 17.938 13.844 1 97.5 149 ILE B N 1
ATOM 2972 C CA . ILE B 1 149 ? 9.297 18.516 14.312 1 97.5 149 ILE B CA 1
ATOM 2973 C C . ILE B 1 149 ? 9.57 19.438 15.5 1 97.5 149 ILE B C 1
ATOM 2975 O O . ILE B 1 149 ? 8.867 20.438 15.703 1 97.5 149 ILE B O 1
ATOM 2979 N N . ALA B 1 150 ? 10.531 19.125 16.281 1 96.12 150 ALA B N 1
ATOM 2980 C CA . ALA B 1 150 ? 10.867 19.906 17.469 1 96.12 150 ALA B CA 1
ATOM 2981 C C . ALA B 1 150 ? 11.234 21.328 17.109 1 96.12 150 ALA B C 1
ATOM 2983 O O . ALA B 1 150 ? 11.031 22.25 17.906 1 96.12 150 ALA B O 1
ATOM 2984 N N . ASN B 1 151 ? 11.727 21.609 15.945 1 97 151 ASN B N 1
ATOM 2985 C CA . ASN B 1 151 ? 12.148 22.938 15.516 1 97 151 ASN B CA 1
ATOM 2986 C C . ASN B 1 151 ? 11.18 23.531 14.5 1 97 151 ASN B C 1
ATOM 2988 O O . ASN B 1 151 ? 11.531 24.453 13.758 1 97 151 ASN B O 1
ATOM 2992 N N . ALA B 1 152 ? 10.039 23.016 14.5 1 97.75 152 ALA B N 1
ATOM 2993 C CA . ALA B 1 152 ? 8.992 23.5 13.602 1 97.75 152 ALA B CA 1
ATOM 2994 C C . ALA B 1 152 ? 8.242 24.672 14.234 1 97.75 152 ALA B C 1
ATOM 2996 O O . ALA B 1 152 ? 8.266 24.844 15.453 1 97.75 152 ALA B O 1
ATOM 2997 N N . THR B 1 153 ? 7.66 25.531 13.406 1 97.31 153 THR B N 1
ATOM 2998 C CA . THR B 1 153 ? 6.621 26.453 13.844 1 97.31 153 THR B CA 1
ATOM 2999 C C . THR B 1 153 ? 5.277 25.734 13.961 1 97.31 153 THR B C 1
ATOM 3001 O O . THR B 1 153 ? 4.793 25.141 12.992 1 97.31 153 THR B O 1
ATOM 3004 N N . GLN B 1 154 ? 4.723 25.75 15.133 1 97.94 154 GLN B N 1
ATOM 3005 C CA . GLN B 1 154 ? 3.418 25.141 15.344 1 97.94 154 GLN B CA 1
ATOM 3006 C C . GLN B 1 154 ? 2.291 26.125 15.039 1 97.94 154 GLN B C 1
ATOM 3008 O O . GLN B 1 154 ? 1.779 26.781 15.945 1 97.94 154 GLN B O 1
ATOM 3013 N N . LEU B 1 155 ? 1.918 26.219 13.805 1 97.56 155 LEU B N 1
ATOM 3014 C CA . LEU B 1 155 ? 0.869 27.156 13.406 1 97.56 155 LEU B CA 1
ATOM 3015 C C . LEU B 1 155 ? -0.463 26.781 14.055 1 97.56 155 LEU B C 1
ATOM 3017 O O . LEU B 1 155 ? -1.22 27.672 14.477 1 97.56 155 LEU B O 1
ATOM 3021 N N . VAL B 1 156 ? -0.856 25.578 14.016 1 98.38 156 VAL B N 1
ATOM 3022 C CA . VAL B 1 156 ? -1.929 24.969 14.797 1 98.38 156 VAL B CA 1
ATOM 3023 C C . VAL B 1 156 ? -1.379 23.781 15.594 1 98.38 156 VAL B C 1
ATOM 3025 O O . VAL B 1 156 ? -0.932 22.797 15.023 1 98.38 156 VAL B O 1
ATOM 3028 N N . PRO B 1 157 ? -1.408 23.906 16.875 1 98.31 157 PRO B N 1
ATOM 3029 C CA . PRO B 1 157 ? -0.836 22.828 17.688 1 98.31 157 PRO B CA 1
ATOM 3030 C C . PRO B 1 157 ? -1.547 21.5 17.469 1 98.31 157 PRO B C 1
ATOM 3032 O O . PRO B 1 157 ? -2.752 21.469 17.219 1 98.31 157 PRO B O 1
ATOM 3035 N N . TYR B 1 158 ? -0.792 20.469 17.688 1 98.69 158 TYR B N 1
ATOM 3036 C CA . TYR B 1 158 ? -1.29 19.109 17.469 1 98.69 158 TYR B CA 1
ATOM 3037 C C . TYR B 1 158 ? -2.441 18.797 18.422 1 98.69 158 TYR B C 1
ATOM 3039 O O . TYR B 1 158 ? -2.33 19 19.641 1 98.69 158 TYR B O 1
ATOM 3047 N N . GLU B 1 159 ? -3.514 18.391 17.922 1 98.31 159 GLU B N 1
ATOM 3048 C CA . GLU B 1 159 ? -4.637 17.781 18.625 1 98.31 159 GLU B CA 1
ATOM 3049 C C . GLU B 1 159 ? -4.887 16.359 18.141 1 98.31 159 GLU B C 1
ATOM 3051 O O . GLU B 1 159 ? -5.184 16.141 16.969 1 98.31 159 GLU B O 1
ATOM 3056 N N . GLY B 1 160 ? -4.742 15.422 18.969 1 97.75 160 GLY B N 1
ATOM 3057 C CA . GLY B 1 160 ? -4.934 14.031 18.594 1 97.75 160 GLY B CA 1
ATOM 3058 C C . GLY B 1 160 ? -6.367 13.711 18.203 1 97.75 160 GLY B C 1
ATOM 3059 O O . GLY B 1 160 ? -7.285 14.461 18.531 1 97.75 160 GLY B O 1
ATOM 3060 N N . PRO B 1 161 ? -6.551 12.602 17.578 1 97 161 PRO B N 1
ATOM 3061 C CA . PRO B 1 161 ? -7.887 12.117 17.219 1 97 161 PRO B CA 1
ATOM 3062 C C . PRO B 1 161 ? -8.836 12.062 18.406 1 97 161 PRO B C 1
ATOM 3064 O O . PRO B 1 161 ? -8.438 11.672 19.5 1 97 161 PRO B O 1
ATOM 3067 N N . ALA B 1 162 ? -10.094 12.508 18.172 1 94.88 162 ALA B N 1
ATOM 3068 C CA . ALA B 1 162 ? -11.125 12.453 19.203 1 94.88 162 ALA B CA 1
ATOM 3069 C C . ALA B 1 162 ? -12.516 12.32 18.578 1 94.88 162 ALA B C 1
ATOM 3071 O O . ALA B 1 162 ? -13.398 13.133 18.859 1 94.88 162 ALA B O 1
ATOM 3072 N N . PRO B 1 163 ? -12.648 11.305 17.781 1 94.81 163 PRO B N 1
ATOM 3073 C CA . PRO B 1 163 ? -14.008 11.141 17.25 1 94.81 163 PRO B CA 1
ATOM 3074 C C . PRO B 1 163 ? -15.047 10.969 18.359 1 94.81 163 PRO B C 1
ATOM 3076 O O . PRO B 1 163 ? -14.805 10.266 19.344 1 94.81 163 PRO B O 1
ATOM 3079 N N . PRO B 1 164 ? -16.141 11.672 18.219 1 93.12 164 PRO B N 1
ATOM 3080 C CA . PRO B 1 164 ? -17.188 11.547 19.234 1 93.12 164 PRO B CA 1
ATOM 3081 C C . PRO B 1 164 ? -17.734 10.125 19.344 1 93.12 164 PRO B C 1
ATOM 3083 O O . PRO B 1 164 ? -17.516 9.305 18.438 1 93.12 164 PRO B O 1
ATOM 3086 N N . PRO B 1 165 ? -18.391 9.898 20.453 1 92.75 165 PRO B N 1
ATOM 3087 C CA . PRO B 1 165 ? -19.016 8.578 20.594 1 92.75 165 PRO B CA 1
ATOM 3088 C C . PRO B 1 165 ? -20.047 8.305 19.5 1 92.75 165 PRO B C 1
ATOM 3090 O O . PRO B 1 165 ? -20.75 9.227 19.047 1 92.75 165 PRO B O 1
ATOM 3093 N N . SER B 1 166 ? -20.094 7.094 19.031 1 90.94 166 SER B N 1
ATOM 3094 C CA . SER B 1 166 ? -21.094 6.551 18.125 1 90.94 166 SER B CA 1
ATOM 3095 C C . SER B 1 166 ? -21.047 7.223 16.766 1 90.94 166 SER B C 1
ATOM 3097 O O . SER B 1 166 ? -22.078 7.43 16.125 1 90.94 166 SER B O 1
ATOM 3099 N N . THR B 1 167 ? -19.891 7.664 16.406 1 92.25 167 THR B N 1
ATOM 3100 C CA . THR B 1 167 ? -19.781 8.32 15.102 1 92.25 167 THR B CA 1
ATOM 3101 C C . THR B 1 167 ? -19.047 7.418 14.109 1 92.25 167 THR B C 1
ATOM 3103 O O . THR B 1 167 ? -18.844 7.797 12.953 1 92.25 167 THR B O 1
ATOM 3106 N N . GLY B 1 168 ? -18.609 6.23 14.562 1 91.81 168 GLY B N 1
ATOM 3107 C CA . GLY B 1 168 ? -17.859 5.32 13.703 1 91.81 168 GLY B CA 1
ATOM 3108 C C . GLY B 1 168 ? -16.422 5.723 13.523 1 91.81 168 GLY B C 1
ATOM 3109 O O . GLY B 1 168 ? -15.883 6.531 14.289 1 91.81 168 GLY B O 1
ATOM 3110 N N . LYS B 1 169 ? -15.75 5.145 12.516 1 95 169 LYS B N 1
ATOM 3111 C CA . LYS B 1 169 ? -14.344 5.414 12.227 1 95 169 LYS B CA 1
ATOM 3112 C C . LYS B 1 169 ? -14.18 6.727 11.461 1 95 169 LYS B C 1
ATOM 3114 O O . LYS B 1 169 ? -14.945 7.012 10.539 1 95 169 LYS B O 1
ATOM 3119 N N . HIS B 1 170 ? -13.25 7.539 11.922 1 97.56 170 HIS B N 1
ATOM 3120 C CA . HIS B 1 170 ? -12.859 8.75 11.203 1 97.56 170 HIS B CA 1
ATOM 3121 C C . HIS B 1 170 ? -11.523 8.57 10.5 1 97.56 170 HIS B C 1
ATOM 3123 O O . HIS B 1 170 ? -10.625 7.91 11.023 1 97.56 170 HIS B O 1
ATOM 3129 N N . ARG B 1 171 ? -11.484 9.172 9.398 1 98.12 171 ARG B N 1
ATOM 3130 C CA . ARG B 1 171 ? -10.18 9.281 8.758 1 98.12 171 ARG B CA 1
ATOM 3131 C C . ARG B 1 171 ? -9.367 10.422 9.367 1 98.12 171 ARG B C 1
ATOM 3133 O O . ARG B 1 171 ? -9.883 11.523 9.562 1 98.12 171 ARG B O 1
ATOM 3140 N N . TYR B 1 172 ? -8.148 10.133 9.664 1 98.75 172 TYR B N 1
ATOM 3141 C CA . TYR B 1 172 ? -7.145 11.133 10.016 1 98.75 172 TYR B CA 1
ATOM 3142 C C . TYR B 1 172 ? -6 11.141 9.008 1 98.75 172 TYR B C 1
ATOM 3144 O O . TYR B 1 172 ? -5.227 10.18 8.938 1 98.75 172 TYR B O 1
ATOM 3152 N N . VAL B 1 173 ? -5.875 12.242 8.289 1 98.88 173 VAL B N 1
ATOM 3153 C CA . VAL B 1 173 ? -5.055 12.273 7.082 1 98.88 173 VAL B CA 1
ATOM 3154 C C . VAL B 1 173 ? -3.857 13.195 7.301 1 98.88 173 VAL B C 1
ATOM 3156 O O . VAL B 1 173 ? -4.023 14.391 7.559 1 98.88 173 VAL B O 1
ATOM 3159 N N . PHE B 1 174 ? -2.643 12.633 7.191 1 98.88 174 PHE B N 1
ATOM 3160 C CA . PHE B 1 174 ? -1.395 13.391 7.211 1 98.88 174 PHE B CA 1
ATOM 3161 C C . PHE B 1 174 ? -0.981 13.789 5.797 1 98.88 174 PHE B C 1
ATOM 3163 O O . PHE B 1 174 ? -1.048 12.977 4.871 1 98.88 174 PHE B O 1
ATOM 3170 N N . LEU B 1 175 ? -0.583 15.008 5.648 1 98.81 175 LEU B N 1
ATOM 3171 C CA . LEU B 1 175 ? -0.051 15.516 4.391 1 98.81 175 LEU B CA 1
ATOM 3172 C C . LEU B 1 175 ? 1.304 16.188 4.602 1 98.81 175 LEU B C 1
ATOM 3174 O O . LEU B 1 175 ? 1.494 16.922 5.574 1 98.81 175 LEU B O 1
ATOM 3178 N N . LEU B 1 176 ? 2.205 15.898 3.721 1 98.69 176 LEU B N 1
ATOM 3179 C CA . LEU B 1 176 ? 3.518 16.547 3.727 1 98.69 176 LEU B CA 1
ATOM 3180 C C . LEU B 1 176 ? 3.695 17.422 2.5 1 98.69 176 LEU B C 1
ATOM 3182 O O . LEU B 1 176 ? 3.516 16.969 1.368 1 98.69 176 LEU B O 1
ATOM 3186 N N . TYR B 1 177 ? 4.07 18.656 2.734 1 98.19 177 TYR B N 1
ATOM 3187 C CA . TYR B 1 177 ? 4.363 19.609 1.667 1 98.19 177 TYR B CA 1
ATOM 3188 C C . TYR B 1 177 ? 5.812 20.078 1.734 1 98.19 177 TYR B C 1
ATOM 3190 O O . TYR B 1 177 ? 6.352 20.281 2.822 1 98.19 177 TYR B O 1
ATOM 3198 N N . LYS B 1 178 ? 6.422 20.188 0.609 1 97.5 178 LYS B N 1
ATOM 3199 C CA . LYS B 1 178 ? 7.57 21.078 0.53 1 97.5 178 LYS B CA 1
ATOM 3200 C C . LYS B 1 178 ? 7.129 22.547 0.544 1 97.5 178 LYS B C 1
ATOM 3202 O O . LYS B 1 178 ? 6.398 22.984 -0.344 1 97.5 178 LYS B O 1
ATOM 3207 N N . GLN B 1 179 ? 7.559 23.266 1.484 1 97.25 179 GLN B N 1
ATOM 3208 C CA . GLN B 1 179 ? 7.062 24.609 1.74 1 97.25 179 GLN B CA 1
ATOM 3209 C C . GLN B 1 179 ? 7.656 25.609 0.752 1 97.25 179 GLN B C 1
ATOM 3211 O O . GLN B 1 179 ? 8.867 25.641 0.533 1 97.25 179 GLN B O 1
ATOM 3216 N N . ALA B 1 180 ? 6.754 26.406 0.215 1 95.12 180 ALA B N 1
ATOM 3217 C CA . ALA B 1 180 ? 7.246 27.484 -0.642 1 95.12 180 ALA B CA 1
ATOM 3218 C C . ALA B 1 180 ? 8.031 28.516 0.166 1 95.12 180 ALA B C 1
ATOM 3220 O O . ALA B 1 180 ? 7.637 28.859 1.282 1 95.12 180 ALA B O 1
ATOM 3221 N N . GLN B 1 181 ? 9.109 28.984 -0.366 1 86.75 181 GLN B N 1
ATOM 3222 C CA . GLN B 1 181 ? 9.961 29.938 0.33 1 86.75 181 GLN B CA 1
ATOM 3223 C C . GLN B 1 181 ? 9.219 31.25 0.597 1 86.75 181 GLN B C 1
ATOM 3225 O O . GLN B 1 181 ? 9.406 31.859 1.648 1 86.75 181 GLN B O 1
ATOM 3230 N N . ALA B 1 182 ? 8.438 31.594 -0.261 1 78.31 182 ALA B N 1
ATOM 3231 C CA . ALA B 1 182 ? 7.777 32.906 -0.173 1 78.31 182 ALA B CA 1
ATOM 3232 C C . ALA B 1 182 ? 6.445 32.781 0.558 1 78.31 182 ALA B C 1
ATOM 3234 O O . ALA B 1 182 ? 5.762 33.781 0.771 1 78.31 182 ALA B O 1
ATOM 3235 N N . ALA B 1 183 ? 6.164 31.641 1.076 1 79.75 183 ALA B N 1
ATOM 3236 C CA . ALA B 1 183 ? 4.82 31.469 1.621 1 79.75 183 ALA B CA 1
ATOM 3237 C C . ALA B 1 183 ? 4.664 32.188 2.953 1 79.75 183 ALA B C 1
ATOM 3239 O O . ALA B 1 183 ? 5.543 32.094 3.816 1 79.75 183 ALA B O 1
ATOM 3240 N N . LYS B 1 184 ? 3.646 33.062 2.98 1 87 184 LYS B N 1
ATOM 3241 C CA . LYS B 1 184 ? 3.203 33.625 4.25 1 87 184 LYS B CA 1
ATOM 3242 C C . LYS B 1 184 ? 2.016 32.875 4.816 1 87 184 LYS B C 1
ATOM 3244 O O . LYS B 1 184 ? 0.863 33.156 4.496 1 87 184 LYS B O 1
ATOM 3249 N N . LEU B 1 185 ? 2.234 31.969 5.668 1 93.69 185 LEU B N 1
ATOM 3250 C CA . LEU B 1 185 ? 1.227 31.031 6.16 1 93.69 185 LEU B CA 1
ATOM 3251 C C . LEU B 1 185 ? 0.532 31.578 7.398 1 93.69 185 LEU B C 1
ATOM 3253 O O . LEU B 1 185 ? 1.19 32.094 8.312 1 93.69 185 LEU B O 1
ATOM 3257 N N . HIS B 1 186 ? -0.766 31.578 7.375 1 95.06 186 HIS B N 1
ATOM 3258 C CA . HIS B 1 186 ? -1.606 31.969 8.5 1 95.06 186 HIS B CA 1
ATOM 3259 C C . HIS B 1 186 ? -2.461 30.797 8.977 1 95.06 186 HIS B C 1
ATOM 3261 O O . HIS B 1 186 ? -2.951 30 8.172 1 95.06 186 HIS B O 1
ATOM 3267 N N . PRO B 1 187 ? -2.629 30.75 10.234 1 96.69 187 PRO B N 1
ATOM 3268 C CA . PRO B 1 187 ? -3.516 29.688 10.711 1 96.69 187 PRO B CA 1
ATOM 3269 C C . PRO B 1 187 ? -4.973 29.906 10.305 1 96.69 187 PRO B C 1
ATOM 3271 O O . PRO B 1 187 ? -5.402 31.062 10.141 1 96.69 187 PRO B O 1
ATOM 3274 N N . PRO B 1 188 ? -5.68 28.844 10.148 1 96.81 188 PRO B N 1
ATOM 3275 C CA . PRO B 1 188 ? -7.121 29.031 9.961 1 96.81 188 PRO B CA 1
ATOM 3276 C C . PRO B 1 188 ? -7.789 29.703 11.156 1 96.81 188 PRO B C 1
ATOM 3278 O O . PRO B 1 188 ? -7.258 29.656 12.266 1 96.81 188 PRO B O 1
ATOM 3281 N N . LYS B 1 189 ? -8.914 30.281 10.883 1 95.19 189 LYS B N 1
ATOM 3282 C CA . LYS B 1 189 ? -9.625 31.016 11.93 1 95.19 189 LYS B CA 1
ATOM 3283 C C . LYS B 1 189 ? -10.164 30.062 12.992 1 95.19 189 LYS B C 1
ATOM 3285 O O . LYS B 1 189 ? -10.352 30.469 14.148 1 95.19 189 LYS B O 1
ATOM 3290 N N . ASP B 1 190 ? -10.477 28.906 12.547 1 96.69 190 ASP B N 1
ATOM 3291 C CA . ASP B 1 190 ? -11.008 27.875 13.43 1 96.69 190 ASP B CA 1
ATOM 3292 C C . ASP B 1 190 ? -10.688 26.484 12.898 1 96.69 190 ASP B C 1
ATOM 3294 O O . ASP B 1 190 ? -10.344 26.328 11.719 1 96.69 190 ASP B O 1
ATOM 3298 N N . ARG B 1 191 ? -10.82 25.5 13.75 1 97.75 191 ARG B N 1
ATOM 3299 C CA . ARG B 1 191 ? -10.516 24.141 13.352 1 97.75 191 ARG B CA 1
ATOM 3300 C C . ARG B 1 191 ? -11.641 23.547 12.5 1 97.75 191 ARG B C 1
ATOM 3302 O O . ARG B 1 191 ? -11.391 22.953 11.445 1 97.75 191 ARG B O 1
ATOM 3309 N N . PRO B 1 192 ? -12.984 23.766 12.984 1 97.44 192 PRO B N 1
ATOM 3310 C CA . PRO B 1 192 ? -14.047 23.266 12.109 1 97.44 192 PRO B CA 1
ATOM 3311 C C . PRO B 1 192 ? -14.086 23.984 10.758 1 97.44 192 PRO B C 1
ATOM 3313 O O . PRO B 1 192 ? -13.945 25.203 10.703 1 97.44 192 PRO B O 1
ATOM 3316 N N . THR B 1 193 ? -14.102 23.172 9.719 1 97.38 193 THR B N 1
ATOM 3317 C CA . THR B 1 193 ? -14.18 23.672 8.344 1 97.38 193 THR B CA 1
ATOM 3318 C C . THR B 1 193 ? -13.008 24.594 8.039 1 97.38 193 THR B C 1
ATOM 3320 O O . THR B 1 193 ? -13.094 25.453 7.148 1 97.38 193 THR B O 1
ATOM 3323 N N . TRP B 1 194 ? -12.023 24.5 8.961 1 97.25 194 TRP B N 1
ATOM 3324 C CA . TRP B 1 194 ? -10.805 25.297 8.836 1 97.25 194 TRP B CA 1
ATOM 3325 C C . TRP B 1 194 ? -11.133 26.781 8.844 1 97.25 194 TRP B C 1
ATOM 3327 O O . TRP B 1 194 ? -10.469 27.562 8.156 1 97.25 194 TRP B O 1
ATOM 3337 N N . GLY B 1 195 ? -12.312 27.125 9.438 1 96.06 195 GLY B N 1
ATOM 3338 C CA . GLY B 1 195 ? -12.68 28.516 9.664 1 96.06 195 GLY B CA 1
ATOM 3339 C C . GLY B 1 195 ? -13.469 29.125 8.516 1 96.06 195 GLY B C 1
ATOM 3340 O O . GLY B 1 195 ? -13.852 30.281 8.578 1 96.06 195 GLY B O 1
ATOM 3341 N N . THR B 1 196 ? -13.695 28.359 7.477 1 94.56 196 THR B N 1
ATOM 3342 C CA . THR B 1 196 ? -14.398 28.891 6.324 1 94.56 196 THR B CA 1
ATOM 3343 C C . THR B 1 196 ? -15.906 28.922 6.578 1 94.56 196 THR B C 1
ATOM 3345 O O . THR B 1 196 ? -16.641 29.688 5.93 1 94.56 196 THR B O 1
ATOM 3348 N N . GLY B 1 197 ? -16.375 28.016 7.391 1 94.19 197 GLY B N 1
ATOM 3349 C CA . GLY B 1 197 ? -17.797 27.891 7.633 1 94.19 197 GLY B CA 1
ATOM 3350 C C . GLY B 1 197 ? -18.516 27.047 6.582 1 94.19 197 GLY B C 1
ATOM 3351 O O . GLY B 1 197 ? -19.719 26.797 6.691 1 94.19 197 GLY B O 1
ATOM 3352 N N . VAL B 1 198 ? -17.734 26.641 5.637 1 94.25 198 VAL B N 1
ATOM 3353 C CA . VAL B 1 198 ? -18.312 25.828 4.566 1 94.25 198 VAL B CA 1
ATOM 3354 C C . VAL B 1 198 ? -17.875 24.375 4.73 1 94.25 198 VAL B C 1
ATOM 3356 O O . VAL B 1 198 ? -16.688 24.062 4.699 1 94.25 198 VAL B O 1
ATOM 3359 N N . ALA B 1 199 ? -18.906 23.5 4.84 1 91.25 199 ALA B N 1
ATOM 3360 C CA . ALA B 1 199 ? -18.609 22.078 4.977 1 91.25 199 ALA B CA 1
ATOM 3361 C C . ALA B 1 199 ? -17.812 21.562 3.781 1 91.25 199 ALA B C 1
ATOM 3363 O O . ALA B 1 199 ? -18.109 21.922 2.635 1 91.25 199 ALA B O 1
ATOM 3364 N N . GLY B 1 200 ? -16.797 20.781 4.035 1 89.88 200 GLY B N 1
ATOM 3365 C CA . GLY B 1 200 ? -15.984 20.219 2.973 1 89.88 200 GLY B CA 1
ATOM 3366 C C . GLY B 1 200 ? -14.742 21.031 2.678 1 89.88 200 GLY B C 1
ATOM 3367 O O . GLY B 1 200 ? -13.812 20.562 2.023 1 89.88 200 GLY B O 1
ATOM 3368 N N . SER B 1 201 ? -14.75 22.25 3.209 1 91.19 201 SER B N 1
ATOM 3369 C CA . SER B 1 201 ? -13.547 23.062 3.07 1 91.19 201 SER B CA 1
ATOM 3370 C C . SER B 1 201 ? -12.461 22.609 4.035 1 91.19 201 SER B C 1
ATOM 3372 O O . SER B 1 201 ? -12.75 22.234 5.172 1 91.19 201 SER B O 1
ATOM 3374 N N . GLY B 1 202 ? -11.227 22.672 3.549 1 96.88 202 GLY B N 1
ATOM 3375 C CA . GLY B 1 202 ? -10.141 22.203 4.398 1 96.88 202 GLY B CA 1
ATOM 3376 C C . GLY B 1 202 ? -8.766 22.531 3.848 1 96.88 202 GLY B C 1
ATOM 3377 O O . GLY B 1 202 ? -8.492 23.688 3.514 1 96.88 202 GLY B O 1
ATOM 3378 N N . VAL B 1 203 ? -7.938 21.547 3.809 1 97.62 203 VAL B N 1
ATOM 3379 C CA . VAL B 1 203 ? -6.52 21.75 3.527 1 97.62 203 VAL B CA 1
ATOM 3380 C C . VAL B 1 203 ? -6.344 22.266 2.102 1 97.62 203 VAL B C 1
ATOM 3382 O O . VAL B 1 203 ? -5.484 23.109 1.844 1 97.62 203 VAL B O 1
ATOM 3385 N N . ARG B 1 204 ? -7.109 21.766 1.184 1 96.31 204 ARG B N 1
ATOM 3386 C CA . ARG B 1 204 ? -7.016 22.188 -0.206 1 96.31 204 ARG B CA 1
ATOM 3387 C C . ARG B 1 204 ? -7.223 23.703 -0.323 1 96.31 204 ARG B C 1
ATOM 3389 O O . ARG B 1 204 ? -6.414 24.391 -0.943 1 96.31 204 ARG B O 1
ATOM 3396 N N . ASP B 1 205 ? -8.273 24.203 0.245 1 95.62 205 ASP B N 1
ATOM 3397 C CA . ASP B 1 205 ? -8.594 25.625 0.212 1 95.62 205 ASP B CA 1
ATOM 3398 C C . ASP B 1 205 ? -7.516 26.453 0.921 1 95.62 205 ASP B C 1
ATOM 3400 O O . ASP B 1 205 ? -7.125 27.516 0.443 1 95.62 205 ASP B O 1
ATOM 3404 N N . TRP B 1 206 ? -7.105 26 2.008 1 96.88 206 TRP B N 1
ATOM 3405 C CA . TRP B 1 206 ? -6.125 26.719 2.826 1 96.88 206 TRP B CA 1
ATOM 3406 C C . TRP B 1 206 ? -4.797 26.844 2.092 1 96.88 206 TRP B C 1
ATOM 3408 O O . TRP B 1 206 ? -4.199 27.922 2.066 1 96.88 206 TRP B O 1
ATOM 3418 N N . ILE B 1 207 ? -4.348 25.797 1.5 1 95.88 207 ILE B N 1
ATOM 3419 C CA . ILE B 1 207 ? -3.092 25.812 0.759 1 95.88 207 ILE B CA 1
ATOM 3420 C C . ILE B 1 207 ? -3.203 26.766 -0.427 1 95.88 207 ILE B C 1
ATOM 3422 O O . ILE B 1 207 ? -2.266 27.5 -0.725 1 95.88 207 ILE B O 1
ATOM 3426 N N . ASN B 1 208 ? -4.285 26.688 -1.114 1 93.75 208 ASN B N 1
ATOM 3427 C CA . ASN B 1 208 ? -4.484 27.562 -2.264 1 93.75 208 ASN B CA 1
ATOM 3428 C C . ASN B 1 208 ? -4.445 29.047 -1.859 1 93.75 208 ASN B C 1
ATOM 3430 O O . ASN B 1 208 ? -3.934 29.875 -2.604 1 93.75 208 ASN B O 1
ATOM 3434 N N . LYS B 1 209 ? -4.973 29.281 -0.755 1 93.12 209 LYS B N 1
ATOM 3435 C CA . LYS B 1 209 ? -5.066 30.656 -0.286 1 93.12 209 LYS B CA 1
ATOM 3436 C C . LYS B 1 209 ? -3.729 31.141 0.267 1 93.12 209 LYS B C 1
ATOM 3438 O O . LYS B 1 209 ? -3.307 32.281 -0.011 1 93.12 209 LYS B O 1
ATOM 3443 N N . TYR B 1 210 ? -3.016 30.328 1.027 1 92.69 210 TYR B N 1
ATOM 3444 C CA . TYR B 1 210 ? -1.881 30.828 1.796 1 92.69 210 TYR B CA 1
ATOM 3445 C C . TYR B 1 210 ? -0.588 30.141 1.369 1 92.69 210 TYR B C 1
ATOM 3447 O O . TYR B 1 210 ? 0.505 30.656 1.618 1 92.69 210 TYR B O 1
ATOM 3455 N N . GLY B 1 211 ? -0.692 29.031 0.831 1 90.25 211 GLY B N 1
ATOM 3456 C CA . GLY B 1 211 ? 0.491 28.234 0.582 1 90.25 211 GLY B CA 1
ATOM 3457 C C . GLY B 1 211 ? 0.761 28 -0.895 1 90.25 211 GLY B C 1
ATOM 3458 O O . GLY B 1 211 ? 1.358 27 -1.276 1 90.25 211 GLY B O 1
ATOM 3459 N N . ALA B 1 212 ? 0.3 28.938 -1.637 1 88.5 212 ALA B N 1
ATOM 3460 C CA . ALA B 1 212 ? 0.506 28.797 -3.074 1 88.5 212 ALA B CA 1
ATOM 3461 C C . ALA B 1 212 ? 1.98 28.562 -3.396 1 88.5 212 ALA B C 1
ATOM 3463 O O . ALA B 1 212 ? 2.857 29.188 -2.803 1 88.5 212 ALA B O 1
ATOM 3464 N N . GLY B 1 213 ? 2.301 27.625 -4.215 1 92.94 213 GLY B N 1
ATOM 3465 C CA . GLY B 1 213 ? 3.67 27.297 -4.566 1 92.94 213 GLY B CA 1
ATOM 3466 C C . GLY B 1 213 ? 4.203 26.094 -3.805 1 92.94 213 GLY B C 1
ATOM 3467 O O . GLY B 1 213 ? 5.215 25.5 -4.191 1 92.94 213 GLY B O 1
ATOM 3468 N N . SER B 1 214 ? 3.623 25.812 -2.682 1 96.31 214 SER B N 1
ATOM 3469 C CA . SER B 1 214 ? 4.012 24.609 -1.96 1 96.31 214 SER B CA 1
ATOM 3470 C C . SER B 1 214 ? 3.637 23.359 -2.74 1 96.31 214 SER B C 1
ATOM 3472 O O . SER B 1 214 ? 2.648 23.344 -3.475 1 96.31 214 SER B O 1
ATOM 3474 N N . LYS B 1 215 ? 4.43 22.328 -2.547 1 96 215 LYS B N 1
ATOM 3475 C CA . LYS B 1 215 ? 4.219 21.094 -3.303 1 96 215 LYS B CA 1
ATOM 3476 C C . LYS B 1 215 ? 3.854 19.938 -2.379 1 96 215 LYS B C 1
ATOM 3478 O O . LYS B 1 215 ? 4.598 19.609 -1.449 1 96 215 LYS B O 1
ATOM 3483 N N . LEU B 1 216 ? 2.707 19.344 -2.607 1 97.12 216 LEU B N 1
ATOM 3484 C CA . LEU B 1 216 ? 2.334 18.141 -1.884 1 97.12 216 LEU B CA 1
ATOM 3485 C C . LEU B 1 216 ? 3.242 16.969 -2.268 1 97.12 216 LEU B C 1
ATOM 3487 O O . LEU B 1 216 ? 3.348 16.625 -3.445 1 97.12 216 LEU B O 1
ATOM 3491 N N . LEU B 1 217 ? 3.896 16.359 -1.257 1 96.31 217 LEU B N 1
ATOM 3492 C CA . LEU B 1 217 ? 4.887 15.32 -1.521 1 96.31 217 LEU B CA 1
ATOM 3493 C C . LEU B 1 217 ? 4.293 13.938 -1.292 1 96.31 217 LEU B C 1
ATOM 3495 O O . LEU B 1 217 ? 4.594 12.992 -2.031 1 96.31 217 LEU B O 1
ATOM 3499 N N . GLY B 1 218 ? 3.547 13.781 -0.27 1 96.31 218 GLY B N 1
ATOM 3500 C CA . GLY B 1 218 ? 2.982 12.492 0.101 1 96.31 218 GLY B CA 1
ATOM 3501 C C . GLY B 1 218 ? 1.889 12.602 1.146 1 96.31 218 GLY B C 1
ATOM 3502 O O . GLY B 1 218 ? 1.719 13.648 1.77 1 96.31 218 GLY B O 1
ATOM 3503 N N . VAL B 1 219 ? 1.146 11.508 1.286 1 98.25 219 VAL B N 1
ATOM 3504 C CA . VAL B 1 219 ? 0.026 11.414 2.215 1 98.25 219 VAL B CA 1
ATOM 3505 C C . VAL B 1 219 ? 0.081 10.078 2.959 1 98.25 219 VAL B C 1
ATOM 3507 O O . VAL B 1 219 ? 0.526 9.07 2.404 1 98.25 219 VAL B O 1
ATOM 3510 N N . ASN B 1 220 ? -0.265 10.07 4.137 1 98.38 220 ASN B N 1
ATOM 3511 C CA . ASN B 1 220 ? -0.575 8.875 4.918 1 98.38 220 ASN B CA 1
ATOM 3512 C C . ASN B 1 220 ? -1.783 9.094 5.824 1 98.38 220 ASN B C 1
ATOM 3514 O O . ASN B 1 220 ? -2.184 10.234 6.062 1 98.38 220 ASN B O 1
ATOM 3518 N N . PHE B 1 221 ? -2.385 7.992 6.227 1 98.69 221 PHE B N 1
ATOM 3519 C CA . PHE B 1 221 ? -3.629 8.164 6.969 1 98.69 221 PHE B CA 1
ATOM 3520 C C . PHE B 1 221 ? -3.973 6.906 7.754 1 98.69 221 PHE B C 1
ATOM 3522 O O . PHE B 1 221 ? -3.416 5.836 7.496 1 98.69 221 PHE B O 1
ATOM 3529 N N . PHE B 1 222 ? -4.812 7.09 8.68 1 98.38 222 PHE B N 1
ATOM 3530 C CA . PHE B 1 222 ? -5.32 5.996 9.5 1 98.38 222 PHE B CA 1
ATOM 3531 C C . PHE B 1 222 ? -6.742 6.285 9.969 1 98.38 222 PHE B C 1
ATOM 3533 O O . PHE B 1 222 ? -7.254 7.391 9.773 1 98.38 222 PHE B O 1
ATOM 3540 N N . TYR B 1 223 ? -7.383 5.266 10.508 1 97.69 223 TYR B N 1
ATOM 3541 C CA . TYR B 1 223 ? -8.711 5.391 11.094 1 97.69 223 TYR B CA 1
ATOM 3542 C C . TYR B 1 223 ? -8.648 5.34 12.617 1 97.69 223 TYR B C 1
ATOM 3544 O O . TYR B 1 223 ? -7.805 4.641 13.188 1 97.69 223 TYR B O 1
ATOM 3552 N N . ALA B 1 224 ? -9.461 6.07 13.219 1 97.44 224 ALA B N 1
ATOM 3553 C CA . ALA B 1 224 ? -9.672 5.984 14.664 1 97.44 224 ALA B CA 1
ATOM 3554 C C . ALA B 1 224 ? -11.156 6.113 15.008 1 97.44 224 ALA B C 1
ATOM 3556 O O . ALA B 1 224 ? -11.906 6.793 14.297 1 97.44 224 ALA B O 1
ATOM 3557 N N . LYS B 1 225 ? -11.523 5.441 16.016 1 95.69 225 LYS B N 1
ATOM 3558 C CA . LYS B 1 225 ? -12.914 5.473 16.469 1 95.69 225 LYS B CA 1
ATOM 3559 C C . LYS B 1 225 ? -13 5.535 18 1 95.69 225 LYS B C 1
ATOM 3561 O O . LYS B 1 225 ? -12.094 5.059 18.688 1 95.69 225 LYS B O 1
ATOM 3566 N N . ASN B 1 226 ? -14.039 6.16 18.406 1 93.81 226 ASN B N 1
ATOM 3567 C CA . ASN B 1 226 ? -14.32 6.145 19.844 1 93.81 226 ASN B CA 1
ATOM 3568 C C . ASN B 1 226 ? -14.664 4.738 20.328 1 93.81 226 ASN B C 1
ATOM 3570 O O . ASN B 1 226 ? -15.422 4.023 19.672 1 93.81 226 ASN B O 1
ATOM 3574 N N . PRO B 1 227 ? -14.125 4.406 21.406 1 89 227 PRO B N 1
ATOM 3575 C CA . PRO B 1 227 ? -14.445 3.064 21.891 1 89 227 PRO B CA 1
ATOM 3576 C C . PRO B 1 227 ? -15.93 2.891 22.203 1 89 227 PRO B C 1
ATOM 3578 O O . PRO B 1 227 ? -16.438 1.768 22.172 1 89 227 PRO B O 1
ATOM 3581 N N . VAL B 1 228 ? -16.625 3.955 22.609 1 85.88 228 VAL B N 1
ATOM 3582 C CA . VAL B 1 228 ? -18.062 3.904 22.875 1 85.88 228 VAL B CA 1
ATOM 3583 C C . VAL B 1 228 ? -18.844 3.955 21.562 1 85.88 228 VAL B C 1
ATOM 3585 O O . VAL B 1 228 ? -18.859 4.988 20.891 1 85.88 228 VAL B O 1
ATOM 3588 N N . GLN B 1 229 ? -19.312 2.689 21.125 1 77.44 229 GLN B N 1
ATOM 3589 C CA . GLN B 1 229 ? -20.125 2.613 19.906 1 77.44 229 GLN B CA 1
ATOM 3590 C C . GLN B 1 229 ? -21.531 2.135 20.219 1 77.44 229 GLN B C 1
ATOM 3592 O O . GLN B 1 229 ? -21.75 1.381 21.172 1 77.44 229 GLN B O 1
ATOM 3597 N N . GLU B 1 230 ? -22.562 2.898 20.109 1 62.47 230 GLU B N 1
ATOM 3598 C CA . GLU B 1 230 ? -23.906 2.432 20.438 1 62.47 230 GLU B CA 1
ATOM 3599 C C . GLU B 1 230 ? -24.188 1.061 19.828 1 62.47 230 GLU B C 1
ATOM 3601 O O . GLU B 1 230 ? -23.719 0.755 18.734 1 62.47 230 GLU B O 1
ATOM 3606 N N . GLU B 1 231 ? -24.359 0.043 20.734 1 51.31 231 GLU B N 1
ATOM 3607 C CA . GLU B 1 231 ? -24.922 -1.281 20.469 1 51.31 231 GLU B CA 1
ATOM 3608 C C . GLU B 1 231 ? -26.078 -1.203 19.484 1 51.31 231 GLU B C 1
ATOM 3610 O O . GLU B 1 231 ? -26.969 -0.366 19.641 1 51.31 231 GLU B O 1
ATOM 3615 N N . SER B 1 232 ? -25.703 -1.444 18.094 1 38.97 232 SER B N 1
ATOM 3616 C CA . SER B 1 232 ? -27.031 -1.716 17.516 1 38.97 232 SER B CA 1
ATOM 3617 C C . SER B 1 232 ? -27.828 -2.672 18.391 1 38.97 232 SER B C 1
ATOM 3619 O O . SER B 1 232 ? -27.25 -3.553 19.047 1 38.97 232 SER B O 1
#

Foldseek 3Di:
DPPPPPPPPPPPPPPPDDDPLLVVLLVVQVVQVVLCVVVPVVPLVHHDDFAFWDKWWDFPPGDTFDSAAEDEQVRFFDHTWIKTFGRVDGNVNHHDFDFQQWKKKKWKWWQAPQAVVDQQQGIFTFFIWIRWGWVVGGDRPDRMTTTDRVPTDTLDDGGTDDHDAQRDKIKIKMWMKGADPPFDAHQQPHRRLSPPSGGSRDDHVRCVVGGPPIGTHHMTIYIYHDPHHPDD/DPPPPPPPPPPPPPPPDDDPLLVVLVVVQVVQVVLCVVVPVVPLVHHDDFAFWDKWWDFPPGDTFDSAAEDEQVRFFDHTWIKTFGRVDGNVNHHDFDFQQWKKKKWKWWQAPQAVVDQQQGIFTFFIWIRWGWVPGGDRPDRMTTTDRVPTDTLDDGGTDDHDAQRDKIKIKMWMKGADPPFDAHQQPHRRLSPPSGGSRDDHVRCVVGGPPIGTHHMTIYIYHDPHHPDD

Organism: Diutina rugosa (NCBI:txid5481)